Protein AF-A0A5N6KAI3-F1 (afdb_monomer_lite)

Sequence (599 aa):
MRDTSTINLNLIFINQVLKSSHHHHHHHHHQHTHHPFVQQQQQDNTVQIAIAIMGANDKSASTFKYNEAPVYTTSNGCPVRHPEEFQRVGTNGPLLLQDFHLIDLLAHFDRERIPERVVHAKGAGAYGEFEVTHDISDITTIDMLSQVGKKTPLVTRFSTVGGEKGSPDSARDPRGFSIKFYTEEGNWDWVYNNTPVFFLRDPTKFPLFIHTQKRNPQTNLKDATMFWDYLSTHQEAVHQVMHLFSDRGTPYSYRHMNGYSGHTHKWFKPDGTFNYVQVHLKTDQGSKTFNNEEAGKMASENPDWHTQDLFDAIDKGDYPSWSVFVQVLSPEQAEKFRWNIFDLTKVWPQGEVPLRPFGKLTLNKNVENYFAEIEQVAFSPSHLVPGVEPSADPVLQSRLFSYPDTHRHRLGVNYQQIPVNAPLRAFNPYHRDGAMAVNGNYGANPNYPSSYRKLTHKPVKATNDHEQWSGAALSFLSEVGPEDYVQAKGLWDVLGKQDGQQANFIGNVSGHLSAAKEDTRKRTYEMFSRVDKDLGAKIAEATEKLAPAPNSKAAGKAEEVLNLRLAMISMIFLMRDEGIGNGHRMGFFGFTKLGFTLQ

Structure (mmCIF, N/CA/C/O backbone):
data_AF-A0A5N6KAI3-F1
#
_entry.id   AF-A0A5N6KAI3-F1
#
loop_
_atom_site.group_PDB
_atom_site.id
_atom_site.type_symbol
_atom_site.label_atom_id
_atom_site.label_alt_id
_atom_site.label_comp_id
_atom_site.label_asym_id
_atom_site.label_entity_id
_atom_site.label_seq_id
_atom_site.pdbx_PDB_ins_code
_atom_site.Cartn_x
_atom_site.Cartn_y
_atom_site.Cartn_z
_atom_site.occupancy
_atom_site.B_iso_or_equiv
_atom_site.auth_seq_id
_atom_site.auth_comp_id
_atom_site.auth_asym_id
_atom_site.auth_atom_id
_atom_site.pdbx_PDB_model_num
ATOM 1 N N . MET A 1 1 ? -14.892 -1.659 -83.067 1.00 32.97 1 MET A N 1
ATOM 2 C CA . MET A 1 1 ? -16.079 -2.508 -83.305 1.00 32.97 1 MET A CA 1
ATOM 3 C C . MET A 1 1 ? -16.886 -2.466 -82.012 1.00 32.97 1 MET A C 1
ATOM 5 O O . MET A 1 1 ? -16.456 -3.072 -81.049 1.00 32.97 1 MET A O 1
ATOM 9 N N . ARG A 1 2 ? -17.700 -1.424 -81.782 1.00 28.42 2 ARG A N 1
ATOM 10 C CA . ARG A 1 2 ? -19.159 -1.388 -82.026 1.00 28.42 2 ARG A CA 1
ATOM 11 C C . ARG A 1 2 ? -19.829 -2.726 -81.688 1.00 28.42 2 ARG A C 1
ATOM 13 O O . ARG A 1 2 ? -19.722 -3.636 -82.494 1.00 28.42 2 ARG A O 1
ATOM 20 N N . ASP A 1 3 ? -20.515 -2.807 -80.550 1.00 31.11 3 ASP A N 1
ATOM 21 C CA . ASP A 1 3 ? -21.963 -2.615 -80.605 1.00 31.11 3 ASP A CA 1
ATOM 22 C C . ASP A 1 3 ? -22.555 -2.111 -79.281 1.00 31.11 3 ASP A C 1
ATOM 24 O O . ASP A 1 3 ? -22.038 -2.358 -78.195 1.00 31.11 3 ASP A O 1
ATOM 28 N N . THR A 1 4 ? -23.618 -1.335 -79.431 1.00 29.98 4 THR A N 1
ATOM 29 C CA . THR A 1 4 ? -24.357 -0.572 -78.422 1.00 29.98 4 THR A CA 1
ATOM 30 C C . THR A 1 4 ? -25.806 -1.033 -78.453 1.00 29.98 4 THR A C 1
ATOM 32 O O . THR A 1 4 ? -26.385 -1.093 -79.532 1.00 29.98 4 THR A O 1
ATOM 35 N N . SER A 1 5 ? -26.436 -1.231 -77.296 1.00 30.03 5 SER A N 1
ATOM 36 C CA . SER A 1 5 ? -27.898 -1.203 -77.187 1.00 30.03 5 SER A CA 1
ATOM 37 C C . SER A 1 5 ? -28.317 -0.373 -75.978 1.00 30.03 5 SER A C 1
ATOM 39 O O . SER A 1 5 ? -28.176 -0.774 -74.825 1.00 30.03 5 SER A O 1
ATOM 41 N N . THR A 1 6 ? -28.790 0.821 -76.300 1.00 32.81 6 THR A N 1
ATOM 42 C CA . THR A 1 6 ? -29.425 1.840 -75.465 1.00 32.81 6 THR A CA 1
ATOM 43 C C . THR A 1 6 ? -30.829 1.394 -75.036 1.00 32.81 6 THR A C 1
ATOM 45 O O . THR A 1 6 ? -31.485 0.702 -75.804 1.00 32.81 6 THR A O 1
ATOM 48 N N . ILE A 1 7 ? -31.328 1.865 -73.886 1.00 27.69 7 ILE A N 1
ATOM 49 C CA . ILE A 1 7 ? -32.624 2.567 -73.749 1.00 27.69 7 ILE A CA 1
ATOM 50 C C . ILE A 1 7 ? -32.636 3.324 -72.410 1.00 27.69 7 ILE A C 1
ATOM 52 O O . ILE A 1 7 ? -32.020 2.928 -71.426 1.00 27.69 7 ILE A O 1
ATOM 56 N N . ASN A 1 8 ? -33.286 4.479 -72.456 1.00 29.64 8 ASN A N 1
ATOM 57 C CA . ASN A 1 8 ? -33.189 5.640 -71.586 1.00 29.64 8 ASN A CA 1
ATOM 58 C C . ASN A 1 8 ? -34.472 5.800 -70.737 1.00 29.64 8 ASN A C 1
ATOM 60 O O . ASN A 1 8 ? -35.540 5.408 -71.194 1.00 29.64 8 ASN A O 1
ATOM 64 N N . LEU A 1 9 ? -34.342 6.514 -69.607 1.00 28.78 9 LEU A N 1
ATOM 65 C CA . LEU A 1 9 ? -35.333 7.412 -68.969 1.00 28.78 9 LEU A CA 1
ATOM 66 C C . LEU A 1 9 ? -36.657 6.843 -68.397 1.00 28.78 9 LEU A C 1
ATOM 68 O O . LEU A 1 9 ? -37.565 6.492 -69.138 1.00 28.78 9 LEU A O 1
ATOM 72 N N . ASN A 1 10 ? -36.870 6.973 -67.076 1.00 26.75 10 ASN A N 1
ATOM 73 C CA . ASN A 1 10 ? -37.619 8.113 -66.510 1.00 26.75 10 ASN A CA 1
ATOM 74 C C . ASN A 1 10 ? -37.748 8.081 -64.974 1.00 26.75 10 ASN A C 1
ATOM 76 O O . ASN A 1 10 ? -37.848 7.038 -64.336 1.00 26.75 10 ASN A O 1
ATOM 80 N N . LEU A 1 11 ? -37.747 9.291 -64.418 1.00 27.92 11 LEU A N 1
ATOM 81 C CA . LEU A 1 11 ? -37.952 9.675 -63.025 1.00 27.92 11 LEU A CA 1
ATOM 82 C C . LEU A 1 11 ? -39.467 9.735 -62.685 1.00 27.92 11 LEU A C 1
ATOM 84 O O . LEU A 1 11 ? -40.258 10.092 -63.554 1.00 27.92 11 LEU A O 1
ATOM 88 N N . ILE A 1 12 ? -39.793 9.567 -61.389 1.00 28.94 12 ILE A N 1
ATOM 89 C CA . ILE A 1 12 ? -40.823 10.304 -60.607 1.00 28.94 12 ILE A CA 1
ATOM 90 C C . ILE A 1 12 ? -42.247 9.695 -60.342 1.00 28.94 12 ILE A C 1
ATOM 92 O O . ILE A 1 12 ? -42.999 9.378 -61.254 1.00 28.94 12 ILE A O 1
ATOM 96 N N . PHE A 1 13 ? -42.613 9.748 -59.036 1.00 26.83 13 PHE A N 1
ATOM 97 C CA . PHE A 1 13 ? -43.933 9.894 -58.352 1.00 26.83 13 PHE A CA 1
ATOM 98 C C . PHE A 1 13 ? -44.881 8.685 -58.116 1.00 26.83 13 PHE A C 1
ATOM 100 O O . PHE A 1 13 ? -45.436 8.141 -59.058 1.00 26.83 13 PHE A O 1
ATOM 107 N N . ILE A 1 14 ? -45.205 8.359 -56.840 1.00 26.73 14 ILE A N 1
ATOM 108 C CA . ILE A 1 14 ? -46.428 8.802 -56.102 1.00 26.73 14 ILE A CA 1
ATOM 109 C C . ILE A 1 14 ? -46.633 8.088 -54.740 1.00 26.73 14 ILE A C 1
ATOM 111 O O . ILE A 1 14 ? -46.301 6.924 -54.542 1.00 26.73 14 ILE A O 1
ATOM 115 N N . ASN A 1 15 ? -47.202 8.869 -53.815 1.00 29.02 15 ASN A N 1
ATOM 116 C CA . ASN A 1 15 ? -47.662 8.605 -52.448 1.00 29.02 15 ASN A CA 1
ATOM 117 C C . ASN A 1 15 ? -49.079 7.975 -52.409 1.00 29.02 15 ASN A C 1
ATOM 119 O O . ASN A 1 15 ? -49.877 8.245 -53.293 1.00 29.02 15 ASN A O 1
ATOM 123 N N . GLN A 1 16 ? -49.421 7.305 -51.297 1.00 29.31 16 GLN A N 1
ATOM 124 C CA . GLN A 1 16 ? -50.783 7.055 -50.762 1.00 29.31 16 GLN A CA 1
ATOM 125 C C . GLN A 1 16 ? -51.838 6.303 -51.603 1.00 29.31 16 GLN A C 1
ATOM 127 O O . GLN A 1 16 ? -52.351 6.840 -52.573 1.00 29.31 16 GLN A O 1
ATOM 132 N N . VAL A 1 17 ? -52.378 5.206 -51.041 1.00 26.27 17 VAL A N 1
ATOM 133 C CA . VAL A 1 17 ? -53.838 4.954 -51.015 1.00 26.27 17 VAL A CA 1
ATOM 134 C C . VAL A 1 17 ? -54.238 4.257 -49.704 1.00 26.27 17 VAL A C 1
ATOM 136 O O . VAL A 1 17 ? -53.838 3.130 -49.427 1.00 26.27 17 VAL A O 1
ATOM 139 N N . LEU A 1 18 ? -55.090 4.930 -48.926 1.00 29.08 18 LEU A N 1
ATOM 140 C CA . LEU A 1 18 ? -56.007 4.357 -47.939 1.00 29.08 18 LEU A CA 1
ATOM 141 C C . LEU A 1 18 ? -57.433 4.773 -48.345 1.00 29.08 18 LEU A C 1
ATOM 143 O O . LEU A 1 18 ? -57.641 5.925 -48.712 1.00 29.08 18 LEU A O 1
ATOM 147 N N . LYS A 1 19 ? -58.389 3.855 -48.131 1.00 29.48 19 LYS A N 1
ATOM 148 C CA . LYS A 1 19 ? -59.865 3.995 -48.127 1.00 29.48 19 LYS A CA 1
ATOM 149 C C . LYS A 1 19 ? -60.593 4.059 -49.481 1.00 29.48 19 LYS A C 1
ATOM 151 O O . LYS A 1 19 ? -60.539 5.050 -50.192 1.00 29.48 19 LYS A O 1
ATOM 156 N N . SER A 1 20 ? -61.498 3.104 -49.705 1.00 26.88 20 SER A N 1
ATOM 157 C CA . SER A 1 20 ? -62.936 3.293 -49.423 1.00 26.88 20 SER A CA 1
ATOM 158 C C . SER A 1 20 ? -63.760 2.079 -49.870 1.00 26.88 20 SER A C 1
ATOM 160 O O . SER A 1 20 ? -63.533 1.565 -50.954 1.00 26.88 20 SER A O 1
ATOM 162 N N . SER A 1 21 ? -64.715 1.650 -49.033 1.00 25.55 21 SER A N 1
ATOM 163 C CA . SER A 1 21 ? -66.115 1.401 -49.430 1.00 25.55 21 SER A CA 1
ATOM 164 C C . SER A 1 21 ? -66.907 0.770 -48.273 1.00 25.55 21 SER A C 1
ATOM 166 O O . SER A 1 21 ? -66.722 -0.393 -47.920 1.00 25.55 21 SER A O 1
ATOM 168 N N . HIS A 1 22 ? -67.800 1.566 -47.683 1.00 30.28 22 HIS A N 1
ATOM 169 C CA . HIS A 1 22 ? -68.942 1.135 -46.875 1.00 30.28 22 HIS A CA 1
ATOM 170 C C . HIS A 1 22 ? -70.169 0.994 -47.786 1.00 30.28 22 HIS A C 1
ATOM 172 O O . HIS A 1 22 ? -70.389 1.916 -48.563 1.00 30.28 22 HIS A O 1
ATOM 178 N N . HIS A 1 23 ? -70.985 -0.058 -47.605 1.00 29.39 23 HIS A N 1
ATOM 179 C CA . HIS A 1 23 ? -72.466 -0.040 -47.494 1.00 29.39 23 HIS A CA 1
ATOM 180 C C . HIS A 1 23 ? -73.098 -1.418 -47.796 1.00 29.39 23 HIS A C 1
ATOM 182 O O . HIS A 1 23 ? -72.987 -1.883 -48.921 1.00 29.39 23 HIS A O 1
ATOM 188 N N . HIS A 1 24 ? -73.813 -2.022 -46.830 1.00 27.33 24 HIS A N 1
ATOM 189 C CA . HIS A 1 24 ? -75.264 -2.333 -46.881 1.00 27.33 24 HIS A CA 1
ATOM 190 C C . HIS A 1 24 ? -75.723 -3.224 -45.704 1.00 27.33 24 HIS A C 1
ATOM 192 O O . HIS A 1 24 ? -75.043 -4.162 -45.299 1.00 27.33 24 HIS A O 1
ATOM 198 N N . HIS A 1 25 ? -76.902 -2.896 -45.165 1.00 31.02 25 HIS A N 1
ATOM 199 C CA . HIS A 1 25 ? -77.695 -3.669 -44.201 1.00 31.02 25 HIS A CA 1
ATOM 200 C C . HIS A 1 25 ? -78.498 -4.784 -44.899 1.00 31.02 25 HIS A C 1
ATOM 202 O O . HIS A 1 25 ? -79.080 -4.512 -45.944 1.00 31.02 25 HIS A O 1
ATOM 208 N N . HIS A 1 26 ? -78.638 -5.964 -44.271 1.00 28.05 26 HIS A N 1
ATOM 209 C CA . HIS A 1 26 ? -79.943 -6.599 -43.981 1.00 28.05 26 HIS A CA 1
ATOM 210 C C . HIS A 1 26 ? -79.834 -7.877 -43.112 1.00 28.05 26 HIS A C 1
ATOM 212 O O . HIS A 1 26 ? -78.814 -8.555 -43.081 1.00 28.05 26 HIS A O 1
ATOM 218 N N . HIS A 1 27 ? -80.930 -8.135 -42.388 1.00 30.36 27 HIS A N 1
ATOM 219 C CA . HIS A 1 27 ? -81.268 -9.189 -41.416 1.00 30.36 27 HIS A CA 1
ATOM 220 C C . HIS A 1 27 ? -80.948 -10.658 -41.772 1.00 30.36 27 HIS A C 1
ATOM 222 O O . HIS A 1 27 ? -81.183 -11.064 -42.902 1.00 30.36 27 HIS A O 1
ATOM 228 N N . HIS A 1 28 ? -80.632 -11.487 -40.756 1.00 27.80 28 HIS A N 1
ATOM 229 C CA . HIS A 1 28 ? -81.488 -12.612 -40.307 1.00 27.80 28 HIS A CA 1
ATOM 230 C C . HIS A 1 28 ? -80.972 -13.325 -39.031 1.00 27.80 28 HIS A C 1
ATOM 232 O O . HIS A 1 28 ? -79.775 -13.485 -38.819 1.00 27.80 28 HIS A O 1
ATOM 238 N N . HIS A 1 29 ? -81.921 -13.750 -38.189 1.00 31.86 29 HIS A N 1
ATOM 239 C CA . HIS A 1 29 ? -81.786 -14.660 -37.041 1.00 31.86 29 HIS A CA 1
ATOM 240 C C . HIS A 1 29 ? -81.227 -16.047 -37.421 1.00 31.86 29 HIS A C 1
ATOM 242 O O . HIS A 1 29 ? -81.716 -16.622 -38.387 1.00 31.86 29 HIS A O 1
ATOM 248 N N . HIS A 1 30 ? -80.352 -16.645 -36.596 1.00 29.09 30 HIS A N 1
ATOM 249 C CA . HIS A 1 30 ? -80.654 -17.859 -35.803 1.00 29.09 30 HIS A CA 1
ATOM 250 C C . HIS A 1 30 ? -79.459 -18.356 -34.963 1.00 29.09 30 HIS A C 1
ATOM 252 O O . HIS A 1 30 ? -78.295 -18.198 -35.315 1.00 29.09 30 HIS A O 1
ATOM 258 N N . GLN A 1 31 ? -79.808 -18.956 -33.824 1.00 30.73 31 GLN A N 1
ATOM 259 C CA . GLN A 1 31 ? -78.978 -19.688 -32.863 1.00 30.73 31 GLN A CA 1
ATOM 260 C C . GLN A 1 31 ? -78.273 -20.909 -33.487 1.00 30.73 31 GLN A C 1
ATOM 262 O O . GLN A 1 31 ? -78.897 -21.600 -34.284 1.00 30.73 31 GLN A O 1
ATOM 267 N N . HIS A 1 32 ? -77.049 -21.237 -33.045 1.00 29.42 32 HIS A N 1
ATOM 268 C CA . HIS A 1 32 ? -76.726 -22.488 -32.324 1.00 29.42 32 HIS A CA 1
ATOM 269 C C . HIS A 1 32 ? -75.209 -22.684 -32.086 1.00 29.42 32 HIS A C 1
ATOM 271 O O . HIS A 1 32 ? -74.399 -22.667 -33.003 1.00 29.42 32 HIS A O 1
ATOM 277 N N . THR A 1 33 ? -74.876 -22.869 -30.804 1.00 32.94 33 THR A N 1
ATOM 278 C CA . THR A 1 33 ? -73.863 -23.757 -30.185 1.00 32.94 33 THR A CA 1
ATOM 279 C C . THR A 1 33 ? -72.828 -24.489 -31.065 1.00 32.94 33 THR A C 1
ATOM 281 O O . THR A 1 33 ? -73.214 -25.360 -31.835 1.00 32.94 33 THR A O 1
ATOM 284 N N . HIS A 1 34 ? -71.522 -24.287 -30.806 1.00 29.77 34 HIS A N 1
ATOM 285 C CA . HIS A 1 34 ? -70.578 -25.309 -30.284 1.00 29.77 34 HIS A CA 1
ATOM 286 C C . HIS A 1 34 ? -69.122 -24.791 -30.156 1.00 29.77 34 HIS A C 1
ATOM 288 O O . HIS A 1 34 ? -68.678 -23.922 -30.898 1.00 29.77 34 HIS A O 1
ATOM 294 N N . HIS A 1 35 ? -68.409 -25.346 -29.168 1.00 33.75 35 HIS A N 1
ATOM 295 C CA . HIS A 1 35 ? -66.998 -25.150 -28.795 1.00 33.75 35 HIS A CA 1
ATOM 296 C C . HIS A 1 35 ? -65.976 -25.294 -29.940 1.00 33.75 35 HIS A C 1
ATOM 298 O O . HIS A 1 35 ? -66.177 -26.097 -30.848 1.00 33.75 35 HIS A O 1
ATOM 304 N N . PRO A 1 36 ? -64.784 -24.689 -29.759 1.00 33.28 36 PRO A N 1
ATOM 305 C CA . PRO A 1 36 ? -63.585 -25.525 -29.671 1.00 33.28 36 PRO A CA 1
ATOM 306 C C . PRO A 1 36 ? -62.665 -25.124 -28.500 1.00 33.28 36 PRO A C 1
ATOM 308 O O . PRO A 1 36 ? -61.909 -24.159 -28.566 1.00 33.28 36 PRO A O 1
ATOM 311 N N . PHE A 1 37 ? -62.692 -25.932 -27.434 1.00 36.09 37 PHE A N 1
ATOM 312 C CA . PHE A 1 37 ? -61.482 -26.272 -26.675 1.00 36.09 37 PHE A CA 1
ATOM 313 C C . PHE A 1 37 ? -60.604 -27.084 -27.635 1.00 36.09 37 PHE A C 1
ATOM 315 O O . PHE A 1 37 ? -61.103 -28.085 -28.132 1.00 36.09 37 PHE A O 1
ATOM 322 N N . VAL A 1 38 ? -59.380 -26.628 -27.940 1.00 36.22 38 VAL A N 1
ATOM 323 C CA . VAL A 1 38 ? -58.196 -27.410 -28.405 1.00 36.22 38 VAL A CA 1
ATOM 324 C C . VAL A 1 38 ? -57.112 -26.491 -29.009 1.00 36.22 38 VAL A C 1
ATOM 326 O O . VAL A 1 38 ? -55.952 -26.880 -29.035 1.00 36.22 38 VAL A O 1
ATOM 329 N N . GLN A 1 39 ? -57.400 -25.235 -29.382 1.00 32.94 39 GLN A N 1
ATOM 330 C CA . GLN A 1 39 ? -56.354 -24.312 -29.881 1.00 32.94 39 GLN A CA 1
ATOM 331 C C . GLN A 1 39 ? -55.680 -23.422 -28.819 1.00 32.94 39 GLN A C 1
ATOM 333 O O . GLN A 1 39 ? -54.626 -22.858 -29.094 1.00 32.94 39 GLN A O 1
ATOM 338 N N . GLN A 1 40 ? -56.209 -23.335 -27.593 1.00 33.91 40 GLN A N 1
ATOM 339 C CA . GLN A 1 40 ? -55.610 -22.508 -26.528 1.00 33.91 40 GLN A CA 1
ATOM 340 C C . GLN A 1 40 ? -54.498 -23.211 -25.727 1.00 33.91 40 GLN A C 1
ATOM 342 O O . GLN A 1 40 ? -53.614 -22.548 -25.198 1.00 33.91 40 GLN A O 1
ATOM 347 N N . GLN A 1 41 ? -54.460 -24.548 -25.694 1.00 33.75 41 GLN A N 1
ATOM 348 C CA . GLN A 1 41 ? -53.497 -25.283 -24.856 1.00 33.75 41 GLN A CA 1
ATOM 349 C C . GLN A 1 41 ? -52.079 -25.395 -25.442 1.00 33.75 41 GLN A C 1
ATOM 351 O O . GLN A 1 41 ? -51.142 -25.698 -24.707 1.00 33.75 41 GLN A O 1
ATOM 356 N N . GLN A 1 42 ? -51.886 -25.134 -26.740 1.00 33.34 42 GLN A N 1
ATOM 357 C CA . GLN A 1 42 ? -50.551 -25.157 -27.357 1.00 33.34 42 GLN A CA 1
ATOM 358 C C . GLN A 1 42 ? -49.840 -23.797 -27.333 1.00 33.34 42 GLN A C 1
ATOM 360 O O . GLN A 1 42 ? -48.613 -23.775 -27.343 1.00 33.34 42 GLN A O 1
ATOM 365 N N . GLN A 1 43 ? -50.571 -22.681 -27.227 1.00 34.03 43 GLN A N 1
ATOM 366 C CA . GLN A 1 43 ? -49.977 -21.346 -27.067 1.00 34.03 43 GLN A CA 1
ATOM 367 C C . GLN A 1 43 ? -49.580 -21.046 -25.613 1.00 34.03 43 GLN A C 1
ATOM 369 O O . GLN A 1 43 ? -48.535 -20.433 -25.392 1.00 34.03 43 GLN A O 1
ATOM 374 N N . ASP A 1 44 ? -50.322 -21.559 -24.625 1.00 35.22 44 ASP A N 1
ATOM 375 C CA . ASP A 1 44 ? -49.996 -21.349 -23.206 1.00 35.22 44 ASP A CA 1
ATOM 376 C C . ASP A 1 44 ? -48.703 -22.060 -22.766 1.00 35.22 44 ASP A C 1
ATOM 378 O O . ASP A 1 44 ? -47.949 -21.522 -21.953 1.00 35.22 44 ASP A O 1
ATOM 382 N N . ASN A 1 45 ? -48.355 -23.204 -23.368 1.00 34.19 45 ASN A N 1
ATOM 383 C CA . ASN A 1 45 ? -47.095 -23.889 -23.051 1.00 34.19 45 ASN A CA 1
ATOM 384 C C . ASN A 1 45 ? -45.863 -23.218 -23.682 1.00 34.19 45 ASN A C 1
ATOM 386 O O . ASN A 1 45 ? -44.774 -23.312 -23.125 1.00 34.19 45 ASN A O 1
ATOM 390 N N . THR A 1 46 ? -45.990 -22.507 -24.808 1.00 33.91 46 THR A N 1
ATOM 391 C CA . THR A 1 46 ? -44.845 -21.784 -25.401 1.00 33.91 46 THR A CA 1
ATOM 392 C C . THR A 1 46 ? -44.573 -20.466 -24.674 1.00 33.91 46 THR A C 1
ATOM 394 O O . THR A 1 46 ? -43.418 -20.076 -24.515 1.00 33.91 46 THR A O 1
ATOM 397 N N . VAL A 1 47 ? -45.620 -19.811 -24.161 1.00 33.84 47 VAL A N 1
ATOM 398 C CA . VAL A 1 47 ? -45.488 -18.577 -23.372 1.00 33.84 47 VAL A CA 1
ATOM 399 C C . VAL A 1 47 ? -44.982 -18.875 -21.955 1.00 33.84 47 VAL A C 1
ATOM 401 O O . VAL A 1 47 ? -44.138 -18.134 -21.456 1.00 33.84 47 VAL A O 1
ATOM 404 N N . GLN A 1 48 ? -45.369 -19.998 -21.336 1.00 30.91 48 GLN A N 1
ATOM 405 C CA . GLN A 1 48 ? -44.778 -20.405 -20.054 1.00 30.91 48 GLN A CA 1
ATOM 406 C C . GLN A 1 48 ? -43.320 -20.877 -20.169 1.00 30.91 48 GLN A C 1
ATOM 408 O O . GLN A 1 48 ? -42.537 -20.601 -19.263 1.00 30.91 48 GLN A O 1
ATOM 413 N N . ILE A 1 49 ? -42.906 -21.493 -21.285 1.00 32.12 49 ILE A N 1
ATOM 414 C CA . ILE A 1 49 ? -41.490 -21.845 -21.510 1.00 32.12 49 ILE A CA 1
ATOM 415 C C . ILE A 1 49 ? -40.645 -20.594 -21.815 1.00 32.12 49 ILE A C 1
ATOM 417 O O . ILE A 1 49 ? -39.513 -20.498 -21.349 1.00 32.12 49 ILE A O 1
ATOM 421 N N . ALA A 1 50 ? -41.189 -19.591 -22.512 1.00 30.42 50 ALA A N 1
ATOM 422 C CA . ALA A 1 50 ? -40.481 -18.331 -22.763 1.00 30.42 50 ALA A CA 1
ATOM 423 C C . ALA A 1 50 ? -40.349 -17.451 -21.502 1.00 30.42 50 ALA A C 1
ATOM 425 O O . ALA A 1 50 ? -39.335 -16.777 -21.325 1.00 30.42 50 ALA A O 1
ATOM 426 N N . ILE A 1 51 ? -41.331 -17.494 -20.595 1.00 29.67 51 ILE A N 1
ATOM 427 C CA . ILE A 1 51 ? -41.292 -16.755 -19.322 1.00 29.67 51 ILE A CA 1
ATOM 428 C C . ILE A 1 51 ? -40.440 -17.490 -18.269 1.00 29.67 51 ILE A C 1
ATOM 430 O O . ILE A 1 51 ? -39.787 -16.839 -17.457 1.00 29.67 51 ILE A O 1
ATOM 434 N N . ALA A 1 52 ? -40.329 -18.821 -18.338 1.00 28.19 52 ALA A N 1
ATOM 435 C CA . ALA A 1 52 ? -39.429 -19.599 -17.480 1.00 28.19 52 ALA A CA 1
ATOM 436 C C . ALA A 1 52 ? -37.930 -19.438 -17.824 1.00 28.19 52 ALA A C 1
ATOM 438 O O . ALA A 1 52 ? -37.084 -19.734 -16.984 1.00 28.19 52 ALA A O 1
ATOM 439 N N . ILE A 1 53 ? -37.578 -18.933 -19.015 1.00 36.62 53 ILE A N 1
ATOM 440 C CA . ILE A 1 53 ? -36.178 -18.641 -19.395 1.00 36.62 53 ILE A CA 1
ATOM 441 C C . ILE A 1 53 ? -35.728 -17.246 -18.911 1.00 36.62 53 ILE A C 1
ATOM 443 O O . ILE A 1 53 ? -34.532 -16.979 -18.826 1.00 36.62 53 ILE A O 1
ATOM 447 N N . MET A 1 54 ? -36.656 -16.363 -18.528 1.00 37.78 54 MET A N 1
ATOM 448 C CA . MET A 1 54 ? -36.353 -14.970 -18.153 1.00 37.78 54 MET A CA 1
ATOM 449 C C . MET A 1 54 ? -36.509 -14.656 -16.659 1.00 37.78 54 MET A C 1
ATOM 451 O O . MET A 1 54 ? -36.504 -13.491 -16.272 1.00 37.78 54 MET A O 1
ATOM 455 N N . GLY A 1 55 ? -36.602 -15.666 -15.795 1.00 40.47 55 GLY A N 1
ATOM 456 C CA . GLY A 1 55 ? -36.709 -15.422 -14.360 1.00 40.47 55 GLY A CA 1
ATOM 457 C C . GLY A 1 55 ? -36.465 -16.659 -13.515 1.00 40.47 55 GLY A C 1
ATOM 458 O O . GLY A 1 55 ? -37.423 -17.291 -13.094 1.00 40.47 55 GLY A O 1
ATOM 459 N N . ALA A 1 56 ? -35.192 -16.979 -13.263 1.00 37.25 56 ALA A N 1
ATOM 460 C CA . ALA A 1 56 ? -34.718 -17.709 -12.077 1.00 37.25 56 ALA A CA 1
ATOM 461 C C . ALA A 1 56 ? -33.182 -17.857 -12.105 1.00 37.25 56 ALA A C 1
ATOM 463 O O . ALA A 1 56 ? -32.654 -18.960 -12.204 1.00 37.25 56 ALA A O 1
ATOM 464 N N . ASN A 1 57 ? -32.471 -16.727 -12.083 1.00 39.94 57 ASN A N 1
ATOM 465 C CA . ASN A 1 57 ? -31.156 -16.532 -11.456 1.00 39.94 57 ASN A CA 1
ATOM 466 C C . ASN A 1 57 ? -30.683 -15.123 -11.834 1.00 39.94 57 ASN A C 1
ATOM 468 O O . ASN A 1 57 ? -30.061 -14.931 -12.870 1.00 39.94 57 ASN A O 1
ATOM 472 N N . ASP A 1 58 ? -30.955 -14.135 -10.979 1.00 48.59 58 ASP A N 1
ATOM 473 C CA . ASP A 1 58 ? -30.520 -12.728 -11.124 1.00 48.59 58 ASP A CA 1
ATOM 474 C C . ASP A 1 58 ? -28.986 -12.532 -11.044 1.00 48.59 58 ASP A C 1
ATOM 476 O O . ASP A 1 58 ? -28.484 -11.428 -10.834 1.00 48.59 58 ASP A O 1
ATOM 480 N N . LYS A 1 59 ? -28.204 -13.603 -11.207 1.00 53.88 59 LYS A N 1
ATOM 481 C CA . LYS A 1 59 ? -26.754 -13.537 -11.364 1.00 53.88 59 LYS A CA 1
ATOM 482 C C . LYS A 1 59 ? -26.426 -13.789 -12.826 1.00 53.88 59 LYS A C 1
ATOM 484 O O . LYS A 1 59 ? -26.851 -14.797 -13.387 1.00 53.88 59 LYS A O 1
ATOM 489 N N . SER A 1 60 ? -25.630 -12.899 -13.422 1.00 58.88 60 SER A N 1
ATOM 490 C CA . SER A 1 60 ? -24.984 -13.170 -14.708 1.00 58.88 60 SER A CA 1
ATOM 491 C C . SER A 1 60 ? -24.364 -14.564 -14.667 1.00 58.88 60 SER A C 1
ATOM 493 O O . SER A 1 60 ? -23.687 -14.899 -13.689 1.00 58.88 60 SER A O 1
ATOM 495 N N . ALA A 1 61 ? -24.604 -15.373 -15.700 1.00 66.25 61 ALA A N 1
ATOM 496 C CA . ALA A 1 61 ? -24.016 -16.702 -15.782 1.00 66.25 61 ALA A CA 1
ATOM 497 C C . ALA A 1 61 ? -22.494 -16.603 -15.593 1.00 66.25 61 ALA A C 1
ATOM 499 O O . ALA A 1 61 ? -21.845 -15.764 -16.219 1.00 66.25 61 ALA A O 1
ATOM 500 N N . SER A 1 62 ? -21.939 -17.440 -14.712 1.00 76.00 62 SER A N 1
ATOM 501 C CA . SER A 1 62 ? -20.490 -17.507 -14.527 1.00 76.00 62 SER A CA 1
ATOM 502 C C . SER A 1 62 ? -19.824 -17.855 -15.856 1.00 76.00 62 SER A C 1
ATOM 504 O O . SER A 1 62 ? -20.237 -18.795 -16.542 1.00 76.00 62 SER A O 1
ATOM 506 N N . THR A 1 63 ? -18.783 -17.106 -16.213 1.00 82.25 63 THR A N 1
ATOM 507 C CA . THR A 1 63 ? -17.906 -17.442 -17.340 1.00 82.25 63 THR A CA 1
ATOM 508 C C . THR A 1 63 ? -16.851 -18.476 -16.950 1.00 82.25 63 THR A C 1
ATOM 510 O O . THR A 1 63 ? -16.263 -19.105 -17.826 1.00 82.25 63 THR A O 1
ATOM 513 N N . PHE A 1 64 ? -16.618 -18.692 -15.651 1.00 85.69 64 PHE A N 1
ATOM 514 C CA . PHE A 1 64 ? -15.730 -19.738 -15.160 1.00 85.69 64 PHE A CA 1
ATOM 515 C C . PHE A 1 64 ? -16.441 -21.095 -15.196 1.00 85.69 64 PHE A C 1
ATOM 517 O O . PHE A 1 64 ? -17.409 -21.313 -14.465 1.00 85.69 64 PHE A O 1
ATOM 524 N N . LYS A 1 65 ? -15.958 -21.989 -16.067 1.00 85.44 65 LYS A N 1
ATOM 525 C CA . LYS A 1 65 ? -16.576 -23.282 -16.402 1.00 85.44 65 LYS A CA 1
ATOM 526 C C . LYS A 1 65 ? -15.530 -24.386 -16.601 1.00 85.44 65 LYS A C 1
ATOM 528 O O . LYS A 1 65 ? -15.452 -24.994 -17.663 1.00 85.44 65 LYS A O 1
ATOM 533 N N . TYR A 1 66 ? -14.680 -24.615 -15.598 1.00 87.06 66 TYR A N 1
ATOM 534 C CA . TYR A 1 66 ? -13.490 -25.473 -15.739 1.00 87.06 66 TYR A CA 1
ATOM 535 C C . TYR A 1 66 ? -13.800 -26.937 -16.112 1.00 87.06 66 TYR A C 1
ATOM 537 O O . TYR A 1 66 ? -13.073 -27.536 -16.895 1.00 87.06 66 TYR A O 1
ATOM 545 N N . ASN A 1 67 ? -14.893 -27.503 -15.587 1.00 89.38 67 ASN A N 1
ATOM 546 C CA . ASN A 1 67 ? -15.282 -28.906 -15.803 1.00 89.38 67 ASN A CA 1
ATOM 547 C C . ASN A 1 67 ? -16.409 -29.079 -16.841 1.00 89.38 67 ASN A C 1
ATOM 549 O O . ASN A 1 67 ? -17.057 -30.124 -16.883 1.00 89.38 67 ASN A O 1
ATOM 553 N N . GLU A 1 68 ? -16.683 -28.055 -17.649 1.00 91.06 68 GLU A N 1
ATOM 554 C CA . GLU A 1 68 ? -17.682 -28.108 -18.721 1.00 91.06 68 GLU A CA 1
ATOM 555 C C . GLU A 1 68 ? -16.993 -28.128 -20.093 1.00 91.06 68 GLU A C 1
ATOM 557 O O . GLU A 1 68 ? -15.833 -27.745 -20.229 1.00 91.06 68 GLU A O 1
ATOM 562 N N . ALA A 1 69 ? -17.732 -28.519 -21.134 1.00 91.81 69 ALA A N 1
ATOM 563 C CA . ALA A 1 69 ? -17.308 -28.392 -22.530 1.00 91.81 69 ALA A CA 1
ATOM 564 C C . ALA A 1 69 ? -18.147 -27.310 -23.239 1.00 91.81 69 ALA A C 1
ATOM 566 O O . ALA A 1 69 ? -19.067 -27.640 -23.995 1.00 91.81 69 ALA A O 1
ATOM 567 N N . PRO A 1 70 ? -17.916 -26.013 -22.952 1.00 92.69 70 PRO A N 1
ATOM 568 C CA . PRO A 1 70 ? -18.673 -24.938 -23.577 1.00 92.69 70 PRO A CA 1
ATOM 569 C C . PRO A 1 70 ? -18.326 -24.803 -25.066 1.00 92.69 70 PRO A C 1
ATOM 571 O O . PRO A 1 70 ? -17.220 -25.117 -25.503 1.00 92.69 70 PRO A O 1
ATOM 574 N N . VAL A 1 71 ? -19.270 -24.280 -25.849 1.00 94.38 71 VAL A N 1
ATOM 575 C CA . VAL A 1 71 ? -19.028 -23.916 -27.252 1.00 94.38 71 VAL A CA 1
ATOM 576 C C . VAL A 1 71 ? -18.124 -22.682 -27.297 1.00 94.38 71 VAL A C 1
ATOM 578 O O . VAL A 1 71 ? -18.438 -21.665 -26.678 1.00 94.38 71 VAL A O 1
ATOM 581 N N . TYR A 1 72 ? -17.016 -22.762 -28.036 1.00 95.50 72 TYR A N 1
ATOM 582 C CA . TYR A 1 72 ? -16.133 -21.620 -28.275 1.00 95.50 72 TYR A CA 1
ATOM 583 C C . TYR A 1 72 ? -16.804 -20.606 -29.213 1.00 95.50 72 TYR A C 1
ATOM 585 O O . TYR A 1 72 ? -17.403 -20.971 -30.228 1.00 95.50 72 TYR A O 1
ATOM 593 N N . THR A 1 73 ? -16.719 -19.326 -28.858 1.00 96.69 73 THR A N 1
ATOM 594 C CA . THR A 1 73 ? -17.398 -18.233 -29.562 1.00 96.69 73 THR A CA 1
ATOM 595 C C . THR A 1 73 ? -16.492 -17.008 -29.671 1.00 96.69 73 THR A C 1
ATOM 597 O O . THR A 1 73 ? -15.541 -16.866 -28.903 1.00 96.69 73 THR A O 1
ATOM 600 N N . THR A 1 74 ? -16.789 -16.117 -30.616 1.00 97.06 74 THR A N 1
ATOM 601 C CA . THR A 1 74 ? -16.280 -14.735 -30.626 1.00 97.06 74 THR A CA 1
ATOM 602 C C . THR A 1 74 ? -16.894 -13.909 -29.490 1.00 97.06 74 THR A C 1
ATOM 604 O O . THR A 1 74 ? -17.873 -14.324 -28.867 1.00 97.06 74 THR A O 1
ATOM 607 N N . SER A 1 75 ? -16.385 -12.697 -29.243 1.00 96.00 75 SER A N 1
ATOM 608 C CA . SER A 1 75 ? -16.848 -11.825 -28.148 1.00 96.00 75 SER A CA 1
ATOM 609 C C . SER A 1 75 ? -18.337 -11.450 -28.207 1.00 96.00 75 SER A C 1
ATOM 611 O O . SER A 1 75 ? -18.950 -11.170 -27.178 1.00 96.00 75 SER A O 1
ATOM 613 N N . ASN A 1 76 ? -18.950 -11.489 -29.394 1.00 96.12 76 ASN A N 1
ATOM 614 C CA . ASN A 1 76 ? -20.387 -11.275 -29.599 1.00 96.12 76 ASN A CA 1
ATOM 615 C C . ASN A 1 76 ? -21.234 -12.567 -29.537 1.00 96.12 76 ASN A C 1
ATOM 617 O O . ASN A 1 76 ? -22.420 -12.529 -29.862 1.00 96.12 76 ASN A O 1
ATOM 621 N N . GLY A 1 77 ? -20.646 -13.702 -29.146 1.00 95.31 77 GLY A N 1
ATOM 622 C CA . GLY A 1 77 ? -21.340 -14.976 -28.943 1.00 95.31 77 GLY A CA 1
ATOM 623 C C . GLY A 1 77 ? -21.548 -15.827 -30.201 1.00 95.31 77 GLY A C 1
ATOM 624 O O . GLY A 1 77 ? -22.281 -16.814 -30.141 1.00 95.31 77 GLY A O 1
ATOM 625 N N . CYS A 1 78 ? -20.927 -15.489 -31.340 1.00 97.00 78 CYS A N 1
ATOM 626 C CA . CYS A 1 78 ? -21.011 -16.308 -32.552 1.00 97.00 78 CYS A CA 1
ATOM 627 C C . CYS A 1 78 ? -20.104 -17.547 -32.432 1.00 97.00 78 CYS A C 1
ATOM 629 O O . CYS A 1 78 ? -18.912 -17.382 -32.168 1.00 97.00 78 CYS A O 1
ATOM 631 N N . PRO A 1 79 ? -20.608 -18.777 -32.651 1.00 97.62 79 PRO A N 1
ATOM 632 C CA . PRO A 1 79 ? -19.769 -19.973 -32.673 1.00 97.62 79 PRO A CA 1
ATOM 633 C C . PRO A 1 79 ? -18.653 -19.880 -33.716 1.00 97.62 79 PRO A C 1
ATOM 635 O O . PRO A 1 79 ? -18.888 -19.443 -34.844 1.00 97.62 79 PRO A O 1
ATOM 638 N N . VAL A 1 80 ? -17.456 -20.333 -33.344 1.00 97.38 80 VAL A N 1
ATOM 639 C CA . VAL A 1 80 ? -16.289 -20.416 -34.235 1.00 97.38 80 VAL A CA 1
ATOM 640 C C . VAL A 1 80 ? -15.957 -21.883 -34.468 1.00 97.38 80 VAL A C 1
ATOM 642 O O . VAL A 1 80 ? -15.965 -22.686 -33.536 1.00 97.38 80 VAL A O 1
ATOM 645 N N . ARG A 1 81 ? -15.682 -22.248 -35.723 1.00 95.44 81 ARG A N 1
ATOM 646 C CA . ARG A 1 81 ? -15.432 -23.641 -36.108 1.00 95.44 81 ARG A CA 1
ATOM 647 C C . ARG A 1 81 ? -14.109 -24.159 -35.538 1.00 95.44 81 ARG A C 1
ATOM 649 O O . ARG A 1 81 ? -14.077 -25.302 -35.085 1.00 95.44 81 ARG A O 1
ATOM 656 N N . HIS A 1 82 ? -13.043 -23.359 -35.565 1.00 96.50 82 HIS A N 1
ATOM 657 C CA . HIS A 1 82 ? -11.756 -23.715 -34.969 1.00 96.50 82 HIS A CA 1
ATOM 658 C C . HIS A 1 82 ? -11.045 -22.477 -34.384 1.00 96.50 82 HIS A C 1
ATOM 660 O O . HIS A 1 82 ? -10.938 -21.472 -35.076 1.00 96.50 82 HIS A O 1
ATOM 666 N N . PRO A 1 83 ? -10.518 -22.511 -33.146 1.00 95.62 83 PRO A N 1
ATOM 667 C CA . PRO A 1 83 ? -9.934 -21.325 -32.499 1.00 95.62 83 PRO A CA 1
ATOM 668 C C . PRO A 1 83 ? -8.605 -20.854 -33.110 1.00 95.62 83 PRO A C 1
ATOM 670 O O . PRO A 1 83 ? -8.184 -19.730 -32.864 1.00 95.62 83 PRO A O 1
ATOM 673 N N . GLU A 1 84 ? -7.939 -21.710 -33.883 1.00 96.62 84 GLU A N 1
ATOM 674 C CA . GLU A 1 84 ? -6.630 -21.427 -34.495 1.00 96.62 84 GLU A CA 1
ATOM 675 C C . GLU A 1 84 ? -6.713 -21.133 -36.003 1.00 96.62 84 GLU A C 1
ATOM 677 O O . GLU A 1 84 ? -5.687 -20.916 -36.647 1.00 96.62 84 GLU A O 1
ATOM 682 N N . GLU A 1 85 ? -7.911 -21.182 -36.599 1.00 94.62 85 GLU A N 1
ATOM 683 C CA . GLU A 1 85 ? -8.063 -20.897 -38.028 1.00 94.62 85 GLU A CA 1
ATOM 684 C C . GLU A 1 85 ? -8.163 -19.393 -38.296 1.00 94.62 85 GLU A C 1
ATOM 686 O O . GLU A 1 85 ? -8.555 -18.611 -37.437 1.00 94.62 85 GLU A O 1
ATOM 691 N N . PHE A 1 86 ? -7.803 -18.995 -39.514 1.00 96.75 86 PHE A N 1
ATOM 692 C CA . PHE A 1 86 ? -7.927 -17.623 -39.992 1.00 96.75 86 PHE A CA 1
ATOM 693 C C . PHE A 1 86 ? -8.233 -17.614 -41.494 1.00 96.75 86 PHE A C 1
ATOM 695 O O . PHE A 1 86 ? -7.839 -18.520 -42.239 1.00 96.75 86 PHE A O 1
ATOM 702 N N . GLN A 1 87 ? -8.925 -16.582 -41.970 1.00 97.62 87 GLN A N 1
ATOM 703 C CA . GLN A 1 87 ? -9.296 -16.443 -43.371 1.00 97.62 87 GLN A CA 1
ATOM 704 C C . GLN A 1 87 ? -8.143 -15.899 -44.207 1.00 97.62 87 GLN A C 1
ATOM 706 O O . GLN A 1 87 ? -7.513 -14.883 -43.903 1.00 97.62 87 GLN A O 1
ATOM 711 N N . ARG A 1 88 ? -7.923 -16.559 -45.340 1.00 97.69 88 ARG A N 1
ATOM 712 C CA . ARG A 1 88 ? -6.915 -16.202 -46.336 1.00 97.69 88 ARG A CA 1
ATOM 713 C C . ARG A 1 88 ? -7.347 -16.652 -47.733 1.00 97.69 88 ARG A C 1
ATOM 715 O O . ARG A 1 88 ? -8.247 -17.479 -47.873 1.00 97.69 88 ARG A O 1
ATOM 722 N N . VAL A 1 89 ? -6.688 -16.147 -48.777 1.00 98.00 89 VAL A N 1
ATOM 723 C CA . VAL A 1 89 ? -6.922 -16.601 -50.164 1.00 98.00 89 VAL A CA 1
ATOM 724 C C . VAL A 1 89 ? -6.210 -17.936 -50.422 1.00 98.00 89 VAL A C 1
ATOM 726 O O . VAL A 1 89 ? -4.989 -17.980 -50.562 1.00 98.00 89 VAL A O 1
ATOM 729 N N . GLY A 1 90 ? -6.954 -19.039 -50.523 1.00 95.75 90 GLY A N 1
ATOM 730 C CA . GLY A 1 90 ? -6.374 -20.377 -50.724 1.00 95.75 90 GLY A CA 1
ATOM 731 C C . GLY A 1 90 ? -5.457 -20.811 -49.570 1.00 95.75 90 GLY A C 1
ATOM 732 O O . GLY A 1 90 ? -5.478 -20.229 -48.494 1.00 95.75 90 GLY A O 1
ATOM 733 N N . THR A 1 91 ? -4.618 -21.830 -49.766 1.00 95.69 91 THR A N 1
ATOM 734 C CA . THR A 1 91 ? -3.733 -22.330 -48.692 1.00 95.69 91 THR A CA 1
ATOM 735 C C . THR A 1 91 ? -2.455 -21.515 -48.503 1.00 95.69 91 THR A C 1
ATOM 737 O O . THR A 1 91 ? -1.781 -21.721 -47.503 1.00 95.69 91 THR A O 1
ATOM 740 N N . ASN A 1 92 ? -2.121 -20.602 -49.428 1.00 95.81 92 ASN A N 1
ATOM 741 C CA . ASN A 1 92 ? -0.861 -19.839 -49.431 1.00 95.81 92 ASN A CA 1
ATOM 742 C C . ASN A 1 92 ? -0.999 -18.332 -49.747 1.00 95.81 92 ASN A C 1
ATOM 744 O O . ASN A 1 92 ? 0.006 -17.628 -49.789 1.00 95.81 92 ASN A O 1
ATOM 748 N N . GLY A 1 93 ? -2.210 -17.799 -49.928 1.00 96.62 93 GLY A N 1
ATOM 749 C CA . GLY A 1 93 ? -2.425 -16.370 -50.189 1.00 96.62 93 GLY A CA 1
ATOM 750 C C . GLY A 1 93 ? -2.517 -15.500 -48.927 1.00 96.62 93 GLY A C 1
ATOM 751 O O . GLY A 1 93 ? -2.353 -16.011 -47.812 1.00 96.62 93 GLY A O 1
ATOM 752 N N . PRO A 1 94 ? -2.760 -14.185 -49.088 1.00 97.94 94 PRO A N 1
ATOM 753 C CA . PRO A 1 94 ? -2.800 -13.221 -47.987 1.00 97.94 94 PRO A CA 1
ATOM 754 C C . PRO A 1 94 ? -4.021 -13.406 -47.077 1.00 97.94 94 PRO A C 1
ATOM 756 O O . PRO A 1 94 ? -5.025 -13.990 -47.494 1.00 97.94 94 PRO A O 1
ATOM 759 N N . LEU A 1 95 ? -3.923 -12.865 -45.858 1.00 98.00 95 LEU A N 1
ATOM 760 C CA . LEU A 1 95 ? -5.037 -12.727 -44.914 1.00 98.00 95 LEU A CA 1
ATOM 761 C C . LEU A 1 95 ? -6.122 -11.791 -45.452 1.00 98.00 95 LEU A C 1
ATOM 763 O O . LEU A 1 95 ? -5.841 -10.892 -46.248 1.00 98.00 95 LEU A O 1
ATOM 767 N N . LEU A 1 96 ? -7.353 -11.977 -44.976 1.00 97.69 96 LEU A N 1
ATOM 768 C CA . LEU A 1 96 ? -8.489 -11.129 -45.327 1.00 97.69 96 LEU A CA 1
ATOM 769 C C . LEU A 1 96 ? -8.926 -10.270 -44.135 1.00 97.69 96 LEU A C 1
ATOM 771 O O . LEU A 1 96 ? -9.196 -10.790 -43.060 1.00 97.69 96 LEU A O 1
ATOM 775 N N . LEU A 1 97 ? -9.092 -8.961 -44.352 1.00 98.31 97 LEU A N 1
ATOM 776 C CA . LEU A 1 97 ? -9.571 -8.020 -43.324 1.00 98.31 97 LEU A CA 1
ATOM 777 C C . LEU A 1 97 ? -10.996 -8.335 -42.824 1.00 98.31 97 LEU A C 1
ATOM 779 O O . LEU A 1 97 ? -11.408 -7.860 -41.777 1.00 98.31 97 LEU A O 1
ATOM 783 N N . GLN A 1 98 ? -11.768 -9.123 -43.569 1.00 97.75 98 GLN A N 1
ATOM 784 C CA . GLN A 1 98 ? -13.121 -9.525 -43.174 1.00 97.75 98 GLN A CA 1
ATOM 785 C C . GLN A 1 98 ? -13.144 -10.627 -42.097 1.00 97.75 98 GLN A C 1
ATOM 787 O O . GLN A 1 98 ? -14.225 -11.011 -41.649 1.00 97.75 98 GLN A O 1
ATOM 792 N N . ASP A 1 99 ? -11.985 -11.172 -41.715 1.00 97.88 99 ASP A N 1
ATOM 793 C CA . ASP A 1 99 ? -11.885 -12.165 -40.651 1.00 97.88 99 ASP A CA 1
ATOM 794 C C . ASP A 1 99 ? -12.126 -11.530 -39.277 1.00 97.88 99 ASP A C 1
ATOM 796 O O . ASP A 1 99 ? -11.210 -11.054 -38.604 1.00 97.88 99 ASP A O 1
ATOM 800 N N . PHE A 1 100 ? -13.393 -11.511 -38.869 1.00 97.50 100 PHE A N 1
ATOM 801 C CA . PHE A 1 100 ? -13.790 -10.947 -37.588 1.00 97.50 100 PHE A CA 1
ATOM 802 C C . PHE A 1 100 ? -13.192 -11.705 -36.398 1.00 97.50 100 PHE A C 1
ATOM 804 O O . PHE A 1 100 ? -12.790 -11.053 -35.442 1.00 97.50 100 PHE A O 1
ATOM 811 N N . HIS A 1 101 ? -13.102 -13.040 -36.445 1.00 98.00 101 HIS A N 1
ATOM 812 C CA . HIS A 1 101 ? -12.579 -13.827 -35.320 1.00 98.00 101 HIS A CA 1
ATOM 813 C C . HIS A 1 101 ? -11.111 -13.491 -35.050 1.00 98.00 101 HIS A C 1
ATOM 815 O O . HIS A 1 101 ? -10.763 -13.184 -33.909 1.00 98.00 101 HIS A O 1
ATOM 821 N N . LEU A 1 102 ? -10.285 -13.438 -36.100 1.00 98.06 102 LEU A N 1
ATOM 822 C CA . LEU A 1 102 ? -8.884 -13.033 -35.982 1.00 98.06 102 LEU A CA 1
ATOM 823 C C . LEU A 1 102 ? -8.744 -11.613 -35.410 1.00 98.06 102 LEU A C 1
ATOM 825 O O . LEU A 1 102 ? -7.941 -11.382 -34.506 1.00 98.06 102 LEU A O 1
ATOM 829 N N . ILE A 1 103 ? -9.517 -10.656 -35.933 1.00 98.00 103 ILE A N 1
ATOM 830 C CA . ILE A 1 103 ? -9.433 -9.248 -35.516 1.00 98.00 103 ILE A CA 1
ATOM 831 C C . ILE A 1 103 ? -9.910 -9.061 -34.073 1.00 98.00 103 ILE A C 1
ATOM 833 O O . ILE A 1 103 ? -9.259 -8.346 -33.316 1.00 98.00 103 ILE A O 1
ATOM 837 N N . ASP A 1 104 ? -11.017 -9.696 -33.689 1.00 98.19 104 ASP A N 1
ATOM 838 C CA . ASP A 1 104 ? -11.591 -9.644 -32.340 1.00 98.19 104 ASP A CA 1
ATOM 839 C C . ASP A 1 104 ? -10.608 -10.194 -31.295 1.00 98.19 104 ASP A C 1
ATOM 841 O O . ASP A 1 104 ? -10.313 -9.527 -30.299 1.00 98.1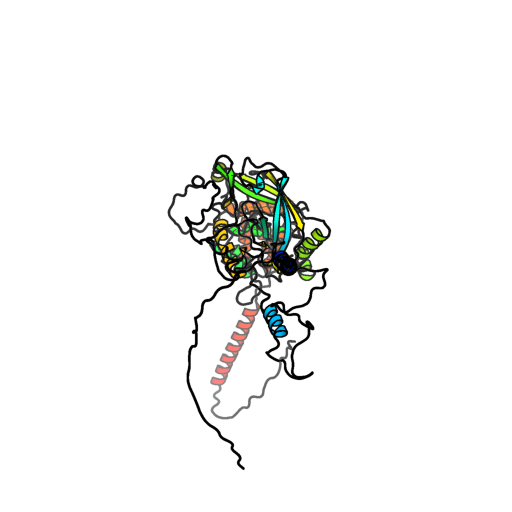9 104 ASP A O 1
ATOM 845 N N . LEU A 1 105 ? -10.014 -11.362 -31.571 1.00 97.75 105 LEU A N 1
ATOM 846 C CA . LEU A 1 105 ? -9.026 -12.003 -30.702 1.00 97.75 105 LEU A CA 1
ATOM 847 C C . LEU A 1 105 ? -7.780 -11.125 -30.497 1.00 97.75 105 LEU A C 1
ATOM 849 O O . LEU A 1 105 ? -7.388 -10.864 -29.357 1.00 97.75 105 LEU A O 1
ATOM 853 N N . LEU A 1 106 ? -7.171 -10.644 -31.588 1.00 98.38 106 LEU A N 1
ATOM 854 C CA . LEU A 1 106 ? -5.962 -9.814 -31.517 1.00 98.38 106 LEU A CA 1
ATOM 855 C C . LEU A 1 106 ? -6.242 -8.459 -30.857 1.00 98.38 106 LEU A C 1
ATOM 857 O O . LEU A 1 106 ? -5.469 -8.006 -30.014 1.00 98.38 106 LEU A O 1
ATOM 861 N N . ALA A 1 107 ? -7.377 -7.831 -31.173 1.00 98.50 107 ALA A N 1
ATOM 862 C CA . ALA A 1 107 ? -7.738 -6.552 -30.579 1.00 98.50 107 ALA A CA 1
ATOM 863 C C . ALA A 1 107 ? -7.969 -6.658 -29.063 1.00 98.50 107 ALA A C 1
ATOM 865 O O . ALA A 1 107 ? -7.632 -5.720 -28.333 1.00 98.50 107 ALA A O 1
ATOM 866 N N . HIS A 1 108 ? -8.528 -7.768 -28.574 1.00 98.31 108 HIS A N 1
ATOM 867 C CA . HIS A 1 108 ? -8.644 -7.999 -27.137 1.00 98.31 108 HIS A CA 1
ATOM 868 C C . HIS A 1 108 ? -7.271 -8.203 -26.485 1.00 98.31 108 HIS A C 1
ATOM 870 O O . HIS A 1 108 ? -6.972 -7.536 -25.494 1.00 98.31 108 HIS A O 1
ATOM 876 N N . PHE A 1 109 ? -6.424 -9.055 -27.075 1.00 98.50 109 PHE A N 1
ATOM 877 C CA . PHE A 1 109 ? -5.066 -9.322 -26.589 1.00 98.50 109 PHE A CA 1
ATOM 878 C C . PHE A 1 109 ? -4.247 -8.032 -26.412 1.00 98.50 109 PHE A C 1
ATOM 880 O O . PHE A 1 109 ? -3.667 -7.792 -25.350 1.00 98.50 109 PHE A O 1
ATOM 887 N N . ASP A 1 110 ? -4.293 -7.133 -27.400 1.00 98.62 110 ASP A N 1
ATOM 888 C CA . ASP A 1 110 ? -3.603 -5.836 -27.369 1.00 98.62 110 ASP A CA 1
ATOM 889 C C . ASP A 1 110 ? -4.044 -4.920 -26.205 1.00 98.62 110 ASP A C 1
ATOM 891 O O . ASP A 1 110 ? -3.383 -3.924 -25.903 1.00 98.62 110 ASP A O 1
ATOM 895 N N . ARG A 1 111 ? -5.177 -5.221 -25.555 1.00 98.06 111 ARG A N 1
ATOM 896 C CA . ARG A 1 111 ? -5.826 -4.397 -24.519 1.00 98.06 111 ARG A CA 1
ATOM 897 C C . ARG A 1 111 ? -5.940 -5.098 -23.164 1.00 98.06 111 ARG A C 1
ATOM 899 O O . ARG A 1 111 ? -6.617 -4.591 -22.274 1.00 98.06 111 ARG A O 1
ATOM 906 N N . GLU A 1 112 ? -5.249 -6.220 -22.960 1.00 98.44 112 GLU A N 1
ATOM 907 C CA . GLU A 1 112 ? -5.270 -6.936 -21.676 1.00 98.44 112 GLU A CA 1
ATOM 908 C C . GLU A 1 112 ? -4.609 -6.165 -20.521 1.00 98.44 112 GLU A C 1
ATOM 910 O O . GLU A 1 112 ? -4.858 -6.447 -19.346 1.00 98.44 112 GLU A O 1
ATOM 915 N N . ARG A 1 113 ? -3.681 -5.246 -20.816 1.00 98.31 113 ARG A N 1
ATOM 916 C CA . ARG A 1 113 ? -2.908 -4.532 -19.791 1.00 98.31 113 ARG A CA 1
ATOM 917 C C . ARG A 1 113 ? -3.578 -3.210 -19.429 1.00 98.31 113 ARG A C 1
ATOM 919 O O . ARG A 1 113 ? -3.807 -2.359 -20.280 1.00 98.31 113 ARG A O 1
ATOM 926 N N . ILE A 1 114 ? -3.807 -3.025 -18.133 1.00 98.50 114 ILE A N 1
ATOM 927 C CA . ILE A 1 114 ? -4.153 -1.739 -17.517 1.00 98.50 114 ILE A CA 1
ATOM 928 C C . ILE A 1 114 ? -2.912 -1.146 -16.836 1.00 98.50 114 ILE A C 1
ATOM 930 O O . ILE A 1 114 ? -1.963 -1.897 -16.576 1.00 98.50 114 ILE A O 1
ATOM 934 N N . PRO A 1 115 ? -2.893 0.159 -16.501 1.00 98.56 115 PRO A N 1
ATOM 935 C CA . PRO A 1 115 ? -1.805 0.708 -15.705 1.00 98.56 115 PRO A CA 1
ATOM 936 C C . PRO A 1 115 ? -1.647 -0.081 -14.397 1.00 98.56 115 PRO A C 1
ATOM 938 O O . PRO A 1 115 ? -2.628 -0.447 -13.743 1.00 98.56 115 PRO A O 1
ATOM 941 N N . GLU A 1 116 ? -0.409 -0.369 -14.007 1.00 98.38 116 GLU A N 1
ATOM 942 C CA . GLU A 1 116 ? -0.148 -0.917 -12.678 1.00 98.38 116 GLU A CA 1
ATOM 943 C C . GLU A 1 116 ? -0.402 0.147 -11.600 1.00 98.38 116 GLU A C 1
ATOM 945 O O . GLU A 1 116 ? -0.596 1.334 -11.879 1.00 98.38 116 GLU A O 1
ATOM 950 N N . ARG A 1 117 ? -0.423 -0.263 -10.331 1.00 98.75 117 ARG A N 1
ATOM 951 C CA . ARG A 1 117 ? -0.476 0.706 -9.230 1.00 98.75 117 ARG A CA 1
ATOM 952 C C . ARG A 1 117 ? 0.829 1.507 -9.206 1.00 98.75 117 ARG A C 1
ATOM 954 O O . ARG A 1 117 ? 1.903 0.927 -9.323 1.00 98.75 117 ARG A O 1
ATOM 961 N N . VAL A 1 118 ? 0.743 2.825 -8.997 1.00 98.00 118 VAL A N 1
ATOM 962 C CA . VAL A 1 118 ? 1.926 3.713 -8.946 1.00 98.00 118 VAL A CA 1
ATOM 963 C C . VAL A 1 118 ? 2.937 3.237 -7.902 1.00 98.00 118 VAL A C 1
ATOM 965 O O . VAL A 1 118 ? 4.137 3.291 -8.133 1.00 98.00 118 VAL A O 1
ATOM 968 N N . VAL A 1 119 ? 2.458 2.735 -6.772 1.00 98.31 119 VAL A N 1
ATOM 969 C CA . VAL A 1 119 ? 3.231 2.030 -5.746 1.00 98.31 119 VAL A CA 1
ATOM 970 C C . VAL A 1 119 ? 2.506 0.735 -5.424 1.00 98.31 119 VAL A C 1
ATOM 972 O O . VAL A 1 119 ? 1.311 0.617 -5.692 1.00 98.31 119 VAL A O 1
ATOM 975 N N . HIS A 1 120 ? 3.195 -0.229 -4.826 1.00 98.62 120 HIS A N 1
ATOM 976 C CA . HIS A 1 120 ? 2.605 -1.518 -4.476 1.00 98.62 120 HIS A CA 1
ATOM 977 C C . HIS A 1 120 ? 2.101 -2.323 -5.687 1.00 98.62 120 HIS A C 1
ATOM 979 O O . HIS A 1 120 ? 1.076 -3.013 -5.603 1.00 98.62 120 HIS A O 1
ATOM 985 N N . ALA A 1 121 ? 2.798 -2.229 -6.825 1.00 98.56 121 ALA A N 1
ATOM 986 C CA . ALA A 1 121 ? 2.423 -2.903 -8.069 1.00 98.56 121 ALA A CA 1
ATOM 987 C C . ALA A 1 121 ? 2.520 -4.432 -7.951 1.00 98.56 121 ALA A C 1
ATOM 989 O O . ALA A 1 121 ? 1.547 -5.129 -8.243 1.00 98.56 121 ALA A O 1
ATOM 990 N N . LYS A 1 122 ? 3.645 -4.947 -7.444 1.00 98.56 122 LYS A N 1
ATOM 991 C CA . LYS A 1 122 ? 3.836 -6.372 -7.145 1.00 98.56 122 LYS A CA 1
ATOM 992 C C . LYS A 1 122 ? 3.093 -6.763 -5.869 1.00 98.56 122 LYS A C 1
ATOM 994 O O . LYS A 1 122 ? 3.264 -6.121 -4.831 1.00 98.56 122 LYS A O 1
ATOM 999 N N . GLY A 1 123 ? 2.268 -7.804 -5.933 1.00 98.38 123 GLY A N 1
ATOM 1000 C CA . GLY A 1 123 ? 1.537 -8.292 -4.771 1.00 98.38 123 GLY A CA 1
ATOM 1001 C C . GLY A 1 123 ? 0.696 -9.530 -5.044 1.00 98.38 123 GLY A C 1
ATOM 1002 O O . GLY A 1 123 ? 0.458 -9.878 -6.193 1.00 98.38 123 GLY A O 1
ATOM 1003 N N . ALA A 1 124 ? 0.203 -10.146 -3.976 1.00 98.69 124 ALA A N 1
ATOM 1004 C CA . ALA A 1 124 ? -0.678 -11.308 -4.006 1.00 98.69 124 ALA A CA 1
ATOM 1005 C C . ALA A 1 124 ? -1.814 -11.123 -3.003 1.00 98.69 124 ALA A C 1
ATOM 1007 O O . ALA A 1 124 ? -1.734 -10.272 -2.116 1.00 98.69 124 ALA A O 1
ATOM 1008 N N . GLY A 1 125 ? -2.875 -11.910 -3.116 1.00 98.50 125 GLY A N 1
ATOM 1009 C CA . GLY A 1 125 ? -3.989 -11.799 -2.192 1.00 98.50 125 GLY A CA 1
ATOM 1010 C C . GLY A 1 125 ? -4.871 -13.028 -2.164 1.00 98.50 125 GLY A C 1
ATOM 1011 O O . GLY A 1 125 ? -4.751 -13.915 -3.005 1.00 98.50 125 GLY A O 1
ATOM 1012 N N . ALA A 1 126 ? -5.745 -13.052 -1.171 1.00 98.81 126 ALA A N 1
ATOM 1013 C CA . ALA A 1 126 ? -6.673 -14.136 -0.913 1.00 98.81 126 ALA A CA 1
ATOM 1014 C C . ALA A 1 126 ? -7.909 -13.605 -0.180 1.00 98.81 126 ALA A C 1
ATOM 1016 O O . ALA A 1 126 ? -7.884 -12.525 0.422 1.00 98.81 126 ALA A O 1
ATOM 1017 N N . TYR A 1 127 ? -8.980 -14.386 -0.223 1.00 98.94 127 TYR A N 1
ATOM 1018 C CA . TYR A 1 127 ? -10.183 -14.154 0.560 1.00 98.94 127 TYR A CA 1
ATOM 1019 C C . TYR A 1 127 ? -10.088 -14.823 1.926 1.00 98.94 127 TYR A C 1
ATOM 1021 O O . TYR A 1 127 ? -9.310 -15.755 2.155 1.00 98.94 127 TYR A O 1
ATOM 1029 N N . GLY A 1 128 ? -10.917 -14.337 2.838 1.00 98.69 128 GLY A N 1
ATOM 1030 C CA . GLY A 1 128 ? -10.977 -14.846 4.191 1.00 98.69 128 GLY A CA 1
ATOM 1031 C C . GLY A 1 128 ? -12.138 -14.281 4.982 1.00 98.69 128 GLY A C 1
ATOM 1032 O O . GLY A 1 128 ? -13.104 -13.743 4.435 1.00 98.69 128 GLY A O 1
ATOM 1033 N N . GLU A 1 129 ? -11.993 -14.364 6.296 1.00 98.75 129 GLU A N 1
ATOM 1034 C CA . GLU A 1 129 ? -12.940 -13.828 7.259 1.00 98.75 129 GLU A CA 1
ATOM 1035 C C . GLU A 1 129 ? -12.222 -13.186 8.446 1.00 98.75 129 GLU A C 1
ATOM 1037 O O . GLU A 1 129 ? -11.131 -13.597 8.852 1.00 98.75 129 GLU A O 1
ATOM 1042 N N . PHE A 1 130 ? -12.853 -12.157 9.000 1.00 98.88 130 PHE A N 1
ATOM 1043 C CA . PHE A 1 130 ? -12.501 -11.588 10.292 1.00 98.88 130 PHE A CA 1
ATOM 1044 C C . PHE A 1 130 ? -13.559 -11.974 11.313 1.00 98.88 130 PHE A C 1
ATOM 1046 O O . PHE A 1 130 ? -14.745 -11.760 11.072 1.00 98.88 130 PHE A O 1
ATOM 1053 N N . GLU A 1 131 ? -13.125 -12.502 12.450 1.00 98.88 131 GLU A N 1
ATOM 1054 C CA . GLU A 1 131 ? -13.968 -12.891 13.573 1.00 98.88 131 GLU A CA 1
ATOM 1055 C C . GLU A 1 131 ? -13.666 -12.012 14.789 1.00 98.88 131 GLU A C 1
ATOM 1057 O O . GLU A 1 131 ? -12.507 -11.862 15.181 1.00 98.88 131 GLU A O 1
ATOM 1062 N N . VAL A 1 132 ? -14.702 -11.446 15.407 1.00 98.81 132 VAL A N 1
ATOM 1063 C CA . VAL A 1 132 ? -14.577 -10.737 16.690 1.00 98.81 132 VAL A CA 1
ATOM 1064 C C . VAL A 1 132 ? -14.348 -11.761 17.800 1.00 98.81 132 VAL A C 1
ATOM 1066 O O . VAL A 1 132 ? -15.176 -12.642 18.007 1.00 98.81 132 VAL A O 1
ATOM 1069 N N . THR A 1 133 ? -13.253 -11.645 18.546 1.00 98.75 133 THR A N 1
ATOM 1070 C CA . THR A 1 133 ? -12.881 -12.622 19.587 1.00 98.75 133 THR A CA 1
ATOM 1071 C C . THR A 1 133 ? -13.066 -12.096 21.004 1.00 98.75 133 THR A C 1
ATOM 1073 O O . THR A 1 133 ? -13.195 -12.890 21.931 1.00 98.75 133 THR A O 1
ATOM 1076 N N . HIS A 1 134 ? -13.089 -10.774 21.183 1.00 98.62 134 HIS A N 1
ATOM 1077 C CA . HIS A 1 134 ? -13.286 -10.134 22.482 1.00 98.62 134 HIS A CA 1
ATOM 1078 C C . HIS A 1 134 ? -14.279 -8.986 22.347 1.00 98.62 134 HIS A C 1
ATOM 1080 O O . HIS A 1 134 ? -14.349 -8.336 21.304 1.00 98.62 134 HIS A O 1
ATOM 1086 N N . ASP A 1 135 ? -15.035 -8.741 23.413 1.00 98.06 135 ASP A N 1
ATOM 1087 C CA . ASP A 1 135 ? -15.931 -7.595 23.480 1.00 98.06 135 ASP A CA 1
ATOM 1088 C C . ASP A 1 135 ? -15.114 -6.300 23.603 1.00 98.06 135 ASP A C 1
ATOM 1090 O O . ASP A 1 135 ? -14.261 -6.161 24.483 1.00 98.06 135 ASP A O 1
ATOM 1094 N N . ILE A 1 136 ? -15.371 -5.373 22.682 1.00 97.38 136 ILE A N 1
ATOM 1095 C CA . ILE A 1 136 ? -14.787 -4.026 22.633 1.00 97.38 136 ILE A CA 1
ATOM 1096 C C . ILE A 1 136 ? -15.865 -2.948 22.463 1.00 97.38 136 ILE A C 1
ATOM 1098 O O . ILE A 1 136 ? -15.581 -1.831 22.025 1.00 97.38 136 ILE A O 1
ATOM 1102 N N . SER A 1 137 ? -17.115 -3.270 22.805 1.00 96.00 137 SER A N 1
ATOM 1103 C CA . SER A 1 137 ? -18.238 -2.329 22.759 1.00 96.00 137 SER A CA 1
ATOM 1104 C C . SER A 1 137 ? -18.054 -1.121 23.690 1.00 96.00 137 SER A C 1
ATOM 1106 O O . SER A 1 137 ? -18.700 -0.093 23.499 1.00 96.00 137 SER A O 1
ATOM 1108 N N . ASP A 1 138 ? -17.121 -1.186 24.650 1.00 96.12 138 ASP A N 1
ATOM 1109 C CA . ASP A 1 138 ? -16.732 -0.061 25.507 1.00 96.12 138 ASP A CA 1
ATOM 1110 C C . ASP A 1 138 ? -16.028 1.074 24.743 1.00 96.12 138 ASP A C 1
ATOM 1112 O O . ASP A 1 138 ? -16.112 2.237 25.146 1.00 96.12 138 ASP A O 1
ATOM 1116 N N . ILE A 1 139 ? -15.343 0.758 23.638 1.00 95.69 139 ILE A N 1
ATOM 1117 C CA . ILE A 1 139 ? -14.547 1.729 22.870 1.00 95.69 139 ILE A CA 1
ATOM 1118 C C . ILE A 1 139 ? -15.104 2.042 21.484 1.00 95.69 139 ILE A C 1
ATOM 1120 O O . ILE A 1 139 ? -14.586 2.954 20.838 1.00 95.69 139 ILE A O 1
ATOM 1124 N N . THR A 1 140 ? -16.104 1.299 20.999 1.00 95.25 140 THR A N 1
ATOM 1125 C CA . THR A 1 140 ? -16.599 1.467 19.631 1.00 95.25 140 THR A CA 1
ATOM 1126 C C . THR A 1 140 ? -18.076 1.107 19.434 1.00 95.25 140 THR A C 1
ATOM 1128 O O . THR A 1 140 ? -18.646 0.311 20.171 1.00 95.25 140 THR A O 1
ATOM 1131 N N . THR A 1 141 ? -18.682 1.675 18.391 1.00 94.38 141 THR A N 1
ATOM 1132 C CA . THR A 1 141 ? -20.060 1.427 17.920 1.00 94.38 141 THR A CA 1
ATOM 1133 C C . THR A 1 141 ? -20.104 0.796 16.523 1.00 94.38 141 THR A C 1
ATOM 1135 O O . THR A 1 141 ? -21.172 0.668 15.930 1.00 94.38 141 THR A O 1
ATOM 1138 N N . ILE A 1 142 ? -18.945 0.399 15.989 1.00 95.81 142 ILE A N 1
ATOM 1139 C CA . ILE A 1 142 ? -18.802 -0.174 14.646 1.00 95.81 142 ILE A CA 1
ATOM 1140 C C . ILE A 1 142 ? -19.553 -1.505 14.559 1.00 95.81 142 ILE A C 1
ATOM 1142 O O . ILE A 1 142 ? -19.224 -2.450 15.277 1.00 95.81 142 ILE A O 1
ATOM 1146 N N . ASP A 1 143 ? -20.503 -1.618 13.624 1.00 95.25 143 ASP A N 1
ATOM 1147 C CA . ASP A 1 143 ? -21.335 -2.821 13.479 1.00 95.25 143 ASP A CA 1
ATOM 1148 C C . ASP A 1 143 ? -20.504 -4.094 13.252 1.00 95.25 143 ASP A C 1
ATOM 1150 O O . ASP A 1 143 ? -20.789 -5.136 13.837 1.00 95.25 143 ASP A O 1
ATOM 1154 N N . MET A 1 144 ? -19.432 -4.025 12.459 1.00 97.00 144 MET A N 1
ATOM 1155 C CA . MET A 1 144 ? -18.524 -5.158 12.228 1.00 97.00 144 MET A CA 1
ATOM 1156 C C . MET A 1 144 ? -17.926 -5.733 13.529 1.00 97.00 144 MET A C 1
ATOM 1158 O O . MET A 1 144 ? -17.587 -6.914 13.570 1.00 97.00 144 MET A O 1
ATOM 1162 N N . LEU A 1 145 ? -17.813 -4.920 14.584 1.00 98.12 145 LEU A N 1
ATOM 1163 C CA . LEU A 1 145 ? -17.164 -5.257 15.855 1.00 98.12 145 LEU A CA 1
ATOM 1164 C C . LEU A 1 145 ? -18.164 -5.434 17.014 1.00 98.12 145 LEU A C 1
ATOM 1166 O O . LEU A 1 145 ? -17.750 -5.586 18.159 1.00 98.12 145 LEU A O 1
ATOM 1170 N N . SER A 1 146 ? -19.471 -5.404 16.734 1.00 96.00 146 SER A N 1
ATOM 1171 C CA . SER A 1 146 ? -20.522 -5.269 17.754 1.00 96.00 146 SER A CA 1
ATOM 1172 C C . SER A 1 146 ? -20.795 -6.521 18.590 1.00 96.00 146 SER A C 1
ATOM 1174 O O . SER A 1 146 ? -21.432 -6.421 19.637 1.00 96.00 146 SER A O 1
ATOM 1176 N N . GLN A 1 147 ? -20.350 -7.700 18.146 1.00 97.06 147 GLN A N 1
ATOM 1177 C CA . GLN A 1 147 ? -20.652 -8.964 18.814 1.00 97.06 147 GLN A CA 1
ATOM 1178 C C . GLN A 1 147 ? -19.503 -9.965 18.672 1.00 97.06 147 GLN A C 1
ATOM 1180 O O . GLN A 1 147 ? -19.052 -10.244 17.563 1.00 97.06 147 GLN A O 1
ATOM 1185 N N . VAL A 1 148 ? -19.090 -10.573 19.788 1.00 98.69 148 VAL A N 1
ATOM 1186 C CA . VAL A 1 148 ? -18.140 -11.699 19.799 1.00 98.69 148 VAL A CA 1
ATOM 1187 C C . VAL A 1 148 ? -18.685 -12.871 18.976 1.00 98.69 148 VAL A C 1
ATOM 1189 O O . VAL A 1 148 ? -19.852 -13.243 19.094 1.00 98.69 148 VAL A O 1
ATOM 1192 N N . GLY A 1 149 ? -17.836 -13.447 18.128 1.00 98.38 149 GLY A N 1
ATOM 1193 C CA . GLY A 1 149 ? -18.177 -14.495 17.166 1.00 98.38 149 GLY A CA 1
ATOM 1194 C C . GLY A 1 149 ? -18.764 -13.973 15.851 1.00 98.38 149 GLY A C 1
ATOM 1195 O O . GLY A 1 149 ? -18.973 -14.763 14.929 1.00 98.38 149 GLY A O 1
ATOM 1196 N N . LYS A 1 150 ? -19.021 -12.661 15.713 1.00 98.50 150 LYS A N 1
ATOM 1197 C CA . LYS A 1 150 ? -19.453 -12.083 14.434 1.00 98.50 150 LYS A CA 1
ATOM 1198 C C . LYS A 1 150 ? -18.331 -12.217 13.409 1.00 98.50 150 LYS A C 1
ATOM 1200 O O . LYS A 1 150 ? -17.202 -11.792 13.659 1.00 98.50 150 LYS A O 1
ATOM 1205 N N . LYS A 1 151 ? -18.670 -12.786 12.250 1.00 98.56 151 LYS A N 1
ATOM 1206 C CA . LYS A 1 151 ? -17.759 -12.996 11.124 1.00 98.56 151 LYS A CA 1
ATOM 1207 C C . LYS A 1 151 ? -18.062 -12.039 9.985 1.00 98.56 151 LYS A C 1
ATOM 1209 O O . LYS A 1 151 ? -19.222 -11.846 9.629 1.00 98.56 151 LYS A O 1
ATOM 1214 N N . THR A 1 152 ? -17.015 -11.466 9.407 1.00 98.69 152 THR A N 1
ATOM 1215 C CA . THR A 1 152 ? -17.108 -10.536 8.278 1.00 98.69 152 THR A CA 1
ATOM 1216 C C . THR A 1 152 ? -16.229 -11.029 7.131 1.00 98.69 152 THR A C 1
ATOM 1218 O O . THR A 1 152 ? -15.015 -11.145 7.327 1.00 98.69 152 THR A O 1
ATOM 1221 N N . PRO A 1 153 ? -16.803 -11.318 5.947 1.00 98.69 153 PRO A N 1
ATOM 1222 C CA . PRO A 1 153 ? -16.030 -11.690 4.768 1.00 98.69 153 PRO A CA 1
ATOM 1223 C C . PRO A 1 153 ? -15.076 -10.573 4.352 1.00 98.69 153 PRO A C 1
ATOM 1225 O O . PRO A 1 153 ? -15.396 -9.386 4.474 1.00 98.69 153 PRO A O 1
ATOM 1228 N N . LEU A 1 154 ? -13.917 -10.947 3.818 1.00 98.75 154 LEU A N 1
ATOM 1229 C CA . LEU A 1 154 ? -12.906 -9.990 3.383 1.00 98.75 154 LEU A CA 1
ATOM 1230 C C . LEU A 1 154 ? -12.083 -10.483 2.196 1.00 98.75 154 LEU A C 1
ATOM 1232 O O . LEU A 1 154 ? -12.012 -11.680 1.917 1.00 98.75 154 LEU A O 1
ATOM 1236 N N . VAL A 1 155 ? -11.416 -9.535 1.540 1.00 98.88 155 VAL A N 1
ATOM 1237 C CA . VAL A 1 155 ? -10.297 -9.789 0.627 1.00 98.88 155 VAL A CA 1
ATOM 1238 C C . VAL A 1 155 ? -9.067 -9.037 1.119 1.00 98.88 155 VAL A C 1
ATOM 1240 O O . VAL A 1 155 ? -9.141 -7.854 1.462 1.00 98.88 155 VAL A O 1
ATOM 1243 N N . THR A 1 156 ? -7.927 -9.720 1.137 1.00 98.94 156 THR A N 1
ATOM 1244 C CA . THR A 1 156 ? -6.635 -9.149 1.523 1.00 98.94 156 THR A CA 1
ATOM 1245 C C . THR A 1 156 ? -5.700 -9.137 0.330 1.00 98.94 156 THR A C 1
ATOM 1247 O O . THR A 1 156 ? -5.621 -10.112 -0.412 1.00 98.94 156 THR A O 1
ATOM 1250 N N . ARG A 1 157 ? -4.943 -8.050 0.174 1.00 98.88 157 ARG A N 1
ATOM 1251 C CA . ARG A 1 157 ? -3.829 -7.945 -0.765 1.00 98.88 157 ARG A CA 1
ATOM 1252 C C . ARG A 1 157 ? -2.562 -7.504 -0.042 1.00 98.88 157 ARG A C 1
ATOM 1254 O O . ARG A 1 157 ? -2.499 -6.417 0.538 1.00 98.88 157 ARG A O 1
ATOM 1261 N N . PHE A 1 158 ? -1.533 -8.325 -0.167 1.00 98.94 158 PHE A N 1
ATOM 1262 C CA . PHE A 1 158 ? -0.166 -8.016 0.211 1.00 98.94 158 PHE A CA 1
ATOM 1263 C C . PHE A 1 158 ? 0.618 -7.470 -0.976 1.00 98.94 158 PHE A C 1
ATOM 1265 O O . PHE A 1 158 ? 0.239 -7.675 -2.128 1.00 98.94 158 PHE A O 1
ATOM 1272 N N . SER A 1 159 ? 1.700 -6.742 -0.715 1.00 98.88 159 SER A N 1
ATOM 1273 C CA . SER A 1 159 ? 2.526 -6.166 -1.786 1.00 98.88 159 SER A CA 1
ATOM 1274 C C . SER A 1 159 ? 3.902 -5.740 -1.299 1.00 98.88 159 SER A C 1
ATOM 1276 O O . SER A 1 159 ? 4.067 -5.502 -0.108 1.00 98.88 159 SER A O 1
ATOM 1278 N N . THR A 1 160 ? 4.870 -5.599 -2.204 1.00 98.75 160 THR A N 1
ATOM 1279 C CA . THR A 1 160 ? 6.034 -4.710 -1.991 1.00 98.75 160 THR A CA 1
ATOM 1280 C C . THR A 1 160 ? 5.599 -3.248 -2.214 1.00 98.75 160 THR A C 1
ATOM 1282 O O . THR A 1 160 ? 4.399 -2.997 -2.283 1.00 98.75 160 THR A O 1
ATOM 1285 N N . VAL A 1 161 ? 6.500 -2.263 -2.288 1.00 98.19 161 VAL A N 1
ATOM 1286 C CA . VAL A 1 161 ? 6.168 -0.834 -2.480 1.00 98.19 161 VAL A CA 1
ATOM 1287 C C . VAL A 1 161 ? 6.759 -0.287 -3.778 1.00 98.19 161 VAL A C 1
ATOM 1289 O O . VAL A 1 161 ? 6.016 0.192 -4.637 1.00 98.19 161 VAL A O 1
ATOM 1292 N N . GLY A 1 162 ? 8.089 -0.300 -3.905 1.00 94.69 162 GLY A N 1
ATOM 1293 C CA . GLY A 1 162 ? 8.815 0.454 -4.931 1.00 94.69 162 GLY A CA 1
ATOM 1294 C C . GLY A 1 162 ? 9.026 -0.293 -6.249 1.00 94.69 162 GLY A C 1
ATOM 1295 O O . GLY A 1 162 ? 9.346 0.333 -7.262 1.00 94.69 162 GLY A O 1
ATOM 1296 N N . GLY A 1 163 ? 8.887 -1.619 -6.239 1.00 95.31 163 GLY A N 1
ATOM 1297 C CA . GLY A 1 163 ? 9.047 -2.468 -7.417 1.00 95.31 163 GLY A CA 1
ATOM 1298 C C . GLY A 1 163 ? 7.836 -2.437 -8.355 1.00 95.31 163 GLY A C 1
ATOM 1299 O O . GLY A 1 163 ? 6.693 -2.312 -7.913 1.00 95.31 163 GLY A O 1
ATOM 1300 N N . GLU A 1 164 ? 8.091 -2.570 -9.658 1.00 97.12 164 GLU A N 1
ATOM 1301 C CA . GLU A 1 164 ? 7.045 -2.750 -10.675 1.00 97.12 164 GLU A CA 1
ATOM 1302 C C . GLU A 1 164 ? 6.421 -4.156 -10.583 1.00 97.12 164 GLU A C 1
ATOM 1304 O O . GLU A 1 164 ? 6.925 -5.023 -9.864 1.00 97.12 164 GLU A O 1
ATOM 1309 N N . LYS A 1 165 ? 5.351 -4.430 -11.338 1.00 96.62 165 LYS A N 1
ATOM 1310 C CA . LYS A 1 165 ? 4.629 -5.717 -11.324 1.00 96.62 165 LYS A CA 1
ATOM 1311 C C . LYS A 1 165 ? 5.518 -6.957 -11.504 1.00 96.62 165 LYS A C 1
ATOM 1313 O O . LYS A 1 165 ? 5.201 -8.007 -10.956 1.00 96.62 165 LYS A O 1
ATOM 1318 N N . GLY A 1 166 ? 6.612 -6.842 -12.258 1.00 96.62 166 GLY A N 1
ATOM 1319 C CA . GLY A 1 166 ? 7.570 -7.928 -12.512 1.00 96.62 166 GLY A CA 1
ATOM 1320 C C . GLY A 1 166 ? 8.742 -8.016 -11.525 1.00 96.62 166 GLY A C 1
ATOM 1321 O O . GLY A 1 166 ? 9.663 -8.789 -11.758 1.00 96.62 166 GLY A O 1
ATOM 1322 N N . SER A 1 167 ? 8.760 -7.201 -10.467 1.00 98.12 167 SER A N 1
ATOM 1323 C CA . SER A 1 167 ? 9.824 -7.226 -9.451 1.00 98.12 167 SER A CA 1
ATOM 1324 C C . SER A 1 167 ? 9.727 -8.455 -8.525 1.00 98.12 167 SER A C 1
ATOM 1326 O O . SER A 1 167 ? 8.644 -9.036 -8.403 1.00 98.12 167 SER A O 1
ATOM 1328 N N . PRO A 1 168 ? 10.835 -8.869 -7.875 1.00 98.38 168 PRO A N 1
ATOM 1329 C CA . PRO A 1 168 ? 10.835 -10.031 -6.990 1.00 98.38 168 PRO A CA 1
ATOM 1330 C C . PRO A 1 168 ? 10.156 -9.752 -5.640 1.00 98.38 168 PRO A C 1
ATOM 1332 O O . PRO A 1 168 ? 10.367 -8.707 -5.021 1.00 98.38 168 PRO A O 1
ATOM 1335 N N . ASP A 1 169 ? 9.407 -10.734 -5.140 1.00 98.38 169 ASP A N 1
ATOM 1336 C CA . ASP A 1 169 ? 8.685 -10.694 -3.862 1.00 98.38 169 ASP A CA 1
ATOM 1337 C C . ASP A 1 169 ? 9.604 -10.499 -2.638 1.00 98.38 169 ASP A C 1
ATOM 1339 O O . ASP A 1 169 ? 9.235 -9.831 -1.660 1.00 98.38 169 ASP A O 1
ATOM 1343 N N . SER A 1 170 ? 10.819 -11.053 -2.694 1.00 98.31 170 SER A N 1
ATOM 1344 C CA . SER A 1 170 ? 11.818 -11.013 -1.619 1.00 98.31 170 SER A CA 1
ATOM 1345 C C . SER A 1 170 ? 12.643 -9.718 -1.572 1.00 98.31 170 SER A C 1
ATOM 1347 O O . SER A 1 170 ? 13.498 -9.583 -0.700 1.00 98.31 170 SER A O 1
ATOM 1349 N N . ALA A 1 171 ? 12.390 -8.736 -2.451 1.00 98.06 171 ALA A N 1
ATOM 1350 C CA . ALA A 1 171 ? 13.109 -7.457 -2.449 1.00 98.06 171 ALA A CA 1
ATOM 1351 C C . ALA A 1 171 ? 13.057 -6.751 -1.078 1.00 98.06 171 ALA A C 1
ATOM 1353 O O . ALA A 1 171 ? 12.034 -6.785 -0.390 1.00 98.06 171 ALA A O 1
ATOM 1354 N N . ARG A 1 172 ? 14.137 -6.072 -0.672 1.00 98.50 172 ARG A N 1
ATOM 1355 C CA . ARG A 1 172 ? 14.137 -5.265 0.560 1.00 98.50 172 ARG A CA 1
ATOM 1356 C C . ARG A 1 172 ? 13.206 -4.063 0.397 1.00 98.50 172 ARG A C 1
ATOM 1358 O O . ARG A 1 172 ? 13.494 -3.177 -0.398 1.00 98.50 172 ARG A O 1
ATOM 1365 N N . ASP A 1 173 ? 12.102 -4.047 1.136 1.00 98.50 173 ASP A N 1
ATOM 1366 C CA . ASP A 1 173 ? 11.021 -3.059 0.984 1.00 98.50 173 ASP A CA 1
ATOM 1367 C C . ASP A 1 173 ? 10.077 -3.130 2.206 1.00 98.50 173 ASP A C 1
ATOM 1369 O O . ASP A 1 173 ? 10.011 -4.173 2.865 1.00 98.50 173 ASP A O 1
ATOM 1373 N N . PRO A 1 174 ? 9.273 -2.111 2.551 1.00 98.44 174 PRO A N 1
ATOM 1374 C CA . PRO A 1 174 ? 8.080 -2.363 3.347 1.00 98.44 174 PRO A CA 1
ATOM 1375 C C . PRO A 1 174 ? 7.135 -3.292 2.579 1.00 98.44 174 PRO A C 1
ATOM 1377 O O . PRO A 1 174 ? 7.215 -3.431 1.356 1.00 98.44 174 PRO A O 1
ATOM 1380 N N . ARG A 1 175 ? 6.213 -3.930 3.292 1.00 98.81 175 ARG A N 1
ATOM 1381 C CA . ARG A 1 175 ? 5.129 -4.689 2.676 1.00 98.81 175 ARG A CA 1
ATOM 1382 C C . ARG A 1 175 ? 3.796 -4.020 2.949 1.00 98.81 175 ARG A C 1
ATOM 1384 O O . ARG A 1 175 ? 3.484 -3.734 4.102 1.00 98.81 175 ARG A O 1
ATOM 1391 N N . GLY A 1 176 ? 3.007 -3.810 1.901 1.00 98.81 176 GLY A N 1
ATOM 1392 C CA . GLY A 1 176 ? 1.602 -3.445 2.047 1.00 98.81 176 GLY A CA 1
ATOM 1393 C C . GLY A 1 176 ? 0.802 -4.630 2.577 1.00 98.81 176 GLY A C 1
ATOM 1394 O O . GLY A 1 176 ? 1.045 -5.766 2.173 1.00 98.81 176 GLY A O 1
ATOM 1395 N N . PHE A 1 177 ? -0.154 -4.356 3.458 1.00 98.88 177 PHE A N 1
ATOM 1396 C CA . PHE A 1 177 ? -1.100 -5.311 4.031 1.00 98.88 177 PHE A CA 1
ATOM 1397 C C . PHE A 1 177 ? -2.488 -4.663 3.977 1.00 98.88 177 PHE A C 1
ATOM 1399 O O . PHE A 1 177 ? -2.955 -4.074 4.944 1.00 98.88 177 PHE A O 1
ATOM 1406 N N . SER A 1 178 ? -3.130 -4.702 2.810 1.00 98.88 178 SER A N 1
ATOM 1407 C CA . SER A 1 178 ? -4.438 -4.070 2.605 1.00 98.88 178 SER A CA 1
ATOM 1408 C C . SER A 1 178 ? -5.569 -5.080 2.738 1.00 98.88 178 SER A C 1
ATOM 1410 O O . S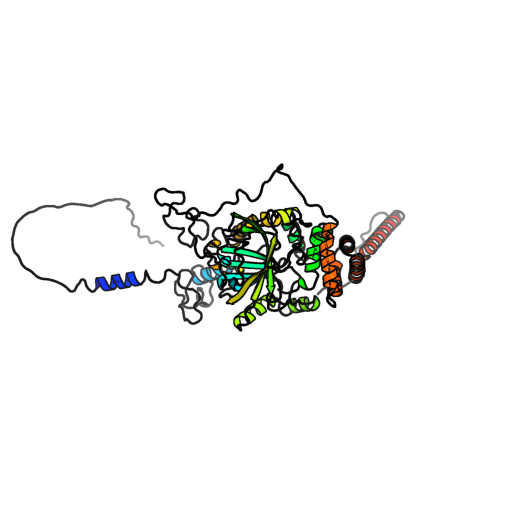ER A 1 178 ? -5.488 -6.150 2.146 1.00 98.88 178 SER A O 1
ATOM 1412 N N . ILE A 1 179 ? -6.622 -4.741 3.476 1.00 98.94 179 ILE A N 1
ATOM 1413 C CA . ILE A 1 179 ? -7.782 -5.601 3.731 1.00 98.94 179 ILE A CA 1
ATOM 1414 C C . ILE A 1 179 ? -9.047 -4.809 3.409 1.00 98.94 179 ILE A C 1
ATOM 1416 O O . ILE A 1 179 ? -9.165 -3.656 3.815 1.00 98.94 179 ILE A O 1
ATOM 1420 N N . LYS A 1 180 ? -9.990 -5.419 2.694 1.00 98.88 180 LYS A N 1
ATOM 1421 C CA . LYS A 1 180 ? -11.331 -4.886 2.434 1.00 98.88 180 LYS A CA 1
ATOM 1422 C C . LYS A 1 180 ? -12.333 -5.792 3.121 1.00 98.88 180 LYS A C 1
ATOM 1424 O O . LYS A 1 180 ? -12.429 -6.963 2.763 1.00 98.88 180 LYS A O 1
ATOM 1429 N N . PHE A 1 181 ? -13.066 -5.248 4.081 1.00 98.88 181 PHE A N 1
ATOM 1430 C CA . PHE A 1 181 ? -14.145 -5.937 4.774 1.00 98.88 181 PHE A CA 1
ATOM 1431 C C . PHE A 1 181 ? -15.468 -5.627 4.091 1.00 98.88 181 PHE A C 1
ATOM 1433 O O . PHE A 1 181 ? -15.825 -4.461 3.919 1.00 98.88 181 PHE A O 1
ATOM 1440 N N . TYR A 1 182 ? -16.210 -6.670 3.740 1.00 98.44 182 TYR A N 1
ATOM 1441 C CA . TYR A 1 182 ? -17.548 -6.553 3.176 1.00 98.44 182 TYR A CA 1
ATOM 1442 C C . TYR A 1 182 ? -18.561 -6.520 4.323 1.00 98.44 182 TYR A C 1
ATOM 1444 O O . TYR A 1 182 ? -19.091 -7.554 4.726 1.00 98.44 182 TYR A O 1
ATOM 1452 N N . THR A 1 183 ? -18.782 -5.338 4.903 1.00 97.56 183 THR A N 1
ATOM 1453 C CA . THR A 1 183 ? -19.698 -5.173 6.044 1.00 97.56 183 THR A CA 1
ATOM 1454 C C . THR A 1 183 ? -21.134 -4.904 5.582 1.00 97.56 183 THR A C 1
ATOM 1456 O O . THR A 1 183 ? -21.386 -4.516 4.437 1.00 97.56 183 THR A O 1
ATOM 1459 N N . GLU A 1 184 ? -22.092 -5.048 6.496 1.00 94.12 184 GLU A N 1
ATOM 1460 C CA . GLU A 1 184 ? -23.502 -4.704 6.262 1.00 94.12 184 GLU A CA 1
ATOM 1461 C C . GLU A 1 184 ? -23.733 -3.192 6.068 1.00 94.12 184 GLU A C 1
ATOM 1463 O O . GLU A 1 184 ? -24.767 -2.787 5.528 1.00 94.12 184 GLU A O 1
ATOM 1468 N N . GLU A 1 185 ? -22.777 -2.355 6.486 1.00 94.56 185 GLU A N 1
ATOM 1469 C CA . GLU A 1 185 ? -22.850 -0.888 6.431 1.00 94.56 185 GLU A CA 1
ATOM 1470 C C . GLU A 1 185 ? -21.879 -0.273 5.411 1.00 94.56 185 GLU A C 1
ATOM 1472 O O . GLU A 1 185 ? -21.622 0.929 5.429 1.00 94.56 185 GLU A O 1
ATOM 1477 N N . GLY A 1 186 ? -21.377 -1.094 4.484 1.00 95.94 186 GLY A N 1
ATOM 1478 C CA . GLY A 1 186 ? -20.471 -0.688 3.412 1.00 95.94 186 GLY A CA 1
ATOM 1479 C C . GLY A 1 186 ? -19.113 -1.376 3.493 1.00 95.94 186 GLY A C 1
ATOM 1480 O O . GLY A 1 186 ? -18.812 -2.115 4.430 1.00 95.94 186 GLY A O 1
ATOM 1481 N N . ASN A 1 187 ? -18.276 -1.145 2.486 1.00 98.44 187 ASN A N 1
ATOM 1482 C CA . ASN A 1 187 ? -16.914 -1.667 2.509 1.00 98.44 187 ASN A CA 1
ATOM 1483 C C . ASN A 1 187 ? -16.049 -0.807 3.437 1.00 98.44 187 ASN A C 1
ATOM 1485 O O . ASN A 1 187 ? -15.993 0.409 3.260 1.00 98.44 187 ASN A O 1
ATOM 1489 N N . TRP A 1 188 ? -15.360 -1.442 4.386 1.00 98.69 188 TRP A N 1
ATOM 1490 C CA . TRP A 1 188 ? -14.338 -0.797 5.213 1.00 98.69 188 TRP A CA 1
ATOM 1491 C C . TRP A 1 188 ? -12.965 -1.293 4.776 1.00 98.69 188 TRP A C 1
ATOM 1493 O O . TRP A 1 188 ? -12.736 -2.500 4.750 1.00 98.69 188 TRP A O 1
ATOM 1503 N N . ASP A 1 189 ? -12.052 -0.385 4.437 1.00 98.88 189 ASP A N 1
ATOM 1504 C CA . ASP A 1 189 ? -10.715 -0.767 3.988 1.00 98.88 189 ASP A CA 1
ATOM 1505 C C . ASP A 1 189 ? -9.645 -0.413 5.029 1.00 98.88 189 ASP A C 1
ATOM 1507 O O . ASP A 1 189 ? -9.430 0.752 5.367 1.00 98.88 189 ASP A O 1
ATOM 1511 N N . TRP A 1 190 ? -8.899 -1.417 5.486 1.00 98.88 190 TRP A N 1
ATOM 1512 C CA . TRP A 1 190 ? -7.659 -1.230 6.237 1.00 98.88 190 TRP A CA 1
ATOM 1513 C C . TRP A 1 190 ? -6.487 -1.242 5.270 1.00 98.88 190 TRP A C 1
ATOM 1515 O O . TRP A 1 190 ? -6.102 -2.289 4.761 1.00 98.88 190 TRP A O 1
ATOM 1525 N N . VAL A 1 191 ? -5.915 -0.072 4.992 1.00 98.81 191 VAL A N 1
ATOM 1526 C CA . VAL A 1 191 ? -4.823 0.079 4.017 1.00 98.81 191 VAL A CA 1
ATOM 1527 C C . VAL A 1 191 ? -3.493 0.252 4.745 1.00 98.81 191 VAL A C 1
ATOM 1529 O O . VAL A 1 191 ? -2.994 1.373 4.906 1.00 98.81 191 VAL A O 1
ATOM 1532 N N . TYR A 1 192 ? -2.981 -0.866 5.255 1.00 98.81 192 TYR A N 1
ATOM 1533 C CA . TYR A 1 192 ? -1.914 -0.934 6.257 1.00 98.81 192 TYR A CA 1
ATOM 1534 C C . TYR A 1 192 ? -0.569 -1.369 5.659 1.00 98.81 192 TYR A C 1
ATOM 1536 O O . TYR A 1 192 ? -0.490 -1.751 4.489 1.00 98.81 192 TYR A O 1
ATOM 1544 N N . ASN A 1 193 ? 0.487 -1.324 6.476 1.00 98.81 193 ASN A N 1
ATOM 1545 C CA . ASN A 1 193 ? 1.824 -1.835 6.153 1.00 98.81 193 ASN A CA 1
ATOM 1546 C C . ASN A 1 193 ? 2.304 -2.841 7.208 1.00 98.81 193 ASN A C 1
ATOM 1548 O O . ASN A 1 193 ? 1.742 -2.940 8.297 1.00 98.81 193 ASN A O 1
ATOM 1552 N N . ASN A 1 194 ? 3.383 -3.565 6.908 1.00 98.56 194 ASN A N 1
ATOM 1553 C CA . ASN A 1 194 ? 4.040 -4.478 7.846 1.00 98.56 194 ASN A CA 1
ATOM 1554 C C . ASN A 1 194 ? 4.963 -3.794 8.869 1.00 98.56 194 ASN A C 1
ATOM 1556 O O . ASN A 1 194 ? 5.546 -4.469 9.721 1.00 98.56 194 ASN A O 1
ATOM 1560 N N . THR A 1 195 ? 5.096 -2.469 8.805 1.00 98.25 195 THR A N 1
ATOM 1561 C CA . THR A 1 195 ? 5.811 -1.640 9.780 1.00 98.25 195 THR A CA 1
ATOM 1562 C C . THR A 1 195 ? 4.840 -0.677 10.465 1.00 98.25 195 THR A C 1
ATOM 1564 O O . THR A 1 195 ? 3.902 -0.210 9.820 1.00 98.25 195 THR A O 1
ATOM 1567 N N . PRO A 1 196 ? 5.044 -0.360 11.757 1.00 98.12 196 PRO A N 1
ATOM 1568 C CA . PRO A 1 196 ? 4.129 0.494 12.515 1.00 98.12 196 PRO A CA 1
ATOM 1569 C C . PRO A 1 196 ? 4.310 1.994 12.246 1.00 98.12 196 PRO A C 1
ATOM 1571 O O . PRO A 1 196 ? 3.548 2.791 12.773 1.00 98.12 196 PRO A O 1
ATOM 1574 N N . VAL A 1 197 ? 5.314 2.375 11.455 1.00 98.69 197 VAL A N 1
ATOM 1575 C CA . VAL A 1 197 ? 5.632 3.760 11.086 1.00 98.69 197 VAL A CA 1
ATOM 1576 C C . VAL A 1 197 ? 5.908 3.859 9.587 1.00 98.69 197 VAL A C 1
ATOM 1578 O O . VAL A 1 197 ? 6.004 2.842 8.888 1.00 98.69 197 VAL A O 1
ATOM 1581 N N . PHE A 1 198 ? 6.041 5.087 9.090 1.00 98.62 198 PHE A N 1
ATOM 1582 C CA . PHE A 1 198 ? 6.393 5.377 7.702 1.00 98.62 198 PHE A CA 1
ATOM 1583 C C . PHE A 1 198 ? 7.564 6.366 7.590 1.00 98.62 198 PHE A C 1
ATOM 1585 O O . PHE A 1 198 ? 8.058 6.880 8.588 1.00 98.62 198 PHE A O 1
ATOM 1592 N N . PHE A 1 199 ? 8.034 6.612 6.364 1.00 98.62 199 PHE A N 1
ATOM 1593 C CA . PHE A 1 199 ? 9.221 7.437 6.094 1.00 98.62 199 PHE A CA 1
ATOM 1594 C C . PHE A 1 199 ? 8.993 8.945 6.248 1.00 98.62 199 PHE A C 1
ATOM 1596 O O . PHE A 1 199 ? 9.952 9.705 6.226 1.00 98.62 199 PHE A O 1
ATOM 1603 N N . LEU A 1 200 ? 7.743 9.398 6.324 1.00 98.31 200 LEU A N 1
ATOM 1604 C CA . LEU A 1 200 ? 7.398 10.817 6.300 1.00 98.31 200 LEU A CA 1
ATOM 1605 C C . LEU A 1 200 ? 6.153 11.094 7.138 1.00 98.31 200 LEU A C 1
ATOM 1607 O O . LEU A 1 200 ? 5.328 10.205 7.352 1.00 98.31 200 LEU A O 1
ATOM 1611 N N . ARG A 1 201 ? 6.026 12.354 7.554 1.00 97.88 201 ARG A N 1
ATOM 1612 C CA . ARG A 1 201 ? 4.858 12.931 8.243 1.00 97.88 201 ARG A CA 1
ATOM 1613 C C . ARG A 1 201 ? 4.260 14.145 7.527 1.00 97.88 201 ARG A C 1
ATOM 1615 O O . ARG A 1 201 ? 3.161 14.566 7.864 1.00 97.88 201 ARG A O 1
ATOM 1622 N N . ASP A 1 202 ? 4.944 14.669 6.506 1.00 98.25 202 ASP A N 1
ATOM 1623 C CA . ASP A 1 202 ? 4.429 15.734 5.640 1.00 98.25 202 ASP A CA 1
ATOM 1624 C C . ASP A 1 202 ? 4.016 15.140 4.277 1.00 98.25 202 ASP A C 1
ATOM 1626 O O . ASP A 1 202 ? 4.871 14.627 3.548 1.00 98.25 202 ASP A O 1
ATOM 1630 N N . PRO A 1 203 ? 2.734 15.202 3.879 1.00 98.12 203 PRO A N 1
ATOM 1631 C CA . PRO A 1 203 ? 2.217 14.455 2.729 1.00 98.12 203 PRO A CA 1
ATOM 1632 C C . PRO A 1 203 ? 2.802 14.888 1.381 1.00 98.12 203 PRO A C 1
ATOM 1634 O O . PRO A 1 203 ? 2.996 14.054 0.497 1.00 98.12 203 PRO A O 1
ATOM 1637 N N . THR A 1 204 ? 3.150 16.169 1.219 1.00 97.50 204 THR A N 1
ATOM 1638 C CA . THR A 1 204 ? 3.756 16.701 -0.018 1.00 97.50 204 THR A CA 1
ATOM 1639 C C . THR A 1 204 ? 5.087 16.022 -0.353 1.00 97.50 204 THR A C 1
ATOM 1641 O O . THR A 1 204 ? 5.488 15.982 -1.515 1.00 97.50 204 THR A O 1
ATOM 1644 N N . LYS A 1 205 ? 5.760 15.429 0.641 1.00 98.44 205 LYS A N 1
ATOM 1645 C CA . LYS A 1 205 ? 6.998 14.672 0.441 1.00 98.44 205 LYS A CA 1
ATOM 1646 C C . LYS A 1 205 ? 6.774 13.315 -0.235 1.00 98.44 205 LYS A C 1
ATOM 1648 O O . LYS A 1 205 ? 7.734 12.744 -0.738 1.00 98.44 205 LYS A O 1
ATOM 1653 N N . PHE A 1 206 ? 5.546 12.788 -0.295 1.00 98.56 206 PHE A N 1
ATOM 1654 C CA . PHE A 1 206 ? 5.298 11.426 -0.782 1.00 98.56 206 PHE A CA 1
ATOM 1655 C C . PHE A 1 206 ? 5.764 11.187 -2.230 1.00 98.56 206 PHE A C 1
ATOM 1657 O O . PHE A 1 206 ? 6.516 10.235 -2.439 1.00 98.56 206 PHE A O 1
ATOM 1664 N N . PRO A 1 207 ? 5.438 12.035 -3.228 1.00 98.31 207 PRO A N 1
ATOM 1665 C CA . PRO A 1 207 ? 5.976 11.859 -4.578 1.00 98.31 207 PRO A CA 1
ATOM 1666 C C . PRO A 1 207 ? 7.500 12.028 -4.632 1.00 98.31 207 PRO A C 1
ATOM 1668 O O . PRO A 1 207 ? 8.171 11.270 -5.329 1.00 98.31 207 PRO A O 1
ATOM 1671 N N . LEU A 1 208 ? 8.055 12.977 -3.863 1.00 98.06 208 LEU A N 1
ATOM 1672 C CA . LEU A 1 208 ? 9.501 13.229 -3.800 1.00 98.06 208 LEU A CA 1
ATOM 1673 C C . LEU A 1 208 ? 10.254 11.994 -3.291 1.00 98.06 208 LEU A C 1
ATOM 1675 O O . LEU A 1 208 ? 11.222 11.558 -3.910 1.00 98.06 208 LEU A O 1
ATOM 1679 N N . PHE A 1 209 ? 9.753 11.398 -2.209 1.00 98.50 209 PHE A N 1
ATOM 1680 C CA . PHE A 1 209 ? 10.253 10.152 -1.647 1.00 98.50 209 PHE A CA 1
ATOM 1681 C C . PHE A 1 209 ? 10.114 8.997 -2.642 1.00 98.50 209 PHE A C 1
ATOM 1683 O O . PHE A 1 209 ? 11.101 8.353 -2.977 1.00 98.50 209 PHE A O 1
ATOM 1690 N N . ILE A 1 210 ? 8.913 8.730 -3.161 1.00 98.38 210 ILE A N 1
ATOM 1691 C CA . ILE A 1 210 ? 8.676 7.557 -4.016 1.00 98.38 210 ILE A CA 1
ATOM 1692 C C . ILE A 1 210 ? 9.521 7.592 -5.294 1.00 98.38 210 ILE A C 1
ATOM 1694 O O . ILE A 1 210 ? 10.002 6.542 -5.723 1.00 98.38 210 ILE A O 1
ATOM 1698 N N . HIS A 1 211 ? 9.771 8.767 -5.881 1.00 98.56 211 HIS A N 1
ATOM 1699 C CA . HIS A 1 211 ? 10.671 8.879 -7.032 1.00 98.56 211 HIS A CA 1
ATOM 1700 C C . HIS A 1 211 ? 12.081 8.348 -6.732 1.00 98.56 211 HIS A C 1
ATOM 1702 O O . HIS A 1 211 ? 12.675 7.695 -7.589 1.00 98.56 211 HIS A O 1
ATOM 1708 N N . THR A 1 212 ? 12.601 8.555 -5.518 1.00 98.12 212 THR A N 1
ATOM 1709 C CA . THR A 1 212 ? 13.959 8.123 -5.139 1.00 98.12 212 THR A CA 1
ATOM 1710 C C . THR A 1 212 ? 14.040 6.623 -4.851 1.00 98.12 212 THR A C 1
ATOM 1712 O O . THR A 1 212 ? 15.109 6.031 -4.966 1.00 98.12 212 THR A O 1
ATOM 1715 N N . GLN A 1 213 ? 12.904 5.988 -4.544 1.00 97.50 213 GLN A N 1
ATOM 1716 C CA . GLN A 1 213 ? 12.786 4.532 -4.376 1.00 97.50 213 GLN A CA 1
ATOM 1717 C C . GLN A 1 213 ? 12.617 3.796 -5.720 1.00 97.50 213 GLN A C 1
ATOM 1719 O O . GLN A 1 213 ? 12.760 2.569 -5.812 1.00 97.50 213 GLN A O 1
ATOM 1724 N N . LYS A 1 214 ? 12.276 4.538 -6.781 1.00 97.69 214 LYS A N 1
ATOM 1725 C CA . LYS A 1 214 ? 12.023 4.020 -8.126 1.00 97.69 214 LYS A CA 1
ATOM 1726 C C . LYS A 1 214 ? 13.269 4.113 -9.010 1.00 97.69 214 LYS A C 1
ATOM 1728 O O . LYS A 1 214 ? 14.358 3.738 -8.585 1.00 97.69 214 LYS A O 1
ATOM 1733 N N . ARG A 1 215 ? 13.086 4.438 -10.287 1.00 97.88 215 ARG A N 1
ATOM 1734 C CA . ARG A 1 215 ? 14.122 4.424 -11.313 1.00 97.88 215 ARG A CA 1
ATOM 1735 C C . ARG A 1 215 ? 14.603 5.845 -11.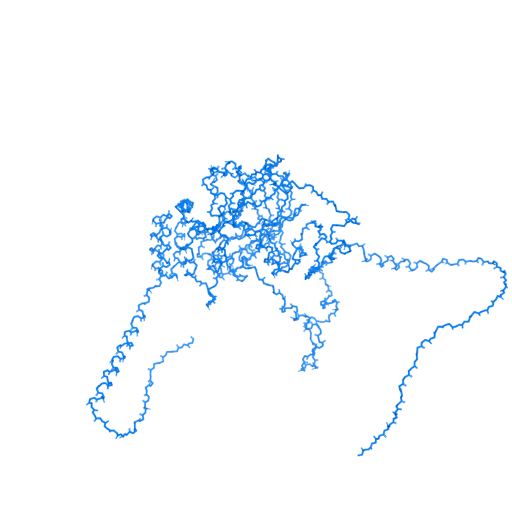553 1.00 97.88 215 ARG A C 1
ATOM 1737 O O . ARG A 1 215 ? 13.798 6.772 -11.608 1.00 97.88 215 ARG A O 1
ATOM 1744 N N . ASN A 1 216 ? 15.909 5.998 -11.722 1.00 98.38 216 ASN A N 1
ATOM 1745 C CA . ASN A 1 216 ? 16.513 7.245 -12.156 1.00 98.38 216 ASN A CA 1
ATOM 1746 C C . ASN A 1 216 ? 15.909 7.655 -13.516 1.00 98.38 216 ASN A C 1
ATOM 1748 O O . ASN A 1 216 ? 15.832 6.817 -14.418 1.00 98.38 216 ASN A O 1
ATOM 1752 N N . PRO A 1 217 ? 15.490 8.919 -13.689 1.00 98.06 217 PRO A N 1
ATOM 1753 C CA . PRO A 1 217 ? 14.757 9.350 -14.880 1.00 98.06 217 PRO A CA 1
ATOM 1754 C C . PRO A 1 217 ? 15.586 9.317 -16.171 1.00 98.06 217 PRO A C 1
ATOM 1756 O O . PRO A 1 217 ? 15.011 9.252 -17.252 1.00 98.06 217 PRO A O 1
ATOM 1759 N N . GLN A 1 218 ? 16.919 9.362 -16.085 1.00 97.94 218 GLN A N 1
ATOM 1760 C CA . GLN A 1 218 ? 17.796 9.299 -17.254 1.00 97.94 218 GLN A CA 1
ATOM 1761 C C . GLN A 1 218 ? 18.152 7.858 -17.623 1.00 97.94 218 GLN A C 1
ATOM 1763 O O . GLN A 1 218 ? 18.139 7.499 -18.797 1.00 97.94 218 GLN A O 1
ATOM 1768 N N . THR A 1 219 ? 18.520 7.040 -16.635 1.00 98.12 219 THR A N 1
ATOM 1769 C CA . THR A 1 219 ? 19.072 5.697 -16.888 1.00 98.12 219 THR A CA 1
ATOM 1770 C C . THR A 1 219 ? 18.029 4.592 -16.801 1.00 98.12 219 THR A C 1
ATOM 1772 O O . THR A 1 219 ? 18.274 3.481 -17.262 1.00 98.12 219 THR A O 1
ATOM 1775 N N . ASN A 1 220 ? 16.873 4.873 -16.197 1.00 97.56 220 ASN A N 1
ATOM 1776 C CA . ASN A 1 220 ? 15.847 3.894 -15.859 1.00 97.56 220 ASN A CA 1
ATOM 1777 C C . ASN A 1 220 ? 16.359 2.748 -14.948 1.00 97.56 220 ASN A C 1
ATOM 1779 O O . ASN A 1 220 ? 15.772 1.662 -14.896 1.00 97.56 220 ASN A O 1
ATOM 1783 N N . LEU A 1 221 ? 17.453 2.978 -14.212 1.00 97.81 221 LEU A N 1
ATOM 1784 C CA . LEU A 1 221 ? 18.045 2.041 -13.248 1.00 97.81 221 LEU A CA 1
ATOM 1785 C C . LEU A 1 221 ? 17.744 2.465 -11.806 1.00 97.81 221 LEU A C 1
ATOM 1787 O O . LEU A 1 221 ? 17.387 3.615 -11.552 1.00 97.81 221 LEU A O 1
ATOM 1791 N N . LYS A 1 222 ? 17.912 1.549 -10.846 1.00 97.25 222 LYS A N 1
ATOM 1792 C CA . LYS A 1 222 ? 17.961 1.916 -9.422 1.00 97.25 222 LYS A CA 1
ATOM 1793 C C . LYS A 1 222 ? 19.226 2.735 -9.151 1.00 97.25 222 LYS A C 1
ATOM 1795 O O . LYS A 1 222 ? 20.275 2.453 -9.725 1.00 97.25 222 LYS A O 1
ATOM 1800 N N . ASP A 1 223 ? 19.120 3.733 -8.280 1.00 98.25 223 ASP A N 1
ATOM 1801 C CA . ASP A 1 223 ? 20.203 4.674 -7.986 1.00 98.25 223 ASP A CA 1
ATOM 1802 C C . ASP A 1 223 ? 20.344 4.864 -6.471 1.00 98.25 223 ASP A C 1
ATOM 1804 O O . ASP A 1 223 ? 19.533 5.533 -5.827 1.00 98.25 223 ASP A O 1
ATOM 1808 N N . ALA A 1 224 ? 21.398 4.269 -5.903 1.00 98.25 224 ALA A N 1
ATOM 1809 C CA . ALA A 1 224 ? 21.695 4.363 -4.477 1.00 98.25 224 ALA A CA 1
ATOM 1810 C C . ALA A 1 224 ? 21.968 5.808 -4.034 1.00 98.25 224 ALA A C 1
ATOM 1812 O O . ALA A 1 224 ? 21.671 6.158 -2.894 1.00 98.25 224 ALA A O 1
ATOM 1813 N N . THR A 1 225 ? 22.491 6.664 -4.920 1.00 98.50 225 THR A N 1
ATOM 1814 C CA . THR A 1 225 ? 22.710 8.076 -4.594 1.00 98.50 225 THR A CA 1
ATOM 1815 C C . THR A 1 225 ? 21.375 8.779 -4.409 1.00 98.50 225 THR A C 1
ATOM 1817 O O . THR A 1 225 ? 21.178 9.388 -3.368 1.00 98.50 225 THR A O 1
ATOM 1820 N N . MET A 1 226 ? 20.434 8.659 -5.353 1.00 98.31 226 MET A N 1
ATOM 1821 C CA . MET A 1 226 ? 19.108 9.286 -5.216 1.00 98.31 226 MET A CA 1
ATOM 1822 C C . MET A 1 226 ? 18.372 8.801 -3.962 1.00 98.31 226 MET A C 1
ATOM 1824 O O . MET A 1 226 ? 17.790 9.604 -3.232 1.00 98.31 226 MET A O 1
ATOM 1828 N N . PHE A 1 227 ? 18.421 7.490 -3.711 1.00 98.62 227 PHE A N 1
ATOM 1829 C CA . PHE A 1 227 ? 17.794 6.862 -2.552 1.00 98.62 227 PHE A CA 1
ATOM 1830 C C . PHE A 1 227 ? 18.326 7.445 -1.235 1.00 98.62 227 PHE A C 1
ATOM 1832 O O . PHE A 1 227 ? 17.551 7.894 -0.388 1.00 98.62 227 PHE A O 1
ATOM 1839 N N . TRP A 1 228 ? 19.651 7.451 -1.058 1.00 98.69 228 TRP A N 1
ATOM 1840 C CA . TRP A 1 228 ? 20.272 7.883 0.193 1.00 98.69 228 TRP A CA 1
ATOM 1841 C C . TRP A 1 228 ? 20.375 9.398 0.333 1.00 98.69 228 TRP A C 1
ATOM 1843 O O . TRP A 1 228 ? 20.341 9.888 1.458 1.00 98.69 228 TRP A O 1
ATOM 1853 N N . ASP A 1 229 ? 20.440 10.151 -0.764 1.00 98.62 229 ASP A N 1
ATOM 1854 C CA . ASP A 1 229 ? 20.452 11.613 -0.723 1.00 98.62 229 ASP A CA 1
ATOM 1855 C C . ASP A 1 229 ? 19.159 12.142 -0.098 1.00 98.62 229 ASP A C 1
ATOM 1857 O O . ASP A 1 229 ? 19.203 12.893 0.880 1.00 98.62 229 ASP A O 1
ATOM 1861 N N . TYR A 1 230 ? 18.008 11.633 -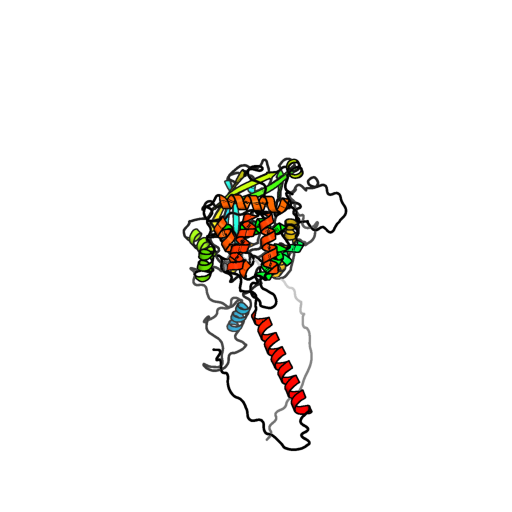0.552 1.00 98.62 230 TYR A N 1
ATOM 1862 C CA . TYR A 1 230 ? 16.719 11.961 0.051 1.00 98.62 230 TYR A CA 1
ATOM 1863 C C . TYR A 1 230 ? 16.675 11.588 1.538 1.00 98.62 230 TYR A C 1
ATOM 1865 O O . TYR A 1 230 ? 16.388 12.440 2.374 1.00 98.62 230 TYR A O 1
ATOM 1873 N N . LEU A 1 231 ? 17.005 10.341 1.893 1.00 98.50 231 LEU A N 1
ATOM 1874 C CA . LEU A 1 231 ? 16.925 9.881 3.287 1.00 98.50 231 LEU A CA 1
ATOM 1875 C C . LEU A 1 231 ? 17.900 10.621 4.215 1.00 98.50 231 LEU A C 1
ATOM 1877 O O . LEU A 1 231 ? 17.565 10.890 5.363 1.00 98.50 231 LEU A O 1
ATOM 1881 N N . SER A 1 232 ? 19.083 10.995 3.719 1.00 98.00 232 SER A N 1
ATOM 1882 C CA . SER A 1 232 ? 20.074 11.758 4.489 1.00 98.00 232 SER A CA 1
ATOM 1883 C C . SER A 1 232 ? 19.679 13.223 4.710 1.00 98.00 232 SER A C 1
ATOM 1885 O O . SER A 1 232 ? 20.198 13.860 5.624 1.00 98.00 232 SER A O 1
ATOM 1887 N N . THR A 1 233 ? 18.758 13.761 3.906 1.00 97.38 233 THR A N 1
ATOM 1888 C CA . THR A 1 233 ? 18.258 15.144 4.013 1.00 97.38 233 THR A CA 1
ATOM 1889 C C . THR A 1 233 ? 16.862 15.235 4.641 1.00 97.38 233 THR A C 1
ATOM 1891 O O . THR A 1 233 ? 16.481 16.303 5.110 1.00 97.38 233 THR A O 1
ATOM 1894 N N . HIS A 1 234 ? 16.133 14.117 4.721 1.00 98.12 234 HIS A N 1
ATOM 1895 C CA . HIS A 1 234 ? 14.789 13.988 5.298 1.00 98.12 234 HIS A CA 1
ATOM 1896 C C . HIS A 1 234 ? 14.816 12.987 6.460 1.00 98.12 234 HIS A C 1
ATOM 1898 O O . HIS A 1 234 ? 14.313 11.862 6.377 1.00 98.12 234 HIS A O 1
ATOM 1904 N N . GLN A 1 235 ? 15.499 13.378 7.537 1.00 98.12 235 GLN A N 1
ATOM 1905 C CA . GLN A 1 235 ? 15.886 12.460 8.610 1.00 98.12 235 GLN A CA 1
ATOM 1906 C C . GLN A 1 235 ? 14.736 12.093 9.566 1.00 98.12 235 GLN A C 1
ATOM 1908 O O . GLN A 1 235 ? 14.921 11.212 10.403 1.00 98.12 235 GLN A O 1
ATOM 1913 N N . GLU A 1 236 ? 13.523 12.642 9.404 1.00 98.19 236 GLU A N 1
ATOM 1914 C CA . GLU A 1 236 ? 12.318 12.091 10.049 1.00 98.19 236 GLU A CA 1
ATOM 1915 C C . GLU A 1 236 ? 12.079 10.618 9.666 1.00 98.19 236 GLU A C 1
ATOM 1917 O O . GLU A 1 236 ? 11.477 9.854 10.420 1.00 98.19 236 GLU A O 1
ATOM 1922 N N . ALA A 1 237 ? 12.613 10.196 8.514 1.00 98.44 237 ALA A N 1
ATOM 1923 C CA . ALA A 1 237 ? 12.527 8.838 8.001 1.00 98.44 237 ALA A CA 1
ATOM 1924 C C . ALA A 1 237 ? 13.354 7.815 8.796 1.00 98.44 237 ALA A C 1
ATOM 1926 O O . ALA A 1 237 ? 13.165 6.611 8.607 1.00 98.44 237 ALA A O 1
ATOM 1927 N N . VAL A 1 238 ? 14.290 8.255 9.650 1.00 98.62 238 VAL A N 1
ATOM 1928 C CA . VAL A 1 238 ? 15.339 7.398 10.231 1.00 98.62 238 VAL A CA 1
ATOM 1929 C C . VAL A 1 238 ? 14.776 6.173 10.956 1.00 98.62 238 VAL A C 1
ATOM 1931 O O . VAL A 1 238 ? 15.302 5.071 10.803 1.00 98.62 238 VAL A O 1
ATOM 1934 N N . HIS A 1 239 ? 13.654 6.319 11.663 1.00 98.69 239 HIS A N 1
ATOM 1935 C CA . HIS A 1 239 ? 13.000 5.212 12.358 1.00 98.69 239 HIS A CA 1
ATOM 1936 C C . HIS A 1 239 ? 12.495 4.133 11.385 1.00 98.69 239 HIS A C 1
ATOM 1938 O O . HIS A 1 239 ? 12.729 2.941 11.592 1.00 98.69 239 HIS A O 1
ATOM 1944 N N . GLN A 1 240 ? 11.878 4.534 10.271 1.00 98.81 240 GLN A N 1
ATOM 1945 C CA . GLN A 1 240 ? 11.434 3.595 9.243 1.00 98.81 240 GLN A CA 1
ATOM 1946 C C . GLN A 1 240 ? 12.605 3.017 8.433 1.00 98.81 240 GLN A C 1
ATOM 1948 O O . GLN A 1 240 ? 12.569 1.846 8.057 1.00 98.81 240 GLN A O 1
ATOM 1953 N N . VAL A 1 241 ? 13.677 3.784 8.207 1.00 98.69 241 VAL A N 1
ATOM 1954 C CA . VAL A 1 241 ? 14.919 3.271 7.597 1.00 98.69 241 VAL A CA 1
ATOM 1955 C C . VAL A 1 241 ? 15.517 2.156 8.453 1.00 98.69 241 VAL A C 1
ATOM 1957 O O . VAL A 1 241 ? 15.945 1.132 7.918 1.00 98.69 241 VAL A O 1
ATOM 1960 N N . MET A 1 242 ? 15.482 2.308 9.780 1.00 98.62 242 MET A N 1
ATOM 1961 C CA . MET A 1 242 ? 15.919 1.266 10.705 1.00 98.62 242 MET A CA 1
ATOM 1962 C C . MET A 1 242 ? 15.106 -0.027 10.564 1.00 98.62 242 MET A C 1
ATOM 1964 O O . MET A 1 242 ? 15.676 -1.118 10.545 1.00 98.62 242 MET A O 1
ATOM 1968 N N . HIS A 1 243 ? 13.787 0.077 10.380 1.00 98.56 243 HIS A N 1
ATOM 1969 C CA . HIS A 1 243 ? 12.953 -1.079 10.052 1.00 98.56 243 HIS A CA 1
ATOM 1970 C C . HIS A 1 243 ? 13.331 -1.706 8.702 1.00 98.56 243 HIS A C 1
ATOM 1972 O O . HIS A 1 243 ? 13.540 -2.919 8.638 1.00 98.56 243 HIS A O 1
ATOM 1978 N N . LEU A 1 244 ? 13.448 -0.895 7.648 1.00 98.75 244 LEU A N 1
ATOM 1979 C CA . LEU A 1 244 ? 13.711 -1.346 6.278 1.00 98.75 244 LEU A CA 1
ATOM 1980 C C . LEU A 1 244 ? 15.049 -2.090 6.133 1.00 98.75 244 LEU A C 1
ATOM 1982 O O . LEU A 1 244 ? 15.127 -3.105 5.439 1.00 98.75 244 LEU A O 1
ATOM 1986 N N . PHE A 1 245 ? 16.110 -1.585 6.762 1.00 98.69 245 PHE A N 1
ATOM 1987 C CA . PHE A 1 245 ? 17.447 -2.177 6.659 1.00 98.69 245 PHE A CA 1
ATOM 1988 C C . PHE A 1 245 ? 17.738 -3.245 7.716 1.00 98.69 245 PHE A C 1
ATOM 1990 O O . PHE A 1 245 ? 18.746 -3.940 7.612 1.00 98.69 245 PHE A O 1
ATOM 1997 N N . SER A 1 246 ? 16.840 -3.453 8.683 1.00 98.38 246 SER A N 1
ATOM 1998 C CA . SER A 1 246 ? 16.824 -4.699 9.461 1.00 98.38 246 SER A CA 1
ATOM 1999 C C . SER A 1 246 ? 16.299 -5.857 8.606 1.00 98.38 246 SER A C 1
ATOM 2001 O O . SER A 1 246 ? 15.714 -5.638 7.542 1.00 98.38 246 SER A O 1
ATOM 2003 N N . ASP A 1 247 ? 16.418 -7.098 9.074 1.00 97.69 247 ASP A N 1
ATOM 2004 C CA . ASP A 1 247 ? 15.870 -8.247 8.336 1.00 97.69 247 ASP A CA 1
ATOM 2005 C C . ASP A 1 247 ? 14.334 -8.189 8.210 1.00 97.69 247 ASP A C 1
ATOM 2007 O O . ASP A 1 247 ? 13.743 -8.818 7.337 1.00 97.69 247 ASP A O 1
ATOM 2011 N N . ARG A 1 248 ? 13.656 -7.327 8.985 1.00 96.19 248 ARG A N 1
ATOM 2012 C CA . ARG A 1 248 ? 12.215 -7.055 8.826 1.00 96.19 248 ARG A CA 1
ATOM 2013 C C . ARG A 1 248 ? 11.848 -6.451 7.463 1.00 96.19 248 ARG A C 1
ATOM 2015 O O . ARG A 1 248 ? 10.682 -6.525 7.082 1.00 96.19 248 ARG A O 1
ATOM 2022 N N . GLY A 1 249 ? 12.804 -5.871 6.729 1.00 98.00 249 GLY A N 1
ATOM 2023 C CA . GLY A 1 249 ? 12.607 -5.414 5.346 1.00 98.00 249 GLY A CA 1
ATOM 2024 C C . GLY A 1 249 ? 12.572 -6.542 4.308 1.00 98.00 249 GLY A C 1
ATOM 2025 O O . GLY A 1 249 ? 12.242 -6.296 3.147 1.00 98.00 249 GLY A O 1
ATOM 2026 N N . THR A 1 250 ? 12.897 -7.769 4.714 1.00 98.56 250 THR A N 1
ATOM 2027 C CA . THR A 1 250 ? 12.927 -8.981 3.887 1.00 98.56 250 THR A CA 1
ATOM 2028 C C . THR A 1 250 ? 12.174 -10.116 4.600 1.00 98.56 250 THR A C 1
ATOM 2030 O O . THR A 1 250 ? 12.782 -11.110 4.991 1.00 98.56 250 THR A O 1
ATOM 2033 N N . PRO A 1 251 ? 10.849 -9.987 4.835 1.00 98.44 251 PRO A N 1
ATOM 2034 C CA . PRO A 1 251 ? 10.058 -11.057 5.448 1.00 98.44 251 PRO A CA 1
ATOM 2035 C C . PRO A 1 251 ? 10.155 -12.352 4.634 1.00 98.44 251 PRO A C 1
ATOM 2037 O O . PRO A 1 251 ? 10.280 -12.297 3.415 1.00 98.44 251 PRO A O 1
ATOM 2040 N N . TYR A 1 252 ? 10.082 -13.501 5.312 1.00 98.50 252 TYR A N 1
ATOM 2041 C CA . TYR A 1 252 ? 10.192 -14.819 4.673 1.00 98.50 252 TYR A CA 1
ATOM 2042 C C . TYR A 1 252 ? 9.031 -15.101 3.713 1.00 98.50 252 TYR A C 1
ATOM 2044 O O . TYR A 1 252 ? 9.221 -15.693 2.657 1.00 98.50 252 TYR A O 1
ATOM 2052 N N . SER A 1 253 ? 7.821 -14.697 4.100 1.00 98.38 253 SER A N 1
ATOM 2053 C CA . SER A 1 253 ? 6.640 -14.659 3.241 1.00 98.38 253 SER A CA 1
ATOM 2054 C C . SER A 1 253 ? 5.590 -13.720 3.829 1.00 98.38 253 SER A C 1
ATOM 2056 O O . SER A 1 253 ? 5.740 -13.239 4.958 1.00 98.38 253 SER A O 1
ATOM 2058 N N . TYR A 1 254 ? 4.504 -13.467 3.094 1.00 98.69 254 TYR A N 1
ATOM 2059 C CA . TYR A 1 254 ? 3.403 -12.634 3.587 1.00 98.69 254 TYR A CA 1
ATOM 2060 C C . TYR A 1 254 ? 2.734 -13.191 4.853 1.00 98.69 254 TYR A C 1
ATOM 2062 O O . TYR A 1 254 ? 2.209 -12.416 5.648 1.00 98.69 254 TYR A O 1
ATOM 2070 N N . ARG A 1 255 ? 2.781 -14.510 5.076 1.00 98.50 255 ARG A N 1
ATOM 2071 C CA . ARG A 1 255 ? 2.190 -15.163 6.257 1.00 98.50 255 ARG A CA 1
ATOM 2072 C C . ARG A 1 255 ? 3.000 -14.882 7.528 1.00 98.50 255 ARG A C 1
ATOM 2074 O O . ARG A 1 255 ? 2.451 -14.775 8.614 1.00 98.50 255 ARG A O 1
ATOM 2081 N N . HIS A 1 256 ? 4.305 -14.652 7.398 1.00 98.62 256 HIS A N 1
ATOM 2082 C CA . HIS A 1 256 ? 5.235 -14.488 8.521 1.00 98.62 256 HIS A CA 1
ATOM 2083 C C . HIS A 1 256 ? 5.527 -13.028 8.901 1.00 98.62 256 HIS A C 1
ATOM 2085 O O . HIS A 1 256 ? 6.560 -12.728 9.507 1.00 98.62 256 HIS A O 1
ATOM 2091 N N . MET A 1 257 ? 4.631 -12.104 8.554 1.00 98.50 257 MET A N 1
ATOM 2092 C CA . MET A 1 257 ? 4.754 -10.690 8.907 1.00 98.50 257 MET A CA 1
ATOM 2093 C C . MET A 1 257 ? 3.510 -10.169 9.628 1.00 98.50 257 MET A C 1
ATOM 2095 O O . MET A 1 257 ? 2.406 -10.693 9.494 1.00 98.50 257 MET A O 1
ATOM 2099 N N . ASN A 1 258 ? 3.708 -9.101 10.393 1.00 98.56 258 ASN A N 1
ATOM 2100 C CA . ASN A 1 258 ? 2.636 -8.373 11.066 1.00 98.56 258 ASN A CA 1
ATOM 2101 C C . ASN A 1 258 ? 2.009 -7.332 10.124 1.00 98.56 258 ASN A C 1
ATOM 2103 O O . ASN A 1 258 ? 2.571 -7.031 9.074 1.00 98.56 258 ASN A O 1
ATOM 2107 N N . GLY A 1 259 ? 0.880 -6.752 10.528 1.00 98.62 259 GLY A N 1
ATOM 2108 C CA . GLY A 1 259 ? 0.250 -5.595 9.889 1.00 98.62 259 GLY A CA 1
ATOM 2109 C C . GLY A 1 259 ? -0.040 -4.495 10.910 1.00 98.62 259 GLY A C 1
ATOM 2110 O O . GLY A 1 259 ? -0.295 -4.785 12.077 1.00 98.62 259 GLY A O 1
ATOM 2111 N N . TYR A 1 260 ? 0.008 -3.234 10.491 1.00 98.88 260 TYR A N 1
ATOM 2112 C CA . TYR A 1 260 ? -0.156 -2.081 11.375 1.00 98.88 260 TYR A CA 1
ATOM 2113 C C . TYR A 1 260 ? -0.900 -0.952 10.680 1.00 98.88 260 TYR A C 1
ATOM 2115 O O . TYR A 1 260 ? -0.576 -0.608 9.541 1.00 98.88 260 TYR A O 1
ATOM 2123 N N . SER A 1 261 ? -1.828 -0.314 11.398 1.00 98.75 261 SER A N 1
ATOM 2124 C CA . SER A 1 261 ? -2.519 0.864 10.872 1.00 98.75 261 SER A CA 1
ATOM 2125 C C . SER A 1 261 ? -1.563 1.992 10.514 1.00 98.75 261 SER A C 1
ATOM 2127 O O . SER A 1 261 ? -1.819 2.726 9.557 1.00 98.75 261 SER A O 1
ATOM 2129 N N . GLY A 1 262 ? -0.465 2.106 11.270 1.00 98.12 262 GLY A N 1
ATOM 2130 C CA . GLY A 1 262 ? 0.491 3.207 11.223 1.00 98.12 262 GLY A CA 1
ATOM 2131 C C . GLY A 1 262 ? -0.152 4.484 11.744 1.00 98.12 262 GLY A C 1
ATOM 2132 O O . GLY A 1 262 ? 0.176 4.973 12.817 1.00 98.12 262 GLY A O 1
ATOM 2133 N N . HIS A 1 263 ? -1.151 4.962 11.014 1.00 98.44 263 HIS A N 1
ATOM 2134 C CA . HIS A 1 263 ? -1.972 6.087 11.407 1.00 98.44 263 HIS A CA 1
ATOM 2135 C C . HIS A 1 263 ? -2.822 5.784 12.635 1.00 98.44 263 HIS A C 1
ATOM 2137 O O . HIS A 1 263 ? -3.354 4.678 12.820 1.00 98.44 263 HIS A O 1
ATOM 2143 N N . THR A 1 264 ? -3.047 6.847 13.388 1.00 98.44 264 THR A N 1
ATOM 2144 C CA . THR A 1 264 ? -4.093 6.938 14.394 1.00 98.44 264 THR A CA 1
ATOM 2145 C C . THR A 1 264 ? -5.451 7.144 13.720 1.00 98.44 264 THR A C 1
ATOM 2147 O O . THR A 1 264 ? -5.569 7.911 12.764 1.00 98.44 264 THR A O 1
ATOM 2150 N N . HIS A 1 265 ? -6.488 6.474 14.213 1.00 97.94 265 HIS A N 1
ATOM 2151 C CA . HIS A 1 265 ? -7.881 6.652 13.786 1.00 97.94 265 HIS A CA 1
ATOM 2152 C C . HIS A 1 265 ? -8.743 7.056 14.983 1.00 97.94 265 HIS A C 1
ATOM 2154 O O . HIS A 1 265 ? -8.316 6.899 16.125 1.00 97.94 265 HIS A O 1
ATOM 2160 N N . LYS A 1 266 ? -9.953 7.557 14.736 1.00 96.12 266 LYS A N 1
ATOM 2161 C CA . LYS A 1 266 ? -10.950 7.831 15.777 1.00 96.12 266 LYS A CA 1
ATOM 2162 C C . LYS A 1 266 ? -12.019 6.747 15.752 1.00 96.12 266 LYS A C 1
ATOM 2164 O O . LYS A 1 266 ? -12.589 6.496 14.693 1.00 96.12 266 LYS A O 1
ATOM 2169 N N . TRP A 1 267 ? -12.290 6.117 16.893 1.00 96.06 267 TRP A N 1
ATOM 2170 C CA . TRP A 1 267 ? -13.413 5.187 17.072 1.00 96.06 267 TRP A CA 1
ATOM 2171 C C . TRP A 1 267 ? -14.436 5.772 18.043 1.00 96.06 267 TRP A C 1
ATOM 2173 O O . TRP A 1 267 ? -14.061 6.281 19.101 1.00 96.06 267 TRP A O 1
ATOM 2183 N N . PHE A 1 268 ? -15.722 5.720 17.688 1.00 93.12 268 PHE A N 1
ATOM 2184 C CA . PHE A 1 268 ? -16.787 6.332 18.489 1.00 93.12 268 PHE A CA 1
ATOM 2185 C C . PHE A 1 268 ? -17.319 5.402 19.555 1.00 93.12 268 PHE A C 1
ATOM 2187 O O . PHE A 1 268 ? -17.811 4.315 19.254 1.00 93.12 268 PHE A O 1
ATOM 2194 N N . LYS A 1 269 ? -17.350 5.906 20.781 1.00 92.38 269 LYS A N 1
ATOM 2195 C CA . LYS A 1 269 ? -17.942 5.228 21.923 1.00 92.38 269 LYS A CA 1
ATOM 2196 C C . LYS A 1 269 ? -19.476 5.289 21.893 1.00 92.38 269 LYS A C 1
ATOM 2198 O O . LYS A 1 269 ? -20.047 6.211 21.300 1.00 92.38 269 LYS A O 1
ATOM 2203 N N . PRO A 1 270 ? -20.162 4.369 22.599 1.00 90.25 270 PRO A N 1
ATOM 2204 C CA . PRO A 1 270 ? -21.623 4.388 22.728 1.00 90.25 270 PRO A CA 1
ATOM 2205 C C . PRO A 1 270 ? -22.196 5.688 23.311 1.00 90.25 270 PRO A C 1
ATOM 2207 O O . PRO A 1 270 ? -23.297 6.097 22.947 1.00 90.25 270 PRO A O 1
ATOM 2210 N N . ASP A 1 271 ? -21.445 6.370 24.182 1.00 89.75 271 ASP A N 1
ATOM 2211 C CA . ASP A 1 271 ? -21.836 7.657 24.780 1.00 89.75 271 ASP A CA 1
ATOM 2212 C C . ASP A 1 271 ? -21.815 8.831 23.776 1.00 89.75 271 ASP A C 1
ATOM 2214 O O . ASP A 1 271 ? -22.371 9.898 24.041 1.00 89.75 271 ASP A O 1
ATOM 2218 N N . GLY A 1 272 ? -21.242 8.636 22.583 1.00 88.00 272 GLY A N 1
ATOM 2219 C CA . GLY A 1 272 ? -21.096 9.666 21.564 1.00 88.00 272 GLY A CA 1
ATOM 2220 C C . GLY A 1 272 ? -19.780 10.411 21.542 1.00 88.00 272 GLY A C 1
ATOM 2221 O O . GLY A 1 272 ? -19.617 11.247 20.662 1.00 88.00 272 GLY A O 1
ATOM 2222 N N . THR A 1 273 ? -18.881 10.152 22.482 1.00 91.31 273 THR A N 1
ATOM 2223 C CA . THR A 1 273 ? -17.499 10.639 22.449 1.00 91.31 273 THR A CA 1
ATOM 2224 C C . THR A 1 273 ? -16.625 9.647 21.667 1.00 91.31 273 THR A C 1
ATOM 2226 O O . THR A 1 273 ? -17.143 8.721 21.037 1.00 91.31 273 THR A O 1
ATOM 2229 N N . PHE A 1 274 ? -15.304 9.817 21.656 1.00 94.00 274 PHE A N 1
ATOM 2230 C CA . PHE A 1 274 ? -14.411 8.983 20.851 1.00 94.00 274 PHE A CA 1
ATOM 2231 C C . PHE A 1 274 ? -13.107 8.659 21.579 1.00 94.00 274 PHE A C 1
ATOM 2233 O O . PHE A 1 274 ? -12.758 9.299 22.568 1.00 94.00 274 PHE A O 1
ATOM 2240 N N . ASN A 1 275 ? -12.392 7.665 21.057 1.00 95.94 275 ASN A N 1
ATOM 2241 C CA . ASN A 1 275 ? -11.004 7.384 21.399 1.00 95.94 275 ASN A CA 1
ATOM 2242 C C . ASN A 1 275 ? -10.130 7.424 20.145 1.00 95.94 275 ASN A C 1
ATOM 2244 O O . ASN A 1 275 ? -10.578 7.072 19.050 1.00 95.94 275 ASN A O 1
ATOM 2248 N N . TYR A 1 276 ? -8.863 7.774 20.329 1.00 98.06 276 TYR A N 1
ATOM 2249 C CA . TYR A 1 276 ? -7.820 7.547 19.342 1.00 98.06 276 TYR A CA 1
ATOM 2250 C C . TYR A 1 276 ? -7.334 6.104 19.416 1.00 98.06 276 TYR A C 1
ATOM 2252 O O . TYR A 1 276 ? -7.095 5.575 20.504 1.00 98.06 276 TYR A O 1
ATOM 2260 N N . VAL A 1 277 ? -7.160 5.468 18.260 1.00 98.56 277 VAL A N 1
ATOM 2261 C CA . VAL A 1 277 ? -6.772 4.060 18.178 1.00 98.56 277 VAL A CA 1
ATOM 2262 C C . VAL A 1 277 ? -5.691 3.785 17.137 1.00 98.56 277 VAL A C 1
ATOM 2264 O O . VAL A 1 277 ? -5.656 4.415 16.077 1.00 98.56 277 VAL A O 1
ATOM 2267 N N . GLN A 1 278 ? -4.856 2.781 17.411 1.00 98.69 278 GLN A N 1
ATOM 2268 C CA . GLN A 1 278 ? -3.965 2.145 16.435 1.00 98.69 278 GLN A CA 1
ATOM 2269 C C . GLN A 1 278 ? -4.224 0.637 16.400 1.00 98.69 278 GLN A C 1
ATOM 2271 O O . GLN A 1 278 ? -4.290 -0.007 17.449 1.00 98.69 278 GLN A O 1
ATOM 2276 N N . VAL A 1 279 ? -4.362 0.069 15.201 1.00 98.81 279 VAL A N 1
ATOM 2277 C CA . VAL A 1 279 ? -4.682 -1.353 14.993 1.00 98.81 279 VAL A CA 1
ATOM 2278 C C . VAL A 1 279 ? -3.413 -2.132 14.656 1.00 98.81 279 VAL A C 1
ATOM 2280 O O . VAL A 1 279 ? -2.596 -1.696 13.844 1.00 98.81 279 VAL A O 1
ATOM 2283 N N . HIS A 1 280 ? -3.262 -3.308 15.264 1.00 98.88 280 HIS A N 1
ATOM 2284 C CA . HIS A 1 280 ? -2.107 -4.193 15.117 1.00 98.88 280 HIS A CA 1
ATOM 2285 C C . HIS A 1 280 ? -2.578 -5.607 14.777 1.00 98.88 280 HIS A C 1
ATOM 2287 O O . HIS A 1 280 ? -3.335 -6.207 15.531 1.00 98.88 280 HIS A O 1
ATOM 2293 N N . LEU A 1 281 ? -2.086 -6.169 13.678 1.00 98.81 281 LEU A N 1
ATOM 2294 C CA . LEU A 1 281 ? -2.290 -7.560 13.283 1.00 98.81 281 LEU A CA 1
ATOM 2295 C C . LEU A 1 281 ? -0.994 -8.326 13.544 1.00 98.81 281 LEU A C 1
ATOM 2297 O O . LEU A 1 281 ? 0.055 -7.985 12.990 1.00 98.81 281 LEU A O 1
ATOM 2301 N N . LYS A 1 282 ? -1.045 -9.347 14.397 1.00 98.75 282 LYS A N 1
ATOM 2302 C CA . LYS A 1 282 ? 0.107 -10.182 14.749 1.00 98.75 282 LYS A CA 1
ATOM 2303 C C . LYS A 1 282 ? -0.032 -11.550 14.104 1.00 98.75 282 LYS A C 1
ATOM 2305 O O . LYS A 1 282 ? -1.053 -12.193 14.303 1.00 98.75 282 LYS A O 1
ATOM 2310 N N . THR A 1 283 ? 0.963 -11.965 13.320 1.00 98.75 283 THR A N 1
ATOM 2311 C CA . THR A 1 283 ? 0.932 -13.283 12.663 1.00 98.75 283 THR A CA 1
ATOM 2312 C C . THR A 1 283 ? 0.915 -14.401 13.700 1.00 98.75 283 THR A C 1
ATOM 2314 O O . THR A 1 283 ? 1.731 -14.407 14.625 1.00 98.75 283 THR A O 1
ATOM 2317 N N . ASP A 1 284 ? 0.013 -15.363 13.518 1.00 98.75 284 ASP A N 1
ATOM 2318 C CA . ASP A 1 284 ? -0.045 -16.568 14.348 1.00 98.75 284 ASP A CA 1
ATOM 2319 C C . ASP A 1 284 ? 0.958 -17.645 13.869 1.00 98.75 284 ASP A C 1
ATOM 2321 O O . ASP A 1 284 ? 1.148 -18.656 14.538 1.00 98.75 284 ASP A O 1
ATOM 2325 N N . GLN A 1 285 ? 1.632 -17.435 12.729 1.00 97.94 285 GLN A N 1
ATOM 2326 C CA . GLN A 1 285 ? 2.624 -18.356 12.145 1.00 97.94 285 GLN A CA 1
ATOM 2327 C C . GLN A 1 285 ? 4.045 -18.104 12.681 1.00 97.94 285 GLN A C 1
ATOM 2329 O O . GLN A 1 285 ? 4.994 -18.801 12.318 1.00 97.94 285 GLN A O 1
ATOM 2334 N N . GLY A 1 286 ? 4.209 -17.079 13.523 1.00 96.44 286 GLY A N 1
ATOM 2335 C CA . GLY A 1 286 ? 5.503 -16.589 13.979 1.00 96.44 286 GLY A CA 1
ATOM 2336 C C . GLY A 1 286 ? 6.170 -15.657 12.964 1.00 96.44 286 GLY A C 1
ATOM 2337 O O . GLY A 1 286 ? 6.150 -15.884 11.753 1.00 96.44 286 GLY A O 1
ATOM 2338 N N . SER A 1 287 ? 6.787 -14.588 13.471 1.00 94.62 287 SER A N 1
ATOM 2339 C CA . SER A 1 287 ? 7.535 -13.640 12.641 1.00 94.62 287 SER A CA 1
ATOM 2340 C C . SER A 1 287 ? 8.812 -14.294 12.116 1.00 94.62 287 SER A C 1
ATOM 2342 O O . SER A 1 287 ? 9.624 -14.766 12.909 1.00 94.62 287 SER A O 1
ATOM 2344 N N . LYS A 1 288 ? 9.022 -14.269 10.797 1.00 97.50 288 LYS A N 1
ATOM 2345 C CA . LYS A 1 288 ? 10.199 -14.863 10.145 1.00 97.50 288 LYS A CA 1
ATOM 2346 C C . LYS A 1 288 ? 10.678 -13.992 8.987 1.00 97.50 288 LYS A C 1
ATOM 2348 O O . LYS A 1 288 ? 9.876 -13.463 8.219 1.00 97.50 288 LYS A O 1
ATOM 2353 N N . THR A 1 289 ? 11.992 -13.863 8.855 1.00 98.06 289 THR A N 1
ATOM 2354 C CA . THR A 1 289 ? 12.658 -13.014 7.862 1.00 98.06 289 THR A CA 1
ATOM 2355 C C . THR A 1 289 ? 13.781 -13.777 7.177 1.00 98.06 289 THR A C 1
ATOM 2357 O O . THR A 1 289 ? 14.382 -14.660 7.784 1.00 98.06 289 THR A O 1
ATOM 2360 N N . PHE A 1 290 ? 14.069 -13.413 5.935 1.00 98.38 290 PHE A N 1
ATOM 2361 C CA . PHE A 1 290 ? 15.344 -13.701 5.296 1.00 98.38 290 PHE A CA 1
ATOM 2362 C C . PHE A 1 290 ? 16.403 -12.714 5.784 1.00 98.38 290 PHE A C 1
ATOM 2364 O O . PHE A 1 290 ? 16.088 -11.545 6.038 1.00 98.38 290 PHE A O 1
ATOM 2371 N N . ASN A 1 291 ? 17.660 -13.147 5.821 1.00 97.50 291 ASN A N 1
ATOM 2372 C CA . ASN A 1 291 ? 18.781 -12.214 5.743 1.00 97.50 291 ASN A CA 1
ATOM 2373 C C . ASN A 1 291 ? 18.954 -11.698 4.293 1.00 97.50 291 ASN A C 1
ATOM 2375 O O . ASN A 1 291 ? 18.237 -12.094 3.371 1.00 97.50 291 ASN A O 1
ATOM 2379 N N . ASN A 1 292 ? 19.900 -10.787 4.063 1.00 97.38 292 ASN A N 1
ATOM 2380 C CA . ASN A 1 292 ? 20.060 -10.151 2.752 1.00 97.38 292 ASN A CA 1
ATOM 2381 C C . ASN A 1 292 ? 20.555 -11.092 1.642 1.00 97.38 292 ASN A C 1
ATOM 2383 O O . ASN A 1 292 ? 20.138 -10.939 0.495 1.00 97.38 292 ASN A O 1
ATOM 2387 N N . GLU A 1 293 ? 21.426 -12.048 1.966 1.00 97.62 293 GLU A N 1
ATOM 2388 C CA . GLU A 1 293 ? 21.927 -13.036 1.005 1.00 97.62 293 GLU A CA 1
ATOM 2389 C C . GLU A 1 293 ? 20.808 -13.994 0.586 1.00 97.62 293 GLU A C 1
ATOM 2391 O O . GLU A 1 293 ? 20.579 -14.198 -0.604 1.00 97.62 293 GLU A O 1
ATOM 2396 N N . GLU A 1 294 ? 20.050 -14.509 1.556 1.00 98.38 294 GLU A N 1
ATOM 2397 C CA . GLU A 1 294 ? 18.894 -15.374 1.318 1.00 98.38 294 GLU A CA 1
ATOM 2398 C C . GLU A 1 294 ? 17.819 -14.667 0.487 1.00 98.38 294 GLU A C 1
ATOM 2400 O O . GLU A 1 294 ? 17.300 -15.242 -0.467 1.00 98.38 294 GLU A O 1
ATOM 2405 N N . ALA A 1 295 ? 17.514 -13.405 0.804 1.00 98.44 295 ALA A N 1
ATOM 2406 C CA . ALA A 1 295 ? 16.550 -12.610 0.051 1.00 98.44 295 ALA A CA 1
ATOM 2407 C C . ALA A 1 295 ? 17.005 -12.380 -1.399 1.00 98.44 295 ALA A C 1
ATOM 2409 O O . ALA A 1 295 ? 16.193 -12.486 -2.323 1.00 98.44 295 ALA A O 1
ATOM 2410 N N . GLY A 1 296 ? 18.299 -12.097 -1.599 1.00 98.00 296 GLY A N 1
ATOM 2411 C CA . GLY A 1 296 ? 18.908 -11.934 -2.919 1.00 98.00 296 GLY A CA 1
ATOM 2412 C C . GLY A 1 296 ? 18.911 -13.227 -3.735 1.00 98.00 296 GLY A C 1
ATOM 2413 O O . GLY A 1 296 ? 18.583 -13.200 -4.919 1.00 98.00 296 GLY A O 1
ATOM 2414 N N . LYS A 1 297 ? 19.203 -14.363 -3.095 1.00 98.38 297 LYS A N 1
ATOM 2415 C CA . LYS A 1 297 ? 19.116 -15.694 -3.705 1.00 98.38 297 LYS A CA 1
ATOM 2416 C C . LYS A 1 297 ? 17.676 -16.048 -4.080 1.00 98.38 297 LYS A C 1
ATOM 2418 O O . LYS A 1 297 ? 17.420 -16.483 -5.195 1.00 98.38 297 LYS A O 1
ATOM 2423 N N . MET A 1 298 ? 16.716 -15.793 -3.193 1.00 98.44 298 MET A N 1
ATOM 2424 C CA . MET A 1 298 ? 15.304 -16.044 -3.485 1.00 98.44 298 MET A CA 1
ATOM 2425 C C . MET A 1 298 ? 14.805 -15.176 -4.646 1.00 98.44 298 MET A C 1
ATOM 2427 O O . MET A 1 298 ? 14.042 -15.647 -5.480 1.00 98.44 298 MET A O 1
ATOM 2431 N N . ALA A 1 299 ? 15.287 -13.934 -4.758 1.00 97.75 299 ALA A N 1
ATOM 2432 C CA . ALA A 1 299 ? 14.910 -13.040 -5.850 1.00 97.75 299 ALA A CA 1
ATOM 2433 C C . ALA A 1 299 ? 15.323 -13.569 -7.235 1.00 97.75 299 ALA A C 1
ATOM 2435 O O . ALA A 1 299 ? 14.671 -13.226 -8.221 1.00 97.75 299 ALA A O 1
ATOM 2436 N N . SER A 1 300 ? 16.393 -14.369 -7.319 1.00 96.50 300 SER A N 1
ATOM 2437 C CA . SER A 1 300 ? 16.845 -14.989 -8.568 1.00 96.50 300 SER A CA 1
ATOM 2438 C C . SER A 1 300 ? 16.266 -16.385 -8.791 1.00 96.50 300 SER A C 1
ATOM 2440 O O . SER A 1 300 ? 15.952 -16.724 -9.929 1.00 96.50 300 SER A O 1
ATOM 2442 N N . GLU A 1 301 ? 16.114 -17.189 -7.737 1.00 98.06 301 GLU A N 1
ATOM 2443 C CA . GLU A 1 301 ? 15.592 -18.558 -7.836 1.00 98.06 301 GLU A CA 1
ATOM 2444 C C . GLU A 1 301 ? 14.072 -18.596 -8.024 1.00 98.06 301 GLU A C 1
ATOM 2446 O O . GLU A 1 301 ? 13.572 -19.381 -8.827 1.00 98.06 301 GLU A O 1
ATOM 2451 N N . ASN A 1 302 ? 13.338 -17.753 -7.293 1.00 98.31 302 ASN A N 1
ATOM 2452 C CA . ASN A 1 302 ? 11.885 -17.662 -7.365 1.00 98.31 302 ASN A CA 1
ATOM 2453 C C . ASN A 1 302 ? 11.399 -16.231 -7.044 1.00 98.31 302 ASN A C 1
ATOM 2455 O O . ASN A 1 302 ? 11.072 -15.920 -5.891 1.00 98.31 302 ASN A O 1
ATOM 2459 N N . PRO A 1 303 ? 11.293 -15.345 -8.053 1.00 98.31 303 PRO A N 1
ATOM 2460 C CA . PRO A 1 303 ? 10.822 -13.973 -7.855 1.00 98.31 303 PRO A CA 1
ATOM 2461 C C . PRO A 1 303 ? 9.353 -13.881 -7.399 1.00 98.31 303 PRO A C 1
ATOM 2463 O O . PRO A 1 303 ? 8.903 -12.796 -7.029 1.00 98.31 303 PRO A O 1
ATOM 2466 N N . ASP A 1 304 ? 8.612 -14.991 -7.397 1.00 98.56 304 ASP A N 1
ATOM 2467 C CA . ASP A 1 304 ? 7.200 -15.096 -7.017 1.00 98.56 304 ASP A CA 1
ATOM 2468 C C . ASP A 1 304 ? 6.998 -15.872 -5.700 1.00 98.56 304 ASP A C 1
ATOM 2470 O O . ASP A 1 304 ? 5.891 -16.320 -5.395 1.00 98.56 304 ASP A O 1
ATOM 2474 N N . TRP A 1 305 ? 8.061 -16.042 -4.901 1.00 98.62 305 TRP A N 1
ATOM 2475 C CA . TRP A 1 305 ? 8.055 -16.885 -3.702 1.00 98.62 305 TRP A CA 1
ATOM 2476 C C . TRP A 1 305 ? 6.935 -16.562 -2.700 1.00 98.62 305 TRP A C 1
ATOM 2478 O O . TRP A 1 305 ? 6.278 -17.476 -2.209 1.00 98.62 305 TRP A O 1
ATOM 2488 N N . HIS A 1 306 ? 6.673 -15.287 -2.385 1.00 98.69 306 HIS A N 1
ATOM 2489 C CA . HIS A 1 306 ? 5.630 -14.948 -1.404 1.00 98.69 306 HIS A CA 1
ATOM 2490 C C . HIS A 1 306 ? 4.228 -15.206 -1.953 1.00 98.69 306 HIS A C 1
ATOM 2492 O O . HIS A 1 306 ? 3.333 -15.602 -1.206 1.00 98.69 306 HIS A O 1
ATOM 2498 N N . THR A 1 307 ? 4.050 -14.964 -3.251 1.00 98.69 307 THR A N 1
ATOM 2499 C CA . THR A 1 307 ? 2.818 -15.259 -3.980 1.00 98.69 307 THR A CA 1
ATOM 2500 C C . THR A 1 307 ? 2.540 -16.760 -3.966 1.00 98.69 307 THR A C 1
ATOM 2502 O O . THR A 1 307 ? 1.440 -17.171 -3.598 1.00 98.69 307 THR A O 1
ATOM 2505 N N . GLN A 1 308 ? 3.549 -17.570 -4.295 1.00 98.75 308 GLN A N 1
ATOM 2506 C CA . GLN A 1 308 ? 3.454 -19.026 -4.291 1.00 98.75 308 GLN A CA 1
ATOM 2507 C C . GLN A 1 308 ? 3.226 -19.592 -2.883 1.00 98.75 308 GLN A C 1
ATOM 2509 O O . GLN A 1 308 ? 2.308 -20.384 -2.707 1.00 98.75 308 GLN A O 1
ATOM 2514 N N . ASP A 1 309 ? 3.991 -19.162 -1.869 1.00 98.81 309 ASP A N 1
ATOM 2515 C CA . ASP A 1 309 ? 3.813 -19.623 -0.480 1.00 98.81 309 ASP A CA 1
ATOM 2516 C C . ASP A 1 309 ? 2.392 -19.352 0.032 1.00 98.81 309 ASP A C 1
ATOM 2518 O O . ASP A 1 309 ? 1.784 -20.230 0.640 1.00 98.81 309 ASP A O 1
ATOM 2522 N N . LEU A 1 310 ? 1.837 -18.163 -0.239 1.00 98.88 310 LEU A N 1
ATOM 2523 C CA . LEU A 1 310 ? 0.468 -17.833 0.161 1.00 98.88 310 LEU A CA 1
ATOM 2524 C C . LEU A 1 310 ? -0.557 -18.740 -0.530 1.00 98.88 310 LEU A C 1
ATOM 2526 O O . LEU A 1 310 ? -1.448 -19.267 0.138 1.00 98.88 310 LEU A O 1
ATOM 2530 N N . PHE A 1 311 ? -0.433 -18.906 -1.849 1.00 98.81 311 PHE A N 1
ATOM 2531 C CA . PHE A 1 311 ? -1.363 -19.709 -2.637 1.00 98.81 311 PHE A CA 1
ATOM 2532 C C . PHE A 1 311 ? -1.327 -21.182 -2.213 1.00 98.81 311 PHE A C 1
ATOM 2534 O O . PHE A 1 311 ? -2.367 -21.750 -1.874 1.00 98.81 311 PHE A O 1
ATOM 2541 N N . ASP A 1 312 ? -0.133 -21.774 -2.165 1.00 98.81 312 ASP A N 1
ATOM 2542 C CA . ASP A 1 312 ? 0.080 -23.185 -1.838 1.00 98.81 312 ASP A CA 1
ATOM 2543 C C . ASP A 1 312 ? -0.358 -23.513 -0.408 1.00 98.81 312 ASP A C 1
ATOM 2545 O O . ASP A 1 312 ? -0.868 -24.604 -0.152 1.00 98.81 312 ASP A O 1
ATOM 2549 N N . ALA A 1 313 ? -0.151 -22.593 0.537 1.00 98.75 313 ALA A N 1
ATOM 2550 C CA . ALA A 1 313 ? -0.590 -22.771 1.914 1.00 98.75 313 ALA A CA 1
ATOM 2551 C C . ALA A 1 313 ? -2.112 -22.896 2.010 1.00 98.75 313 ALA A C 1
ATOM 2553 O O . ALA A 1 313 ? -2.624 -23.831 2.623 1.00 98.75 313 ALA A O 1
ATOM 2554 N N . ILE A 1 314 ? -2.838 -21.984 1.359 1.00 98.81 314 ILE A N 1
ATOM 2555 C CA . ILE A 1 314 ? -4.302 -21.988 1.364 1.00 98.81 314 ILE A CA 1
ATOM 2556 C C . ILE A 1 314 ? -4.846 -23.214 0.623 1.00 98.81 314 ILE A C 1
ATOM 2558 O O . ILE A 1 314 ? -5.780 -23.845 1.113 1.00 98.81 314 ILE A O 1
ATOM 2562 N N . ASP A 1 315 ? -4.241 -23.593 -0.505 1.00 98.56 315 ASP A N 1
ATOM 2563 C CA . ASP A 1 315 ? -4.640 -24.776 -1.280 1.00 98.56 315 ASP A CA 1
ATOM 2564 C C . ASP A 1 315 ? -4.504 -26.076 -0.465 1.00 98.56 315 ASP A C 1
ATOM 2566 O O . ASP A 1 315 ? -5.364 -26.954 -0.512 1.00 98.56 315 ASP A O 1
ATOM 2570 N N . LYS A 1 316 ? -3.469 -26.160 0.381 1.00 98.38 316 LYS A N 1
ATOM 2571 C CA . LYS A 1 316 ? -3.222 -27.297 1.286 1.00 98.38 316 LYS A CA 1
ATOM 2572 C C . LYS A 1 316 ? -4.033 -27.254 2.588 1.00 98.38 316 LYS A C 1
ATOM 2574 O O . LYS A 1 316 ? -3.917 -28.177 3.392 1.00 98.38 316 LYS A O 1
ATOM 2579 N N . GLY A 1 317 ? -4.825 -26.207 2.825 1.00 98.38 317 GLY A N 1
ATOM 2580 C CA . GLY A 1 317 ? -5.574 -26.016 4.072 1.00 98.38 317 GLY A CA 1
ATOM 2581 C C . GLY A 1 317 ? -4.753 -25.473 5.253 1.00 98.38 317 GLY A C 1
ATOM 2582 O O . GLY A 1 317 ? -5.264 -25.424 6.371 1.00 98.38 317 GLY A O 1
ATOM 2583 N N . ASP A 1 318 ? -3.507 -25.042 5.030 1.00 98.31 318 ASP A N 1
ATOM 2584 C CA . ASP A 1 318 ? -2.653 -24.357 6.015 1.00 98.31 318 ASP A CA 1
ATOM 2585 C C . ASP A 1 318 ? -2.967 -22.850 6.038 1.00 98.31 318 ASP A C 1
ATOM 2587 O O . ASP A 1 318 ? -2.185 -21.997 5.605 1.00 98.31 318 ASP A O 1
ATOM 2591 N N . TYR A 1 319 ? -4.186 -22.530 6.473 1.00 98.75 319 TYR A N 1
ATOM 2592 C CA . TYR A 1 319 ? -4.743 -21.181 6.419 1.00 98.75 319 TYR A CA 1
ATOM 2593 C C . TYR A 1 319 ? -3.977 -20.204 7.324 1.00 98.75 319 TYR A C 1
ATOM 2595 O O . TYR A 1 319 ? -4.013 -20.354 8.550 1.00 98.75 319 TYR A O 1
ATOM 2603 N N . PRO A 1 320 ? -3.325 -19.160 6.771 1.00 98.81 320 PRO A N 1
ATOM 2604 C CA . PRO A 1 320 ? -2.682 -18.157 7.602 1.00 98.81 320 PRO A CA 1
ATOM 2605 C C . PRO A 1 320 ? -3.715 -17.322 8.354 1.00 98.81 320 PRO A C 1
ATOM 2607 O O . PRO A 1 320 ? -4.757 -16.929 7.815 1.00 98.81 320 PRO A O 1
ATOM 2610 N N . SER A 1 321 ? -3.380 -17.006 9.600 1.00 98.88 321 SER A N 1
ATOM 2611 C CA . SER A 1 321 ? -4.179 -16.148 10.465 1.00 98.88 321 SER A CA 1
ATOM 2612 C C . SER A 1 321 ? -3.361 -15.118 11.239 1.00 98.88 321 SER A C 1
ATOM 2614 O O . SER A 1 321 ? -2.163 -15.286 11.484 1.00 98.88 321 SER A O 1
ATOM 2616 N N . TRP A 1 322 ? -4.036 -14.041 11.632 1.00 98.88 322 TRP A N 1
ATOM 2617 C CA . TRP A 1 322 ? -3.480 -12.970 12.442 1.00 98.88 322 TRP A CA 1
ATOM 2618 C C . TRP A 1 322 ? -4.413 -12.645 13.602 1.00 98.88 322 TRP A C 1
ATOM 2620 O O . TRP A 1 322 ? -5.582 -12.305 13.393 1.00 98.88 322 TRP A O 1
ATOM 2630 N N . SER A 1 323 ? -3.872 -12.658 14.815 1.00 98.94 323 SER A N 1
ATOM 2631 C CA . SER A 1 323 ? -4.523 -12.103 15.998 1.00 98.94 323 SER A CA 1
ATOM 2632 C C . SER A 1 323 ? -4.519 -10.573 15.930 1.00 98.94 323 SER A C 1
ATOM 2634 O O . SER A 1 323 ? -3.479 -9.953 15.690 1.00 98.94 323 SER A O 1
ATOM 2636 N N . VAL A 1 324 ? -5.679 -9.948 16.128 1.00 98.88 324 VAL A N 1
ATOM 2637 C CA . VAL A 1 324 ? -5.876 -8.505 15.941 1.00 98.88 324 VAL A CA 1
ATOM 2638 C C . VAL A 1 324 ? -6.049 -7.802 17.283 1.00 98.88 324 VAL A C 1
ATOM 2640 O O . VAL A 1 324 ? -6.849 -8.213 18.128 1.00 98.88 324 VAL A O 1
ATOM 2643 N N . PHE A 1 325 ? -5.293 -6.720 17.454 1.00 98.88 325 PHE A N 1
ATOM 2644 C CA . PHE A 1 325 ? -5.202 -5.922 18.666 1.00 98.88 325 PHE A CA 1
ATOM 2645 C C . PHE A 1 325 ? -5.408 -4.437 18.379 1.00 98.88 325 PHE A C 1
ATOM 2647 O O . PHE A 1 325 ? -5.162 -3.962 17.269 1.00 98.88 325 PHE A O 1
ATOM 2654 N N . VAL A 1 326 ? -5.789 -3.693 19.412 1.00 98.81 326 VAL A N 1
ATOM 2655 C CA . VAL A 1 326 ? -5.940 -2.240 19.378 1.00 98.81 326 VAL A CA 1
ATOM 2656 C C . VAL A 1 326 ? -5.211 -1.594 20.558 1.00 98.81 326 VAL A C 1
ATOM 2658 O O . VAL A 1 326 ? -5.268 -2.090 21.682 1.00 98.81 326 VAL A O 1
ATOM 2661 N N . GLN A 1 327 ? -4.508 -0.494 20.299 1.00 98.75 327 GLN A N 1
ATOM 2662 C CA . GLN A 1 327 ? -4.076 0.460 21.324 1.00 98.75 327 GLN A CA 1
ATOM 2663 C C . GLN A 1 327 ? -5.093 1.594 21.386 1.00 98.75 327 GLN A C 1
ATOM 2665 O O . GLN A 1 327 ? -5.597 2.003 20.341 1.00 98.75 327 GLN A O 1
ATOM 2670 N N . VAL A 1 328 ? -5.383 2.106 22.582 1.00 98.44 328 VAL A N 1
ATOM 2671 C CA . VAL A 1 328 ? -6.450 3.093 22.802 1.00 98.44 328 VAL A CA 1
ATOM 2672 C C . VAL A 1 328 ? -5.929 4.235 23.668 1.00 98.44 328 VAL A C 1
ATOM 2674 O O . VAL A 1 328 ? -5.367 3.985 24.732 1.00 98.44 328 VAL A O 1
ATOM 2677 N N . LEU A 1 329 ? -6.151 5.470 23.222 1.00 98.00 329 LEU A N 1
ATOM 2678 C CA . LEU A 1 329 ? -5.927 6.696 23.984 1.00 98.00 329 LEU A CA 1
ATOM 2679 C C . LEU A 1 329 ? -7.212 7.529 23.997 1.00 98.00 329 LEU A C 1
ATOM 2681 O O . LEU A 1 329 ? -7.830 7.734 22.950 1.00 98.00 329 LEU A O 1
ATOM 2685 N N . SER A 1 330 ? -7.599 8.045 25.162 1.00 95.94 330 SER A N 1
ATOM 2686 C CA . SER A 1 330 ? -8.622 9.093 25.231 1.00 95.94 330 SER A CA 1
ATOM 2687 C C . SER A 1 330 ? -8.072 10.414 24.668 1.00 95.94 330 SER A C 1
ATOM 2689 O O . SER A 1 330 ? -6.847 10.590 24.611 1.00 95.94 330 SER A O 1
ATOM 2691 N N . PRO A 1 331 ? -8.930 11.371 24.275 1.00 94.19 331 PRO A N 1
ATOM 2692 C CA . PRO A 1 331 ? -8.480 12.695 23.847 1.00 94.19 331 PRO A CA 1
ATOM 2693 C C . PRO A 1 331 ? -7.566 13.381 24.876 1.00 94.19 331 PRO A C 1
ATOM 2695 O O . PRO A 1 331 ? -6.502 13.881 24.526 1.00 94.19 331 PRO A O 1
ATOM 2698 N N . GLU A 1 332 ? -7.904 13.294 26.164 1.00 94.81 332 GLU A N 1
ATOM 2699 C CA . GLU A 1 332 ? -7.134 13.905 27.255 1.00 94.81 332 GLU A CA 1
ATOM 2700 C C . GLU A 1 332 ? -5.773 13.227 27.467 1.00 94.81 332 GLU A C 1
ATOM 2702 O O . GLU A 1 332 ? -4.813 13.864 27.911 1.00 94.81 332 GLU A O 1
ATOM 2707 N N . GLN A 1 333 ? -5.680 11.922 27.192 1.00 96.88 333 GLN A N 1
ATOM 2708 C CA . GLN A 1 333 ? -4.407 11.204 27.212 1.00 96.88 333 GLN A CA 1
ATOM 2709 C C . GLN A 1 333 ? -3.548 11.595 26.011 1.00 96.88 333 GLN A C 1
ATOM 2711 O O . GLN A 1 333 ? -2.351 11.810 26.180 1.00 96.88 333 GLN A O 1
ATOM 2716 N N . ALA A 1 334 ? -4.152 11.723 24.826 1.00 95.75 334 ALA A N 1
ATOM 2717 C CA . ALA A 1 334 ? -3.462 12.121 23.605 1.00 95.75 334 ALA A CA 1
ATOM 2718 C C . ALA A 1 334 ? -2.849 13.527 23.705 1.00 95.75 334 ALA A C 1
ATOM 2720 O O . ALA A 1 334 ? -1.708 13.710 23.294 1.00 95.75 334 ALA A O 1
ATOM 2721 N N . GLU A 1 335 ? -3.547 14.491 24.315 1.00 93.94 335 GLU A N 1
ATOM 2722 C CA . GLU A 1 335 ? -3.032 15.854 24.548 1.00 93.94 335 GLU A CA 1
ATOM 2723 C C . GLU A 1 335 ? -1.766 15.891 25.413 1.00 93.94 335 GLU A C 1
ATOM 2725 O O . GLU A 1 335 ? -0.914 16.763 25.255 1.00 93.94 335 GLU A O 1
ATOM 2730 N N . LYS A 1 336 ? -1.647 14.947 26.351 1.00 96.12 336 LYS A N 1
ATOM 2731 C CA . LYS A 1 336 ? -0.516 14.845 27.285 1.00 96.12 336 LYS A CA 1
ATOM 2732 C C . LYS A 1 336 ? 0.533 13.843 26.818 1.00 96.12 336 LYS A C 1
ATOM 2734 O O . LYS A 1 336 ? 1.543 13.657 27.499 1.00 96.12 336 LYS A O 1
ATOM 2739 N N . PHE A 1 337 ? 0.281 13.156 25.707 1.00 96.69 337 PHE A N 1
ATOM 2740 C CA . PHE A 1 337 ? 1.159 12.108 25.230 1.00 96.69 337 PHE A CA 1
ATOM 2741 C C . PHE A 1 337 ? 2.453 12.725 24.704 1.00 96.69 337 PHE A C 1
ATOM 2743 O O . PHE A 1 337 ? 2.440 13.723 23.988 1.00 96.69 337 PHE A O 1
ATOM 2750 N N . ARG A 1 338 ? 3.593 12.127 25.066 1.00 94.44 338 ARG A N 1
ATOM 2751 C CA . ARG A 1 338 ? 4.918 12.646 24.688 1.00 94.44 338 ARG A CA 1
ATOM 2752 C C . ARG A 1 338 ? 5.075 12.778 23.172 1.00 94.44 338 ARG A C 1
ATOM 2754 O O . ARG A 1 338 ? 5.768 13.672 22.694 1.00 94.44 338 ARG A O 1
ATOM 2761 N N . TRP A 1 339 ? 4.480 11.850 22.431 1.00 95.19 339 TRP A N 1
ATOM 2762 C CA . TRP A 1 339 ? 4.548 11.808 20.979 1.00 95.19 339 TRP A CA 1
ATOM 2763 C C . TRP A 1 339 ? 3.304 12.453 20.386 1.00 95.19 339 TRP A C 1
ATOM 2765 O O . TRP A 1 339 ? 2.193 12.196 20.843 1.00 95.19 339 TRP A O 1
ATOM 2775 N N . ASN A 1 340 ? 3.476 13.220 19.310 1.00 96.25 340 ASN A N 1
ATOM 2776 C CA . ASN A 1 340 ? 2.334 13.639 18.514 1.00 96.25 340 ASN A CA 1
ATOM 2777 C C . ASN A 1 340 ? 1.655 12.391 17.925 1.00 96.25 340 ASN A C 1
ATOM 2779 O O . ASN A 1 340 ? 2.240 11.692 17.101 1.00 96.25 340 ASN A O 1
ATOM 2783 N N . ILE A 1 341 ? 0.415 12.120 18.333 1.00 97.38 341 ILE A N 1
ATOM 2784 C CA . ILE A 1 341 ? -0.353 10.959 17.864 1.00 97.38 341 ILE A CA 1
ATOM 2785 C C . ILE A 1 341 ? -0.708 11.029 16.369 1.00 97.38 341 ILE A C 1
ATOM 2787 O O . ILE A 1 341 ? -1.137 10.029 15.799 1.00 97.38 341 ILE A O 1
ATOM 2791 N N . PHE A 1 342 ? -0.526 12.186 15.731 1.00 97.69 342 PHE A N 1
ATOM 2792 C CA . PHE A 1 342 ? -0.717 12.414 14.297 1.00 97.69 342 PHE A CA 1
ATOM 2793 C C . PHE A 1 342 ? 0.592 12.331 13.497 1.00 97.69 342 PHE A C 1
ATOM 2795 O O . PHE A 1 342 ? 0.596 12.588 12.295 1.00 97.69 342 PHE A O 1
ATOM 2802 N N . ASP A 1 343 ? 1.710 11.998 14.148 1.00 98.19 343 ASP A N 1
ATOM 2803 C CA . ASP A 1 343 ? 3.002 11.792 13.499 1.00 98.19 343 ASP A CA 1
ATOM 2804 C C . ASP A 1 343 ? 3.201 10.314 13.131 1.00 98.19 343 ASP A C 1
ATOM 2806 O O . ASP A 1 343 ? 3.561 9.483 13.966 1.00 98.19 343 ASP A O 1
ATOM 2810 N N . LEU A 1 344 ? 3.040 10.004 11.843 1.00 98.44 344 LEU A N 1
ATOM 2811 C CA . LEU A 1 344 ? 3.210 8.663 11.274 1.00 98.44 344 LEU A CA 1
ATOM 2812 C C . LEU A 1 344 ? 4.633 8.078 11.413 1.00 98.44 344 LEU A C 1
ATOM 2814 O O . LEU A 1 344 ? 4.858 6.900 11.133 1.00 98.44 344 LEU A O 1
ATOM 2818 N N . THR A 1 345 ? 5.618 8.870 11.838 1.00 98.62 345 THR A N 1
ATOM 2819 C CA . THR A 1 345 ? 6.981 8.388 12.119 1.00 98.62 345 THR A CA 1
ATOM 2820 C C . THR A 1 345 ? 7.143 7.865 13.555 1.00 98.62 345 THR A C 1
ATOM 2822 O O . THR A 1 345 ? 8.228 7.396 13.923 1.00 98.62 345 THR A O 1
ATOM 2825 N N . LYS A 1 346 ? 6.084 7.924 14.379 1.00 98.38 346 LYS A N 1
ATOM 2826 C CA . LYS A 1 346 ? 6.099 7.548 15.800 1.00 98.38 346 LYS A CA 1
ATOM 2827 C C . LYS A 1 346 ? 5.198 6.352 16.101 1.00 98.38 346 LYS A C 1
ATOM 2829 O O . LYS A 1 346 ? 4.093 6.232 15.586 1.00 98.38 346 LYS A O 1
ATOM 2834 N N . VAL A 1 347 ? 5.664 5.489 17.001 1.00 98.25 347 VAL A N 1
ATOM 2835 C CA . VAL A 1 347 ? 4.850 4.441 17.635 1.00 98.25 347 VAL A CA 1
ATOM 2836 C C . VAL A 1 347 ? 4.373 4.876 19.012 1.00 98.25 347 VAL A C 1
ATOM 2838 O O . VAL A 1 347 ? 5.012 5.705 19.664 1.00 98.25 347 VAL A O 1
ATOM 2841 N N . TRP A 1 348 ? 3.304 4.247 19.497 1.00 98.06 348 TRP A N 1
ATOM 2842 C CA . TRP A 1 348 ? 2.923 4.297 20.906 1.00 98.06 348 TRP A CA 1
ATOM 2843 C C . TRP A 1 348 ? 3.598 3.129 21.637 1.00 98.06 348 TRP A C 1
ATOM 2845 O O . TRP A 1 348 ? 3.274 1.969 21.346 1.00 98.06 348 TRP A O 1
ATOM 2855 N N . PRO A 1 349 ? 4.562 3.376 22.548 1.00 96.69 349 PRO A N 1
ATOM 2856 C CA . PRO A 1 349 ? 5.262 2.299 23.237 1.00 96.69 349 PRO A CA 1
ATOM 2857 C C . PRO A 1 349 ? 4.278 1.369 23.953 1.00 96.69 349 PRO A C 1
ATOM 2859 O O . PRO A 1 349 ? 3.449 1.814 24.740 1.00 96.69 349 PRO A O 1
ATOM 2862 N N . GLN A 1 350 ? 4.377 0.061 23.707 1.00 96.06 350 GLN A N 1
ATOM 2863 C CA . GLN A 1 350 ? 3.415 -0.917 24.242 1.00 96.06 350 GLN A CA 1
ATOM 2864 C C . GLN A 1 350 ? 3.436 -1.027 25.775 1.00 96.06 350 GLN A C 1
ATOM 2866 O O . GLN A 1 350 ? 2.460 -1.478 26.363 1.00 96.06 350 GLN A O 1
ATOM 2871 N N . GLY A 1 351 ? 4.532 -0.611 26.422 1.00 95.69 351 GLY A N 1
ATOM 2872 C CA . GLY A 1 351 ? 4.604 -0.508 27.883 1.00 95.69 351 GLY A CA 1
ATOM 2873 C C . GLY A 1 351 ? 3.805 0.667 28.460 1.00 95.69 351 GLY A C 1
ATOM 2874 O O . GLY A 1 351 ? 3.439 0.621 29.628 1.00 95.69 351 GLY A O 1
ATOM 2875 N N . GLU A 1 352 ? 3.520 1.692 27.652 1.00 96.50 352 GLU A N 1
ATOM 2876 C CA . GLU A 1 352 ? 2.718 2.863 28.038 1.00 96.50 352 GLU A CA 1
ATOM 2877 C C . GLU A 1 352 ? 1.266 2.727 27.565 1.00 96.50 352 GLU A C 1
ATOM 2879 O O . GLU A 1 352 ? 0.340 3.064 28.298 1.00 96.50 352 GLU A O 1
ATOM 2884 N N . VAL A 1 353 ? 1.063 2.188 26.357 1.00 98.12 353 VAL A N 1
ATOM 2885 C CA . VAL A 1 353 ? -0.259 1.938 25.769 1.00 98.12 353 VAL A CA 1
ATOM 2886 C C . VAL A 1 353 ? -0.364 0.455 25.383 1.00 98.12 353 VAL A C 1
ATOM 2888 O O . VAL A 1 353 ? 0.041 0.077 24.281 1.00 98.12 353 VAL A O 1
ATOM 2891 N N . PRO A 1 354 ? -0.857 -0.424 26.273 1.00 98.12 354 PRO A N 1
ATOM 2892 C CA . PRO A 1 354 ? -0.906 -1.864 26.024 1.00 98.12 354 PRO A CA 1
ATOM 2893 C C . PRO A 1 354 ? -1.817 -2.268 24.859 1.00 98.12 354 PRO A C 1
ATOM 2895 O O . PRO A 1 354 ? -2.785 -1.583 24.526 1.00 98.12 354 PRO A O 1
ATOM 2898 N N . LEU A 1 355 ? -1.528 -3.427 24.263 1.00 98.50 355 LEU A N 1
ATOM 2899 C CA . LEU A 1 355 ? -2.371 -4.043 23.237 1.00 98.50 355 LEU A CA 1
ATOM 2900 C C . LEU A 1 355 ? -3.600 -4.710 23.870 1.00 98.50 355 LEU A C 1
ATOM 2902 O O . LEU A 1 355 ? -3.459 -5.562 24.746 1.00 98.50 355 LEU A O 1
ATOM 2906 N N . ARG A 1 356 ? -4.798 -4.386 23.373 1.00 98.38 356 ARG A N 1
ATOM 2907 C CA . ARG A 1 356 ? -6.055 -5.074 23.708 1.00 98.38 356 ARG A CA 1
ATOM 2908 C C . ARG A 1 356 ? -6.468 -5.991 22.549 1.00 98.38 356 ARG A C 1
ATOM 2910 O O . ARG A 1 356 ? -6.657 -5.469 21.450 1.00 98.38 356 ARG A O 1
ATOM 2917 N N . PRO A 1 357 ? -6.588 -7.319 22.728 1.00 98.69 357 PRO A N 1
ATOM 2918 C CA . PRO A 1 357 ? -7.059 -8.206 21.663 1.00 98.69 357 PRO A CA 1
ATOM 2919 C C . PRO A 1 357 ? -8.542 -7.955 21.376 1.00 98.69 357 PRO A C 1
ATOM 2921 O O . PRO A 1 357 ? -9.297 -7.642 22.294 1.00 98.69 357 PRO A O 1
ATOM 2924 N N . PHE A 1 358 ? -8.963 -8.095 20.118 1.00 98.69 358 PHE A N 1
ATOM 2925 C CA . PHE A 1 358 ? -10.381 -7.956 19.761 1.00 98.69 358 PHE A CA 1
ATOM 2926 C C . PHE A 1 358 ? -10.854 -8.805 18.585 1.00 98.69 358 PHE A C 1
ATOM 2928 O O . PHE A 1 358 ? -12.058 -9.003 18.428 1.00 98.69 358 PHE A O 1
ATOM 2935 N N . GLY A 1 359 ? -9.950 -9.346 17.771 1.00 98.69 359 GLY A N 1
ATOM 2936 C CA . GLY A 1 359 ? -10.368 -10.176 16.650 1.00 98.69 359 GLY A CA 1
ATOM 2937 C C . GLY A 1 359 ? -9.302 -11.116 16.132 1.00 98.69 359 GLY A C 1
ATOM 2938 O O . GLY A 1 359 ? -8.175 -11.150 16.630 1.00 98.69 359 GLY A O 1
ATOM 2939 N N . LYS A 1 360 ? -9.680 -11.883 15.117 1.00 98.88 360 LYS A N 1
ATOM 2940 C CA . LYS A 1 360 ? -8.809 -12.785 14.372 1.00 98.88 360 LYS A CA 1
ATOM 2941 C C . LYS A 1 360 ? -9.147 -12.699 12.891 1.00 98.88 360 LYS A C 1
ATOM 2943 O O . LYS A 1 360 ? -10.304 -12.845 12.514 1.00 98.88 360 LYS A O 1
ATOM 2948 N N . LEU A 1 361 ? -8.139 -12.483 12.055 1.00 98.88 361 LEU A N 1
ATOM 2949 C CA . LEU A 1 361 ? -8.251 -12.549 10.600 1.00 98.88 361 LEU A CA 1
ATOM 2950 C C . LEU A 1 361 ? -7.716 -13.898 10.127 1.00 98.88 361 LEU A C 1
ATOM 2952 O O . LEU A 1 361 ? -6.615 -14.262 10.522 1.00 98.88 361 LEU A O 1
ATOM 2956 N N . THR A 1 362 ? -8.447 -14.617 9.277 1.00 98.94 362 THR A N 1
ATOM 2957 C CA . THR A 1 362 ? -7.997 -15.886 8.673 1.00 98.94 362 THR A CA 1
ATOM 2958 C C . THR A 1 362 ? -8.223 -15.846 7.165 1.00 98.94 362 THR A C 1
ATOM 2960 O O . THR A 1 362 ? -9.324 -15.509 6.734 1.00 98.94 362 THR A O 1
ATOM 2963 N N . LEU A 1 363 ? -7.211 -16.189 6.362 1.00 98.88 363 LEU A N 1
ATOM 2964 C CA . LEU A 1 363 ? -7.338 -16.309 4.903 1.00 98.88 363 LEU A CA 1
ATOM 2965 C C . LEU A 1 363 ? -7.488 -17.776 4.518 1.00 98.88 363 LEU A C 1
ATOM 2967 O O . LEU A 1 363 ? -6.620 -18.587 4.825 1.00 98.88 363 LEU A O 1
ATOM 2971 N N . ASN A 1 364 ? -8.593 -18.111 3.858 1.00 98.56 364 ASN A N 1
ATOM 2972 C CA . ASN A 1 364 ? -9.011 -19.498 3.653 1.00 98.56 364 ASN A CA 1
ATOM 2973 C C . ASN A 1 364 ? -9.489 -19.822 2.230 1.00 98.56 364 ASN A C 1
ATOM 2975 O O . ASN A 1 364 ? -9.876 -20.959 1.970 1.00 98.56 364 ASN A O 1
ATOM 2979 N N . LYS A 1 365 ? -9.455 -18.858 1.301 1.00 98.50 365 LYS A N 1
ATOM 2980 C CA . LYS A 1 365 ? -9.827 -19.092 -0.098 1.00 98.50 365 LYS A CA 1
ATOM 2981 C C . LYS A 1 365 ? -8.909 -18.328 -1.054 1.00 98.50 365 LYS A C 1
ATOM 2983 O O . LYS A 1 365 ? -8.819 -17.102 -0.999 1.00 98.50 365 LYS A O 1
ATOM 2988 N N . ASN A 1 366 ? -8.272 -19.057 -1.969 1.00 98.56 366 ASN A N 1
ATOM 2989 C CA . ASN A 1 366 ? -7.528 -18.471 -3.082 1.00 98.56 366 ASN A CA 1
ATOM 2990 C C . ASN A 1 366 ? -8.472 -17.788 -4.081 1.00 98.56 366 ASN A C 1
ATOM 2992 O O . ASN A 1 366 ? -9.644 -18.148 -4.204 1.00 98.56 366 ASN A O 1
ATOM 2996 N N . VAL A 1 367 ? -7.948 -16.796 -4.797 1.00 96.62 367 VAL A N 1
ATOM 2997 C CA . VAL A 1 367 ? -8.670 -16.155 -5.902 1.00 96.62 367 VAL A CA 1
ATOM 2998 C C . VAL A 1 367 ? -8.850 -17.123 -7.073 1.00 96.62 367 VAL A C 1
ATOM 3000 O O . VAL A 1 367 ? -7.990 -17.964 -7.325 1.00 96.62 367 VAL A O 1
ATOM 3003 N N . GLU A 1 368 ? -9.954 -16.987 -7.800 1.00 95.00 368 GLU A N 1
ATOM 3004 C CA . GLU A 1 368 ? -10.237 -17.756 -9.016 1.00 95.00 368 GLU A CA 1
ATOM 3005 C C . GLU A 1 368 ? -9.511 -17.145 -10.226 1.00 95.00 368 GLU A C 1
ATOM 3007 O O . GLU A 1 368 ? -9.019 -17.860 -11.097 1.00 95.00 368 GLU A O 1
ATOM 3012 N N . ASN A 1 369 ? -9.384 -15.814 -10.269 1.00 96.81 369 ASN A N 1
ATOM 3013 C CA . ASN A 1 369 ? -8.637 -15.090 -11.290 1.00 96.81 369 ASN A CA 1
ATOM 3014 C C . ASN A 1 369 ? -7.861 -13.903 -10.696 1.00 96.81 369 ASN A C 1
ATOM 3016 O O . ASN A 1 369 ? -8.428 -12.888 -10.285 1.00 96.81 369 ASN A O 1
ATOM 3020 N N . TYR A 1 370 ? -6.528 -13.985 -10.746 1.00 98.38 370 TYR A N 1
ATOM 3021 C CA . TYR A 1 370 ? -5.638 -12.943 -10.228 1.00 98.38 370 TYR A CA 1
ATOM 3022 C C . TYR A 1 370 ? -5.928 -11.551 -10.811 1.00 98.38 370 TYR A C 1
ATOM 3024 O O . TYR A 1 370 ? -5.923 -10.560 -10.082 1.00 98.38 370 TYR A O 1
ATOM 3032 N N . PHE A 1 371 ? -6.192 -11.433 -12.115 1.00 98.62 371 PHE A N 1
ATOM 3033 C CA . PHE A 1 371 ? -6.427 -10.127 -12.730 1.00 98.62 371 PHE A CA 1
ATOM 3034 C C . PHE A 1 371 ? -7.766 -9.520 -12.282 1.00 98.62 371 PHE A C 1
ATOM 3036 O O . PHE A 1 371 ? -7.825 -8.353 -11.892 1.00 98.62 371 PHE A O 1
ATOM 3043 N N . ALA A 1 372 ? -8.841 -10.309 -12.296 1.00 98.06 372 ALA A N 1
ATOM 3044 C CA . ALA A 1 372 ? -10.175 -9.874 -11.891 1.00 98.06 372 ALA A CA 1
ATOM 3045 C C . ALA A 1 372 ? -10.252 -9.482 -10.408 1.00 98.06 372 ALA A C 1
ATOM 3047 O O . ALA A 1 372 ? -10.953 -8.534 -10.060 1.00 98.06 372 ALA A O 1
ATOM 3048 N N . GLU A 1 373 ? -9.509 -10.180 -9.548 1.00 98.50 373 GLU A N 1
ATOM 3049 C CA . GLU A 1 373 ? -9.711 -10.103 -8.100 1.00 98.50 373 GLU A CA 1
ATOM 3050 C C . GLU A 1 373 ? -8.549 -9.430 -7.359 1.00 98.50 373 GLU A C 1
ATOM 3052 O O . GLU A 1 373 ? -8.782 -8.719 -6.390 1.00 98.50 373 GLU A O 1
ATOM 3057 N N . ILE A 1 374 ? -7.300 -9.558 -7.823 1.00 98.69 374 ILE A N 1
ATOM 3058 C CA . ILE A 1 374 ? -6.121 -8.953 -7.169 1.00 98.69 374 ILE A CA 1
ATOM 3059 C C . ILE A 1 374 ? -5.593 -7.739 -7.938 1.00 98.69 374 ILE A C 1
ATOM 3061 O O . ILE A 1 374 ? -5.277 -6.700 -7.346 1.00 98.69 374 ILE A O 1
ATOM 3065 N N . GLU A 1 375 ? -5.517 -7.804 -9.266 1.00 98.69 375 GLU A N 1
ATOM 3066 C CA . GLU A 1 375 ? -5.080 -6.648 -10.051 1.00 98.69 375 GLU A CA 1
ATOM 3067 C C . GLU A 1 375 ? -6.126 -5.522 -10.001 1.00 98.69 375 GLU A C 1
ATOM 3069 O O . GLU A 1 375 ? -5.761 -4.354 -9.835 1.00 98.69 375 GLU A O 1
ATOM 3074 N N . GLN A 1 376 ? -7.419 -5.854 -10.046 1.00 98.81 376 GLN A N 1
ATOM 3075 C CA . GLN A 1 376 ? -8.513 -4.877 -10.091 1.00 98.81 376 GLN A CA 1
ATOM 3076 C C . GLN A 1 376 ? -9.123 -4.494 -8.730 1.00 98.81 376 GLN A C 1
ATOM 3078 O O . GLN A 1 376 ? -9.912 -3.547 -8.675 1.00 98.81 376 GLN A O 1
ATOM 3083 N N . VAL A 1 377 ? -8.734 -5.128 -7.614 1.00 98.81 377 VAL A N 1
ATOM 3084 C CA . VAL A 1 377 ? -9.200 -4.675 -6.289 1.00 98.81 377 VAL A CA 1
ATOM 3085 C C . VAL A 1 377 ? -8.652 -3.287 -5.937 1.00 98.81 377 VAL A C 1
ATOM 3087 O O . VAL A 1 377 ? -7.467 -2.981 -6.104 1.00 98.81 377 VAL A O 1
ATOM 3090 N N . ALA A 1 378 ? -9.526 -2.426 -5.436 1.00 98.81 378 ALA A N 1
ATOM 3091 C CA . ALA A 1 378 ? -9.266 -1.037 -5.101 1.00 98.81 378 ALA A CA 1
ATOM 3092 C C . ALA A 1 378 ? -9.512 -0.808 -3.604 1.00 98.81 378 ALA A C 1
ATOM 3094 O O . ALA A 1 378 ? -10.647 -0.866 -3.125 1.00 98.81 378 ALA A O 1
ATOM 3095 N N . PHE A 1 379 ? -8.438 -0.534 -2.862 1.00 98.88 379 PHE A N 1
ATOM 3096 C CA . PHE A 1 379 ? -8.495 -0.202 -1.437 1.00 98.88 379 PHE A CA 1
ATOM 3097 C C . PHE A 1 379 ? -8.394 1.310 -1.248 1.00 98.88 379 PHE A C 1
ATOM 3099 O O . PHE A 1 379 ? -7.641 1.949 -1.977 1.00 98.88 379 PHE A O 1
ATOM 3106 N N . SER A 1 380 ? -9.111 1.901 -0.296 1.00 98.75 380 SER A N 1
ATOM 3107 C CA . SER A 1 380 ? -8.953 3.319 0.049 1.00 98.75 380 SER A CA 1
ATOM 3108 C C . SER A 1 380 ? -9.139 3.555 1.545 1.00 98.75 380 SER A C 1
ATOM 3110 O O . SER A 1 380 ? -10.183 3.174 2.063 1.00 98.75 380 SER A O 1
ATOM 3112 N N . PRO A 1 381 ? -8.237 4.278 2.237 1.00 98.44 381 PRO A N 1
ATOM 3113 C CA . PRO A 1 381 ? -8.460 4.648 3.637 1.00 98.44 381 PRO A CA 1
ATOM 3114 C C . PRO A 1 381 ? -9.663 5.592 3.831 1.00 98.44 381 PRO A C 1
ATOM 3116 O O . PRO A 1 381 ? -10.089 5.807 4.959 1.00 98.44 381 PRO A O 1
ATOM 3119 N N . SER A 1 382 ? -10.233 6.143 2.749 1.00 98.38 382 SER A N 1
ATOM 3120 C CA . SER A 1 382 ? -11.495 6.896 2.778 1.00 98.38 382 SER A CA 1
ATOM 3121 C C . SER A 1 382 ? -12.750 6.016 2.769 1.00 98.38 382 SER A C 1
ATOM 3123 O O . SER A 1 382 ? -13.853 6.540 2.908 1.00 98.38 382 SER A O 1
ATOM 3125 N N . HIS A 1 383 ? -12.624 4.707 2.533 1.00 98.38 383 HIS A N 1
ATOM 3126 C CA . HIS A 1 383 ? -13.739 3.771 2.641 1.00 98.38 383 HIS A CA 1
ATOM 3127 C C . HIS A 1 383 ? -13.890 3.373 4.108 1.00 98.38 383 HIS A C 1
ATOM 3129 O O . HIS A 1 383 ? -13.241 2.439 4.576 1.00 98.38 383 HIS A O 1
ATOM 3135 N N . LEU A 1 384 ? -14.710 4.133 4.829 1.00 96.94 384 LEU A N 1
ATOM 3136 C CA . LEU A 1 384 ? -14.994 3.965 6.250 1.00 96.94 384 LEU A CA 1
ATOM 3137 C C . LEU A 1 384 ? -16.460 3.574 6.456 1.00 96.94 384 LEU A C 1
ATOM 3139 O O . LEU A 1 384 ? -17.294 3.738 5.566 1.00 96.94 384 LEU A O 1
ATOM 3143 N N . VAL A 1 385 ? -16.760 3.085 7.654 1.00 95.94 385 VAL A N 1
ATOM 3144 C CA . VAL A 1 385 ? -18.109 2.724 8.107 1.00 95.94 385 VAL A CA 1
ATOM 3145 C C . VAL A 1 385 ? -18.479 3.554 9.340 1.00 95.94 385 VAL A C 1
ATOM 3147 O O . VAL A 1 385 ? -17.577 4.092 9.995 1.00 95.94 385 VAL A O 1
ATOM 3150 N N . PRO A 1 386 ? -19.776 3.677 9.681 1.00 94.62 386 PRO A N 1
ATOM 3151 C CA . PRO A 1 386 ? -20.198 4.347 10.906 1.00 94.62 386 PRO A CA 1
ATOM 3152 C C . PRO A 1 386 ? -19.413 3.868 12.136 1.00 94.62 386 PRO A C 1
ATOM 3154 O O . PRO A 1 386 ? -19.176 2.674 12.317 1.00 94.62 386 PRO A O 1
ATOM 3157 N N . GLY A 1 387 ? -18.990 4.818 12.973 1.00 92.94 387 GLY A N 1
ATOM 3158 C CA . GLY A 1 387 ? -18.177 4.550 14.161 1.00 92.94 387 GLY A CA 1
ATOM 3159 C C . GLY A 1 387 ? -16.665 4.706 13.963 1.00 92.94 387 GLY A C 1
ATOM 3160 O O . GLY A 1 387 ? -15.944 4.657 14.958 1.00 92.94 387 GLY A O 1
ATOM 3161 N N . VAL A 1 388 ? -16.182 4.927 12.732 1.00 94.88 388 VAL A N 1
ATOM 3162 C CA . VAL A 1 388 ? -14.767 5.214 12.429 1.00 94.88 388 VAL A CA 1
ATOM 3163 C C . VAL A 1 388 ? -14.622 6.549 11.718 1.00 94.88 388 VAL A C 1
ATOM 3165 O O . VAL A 1 388 ? -15.318 6.817 10.742 1.00 94.88 388 VAL A O 1
ATOM 3168 N N . GLU A 1 389 ? -13.622 7.322 12.124 1.00 94.94 389 GLU A N 1
ATOM 3169 C CA . GLU A 1 389 ? -13.162 8.498 11.395 1.00 94.94 389 GLU A CA 1
ATOM 3170 C C . GLU A 1 389 ? -11.639 8.538 11.232 1.00 94.94 389 GLU A C 1
ATOM 3172 O O . GLU A 1 389 ? -10.900 7.980 12.056 1.00 94.94 389 GLU A O 1
ATOM 3177 N N . PRO A 1 390 ? -11.141 9.218 10.184 1.00 96.38 390 PRO A N 1
ATOM 3178 C CA . PRO A 1 390 ? -9.723 9.509 10.079 1.00 96.38 390 PRO A CA 1
ATOM 3179 C C . PRO A 1 390 ? -9.333 10.530 11.155 1.00 96.38 390 PRO A C 1
ATOM 3181 O O . PRO A 1 390 ? -10.103 11.435 11.473 1.00 96.38 390 PRO A O 1
ATOM 3184 N N . SER A 1 391 ? -8.133 10.397 11.717 1.00 96.88 391 SER A N 1
ATOM 3185 C CA . SER A 1 391 ? -7.561 11.438 12.579 1.00 96.88 391 SER A CA 1
ATOM 3186 C C . SER A 1 391 ? -6.974 12.591 11.760 1.00 96.88 391 SER A C 1
ATOM 3188 O O . SER A 1 391 ? -6.912 12.522 10.531 1.00 96.88 391 SER A O 1
ATOM 3190 N N . ALA A 1 392 ? -6.473 13.623 12.436 1.00 96.38 392 ALA A N 1
ATOM 3191 C CA . ALA A 1 392 ? -5.806 14.759 11.807 1.00 96.38 392 ALA A CA 1
ATOM 3192 C C . ALA A 1 392 ? -4.363 14.481 11.328 1.00 96.38 392 ALA A C 1
ATOM 3194 O O . ALA A 1 392 ? -3.650 15.423 10.989 1.00 96.38 392 ALA A O 1
ATOM 3195 N N . ASP A 1 393 ? -3.922 13.217 11.277 1.00 98.19 393 ASP A N 1
ATOM 3196 C CA . ASP A 1 393 ? -2.656 12.829 10.642 1.00 98.19 393 ASP A CA 1
ATOM 3197 C C . ASP A 1 393 ? -2.584 13.376 9.199 1.00 98.19 393 ASP A C 1
ATOM 3199 O O . ASP A 1 393 ? -3.373 12.954 8.344 1.00 98.19 393 ASP A O 1
ATOM 3203 N N . PRO A 1 394 ? -1.648 14.300 8.890 1.00 98.25 394 PRO A N 1
ATOM 3204 C CA . PRO A 1 394 ? -1.584 14.951 7.582 1.00 98.25 394 PRO A CA 1
ATOM 3205 C C . PRO A 1 394 ? -1.369 13.971 6.425 1.00 98.25 394 PRO A C 1
ATOM 3207 O O . PRO A 1 394 ? -1.876 14.172 5.315 1.00 98.25 394 PRO A O 1
ATOM 3210 N N . VAL A 1 395 ? -0.635 12.884 6.673 1.00 98.62 395 VAL A N 1
ATOM 3211 C CA . VAL A 1 395 ? -0.413 11.838 5.680 1.00 98.62 395 VAL A CA 1
ATOM 3212 C C . VAL A 1 395 ? -1.710 11.073 5.467 1.00 98.62 395 VAL A C 1
ATOM 3214 O O . VAL A 1 395 ? -2.118 10.932 4.314 1.00 98.62 395 VAL A O 1
ATOM 3217 N N . LEU A 1 396 ? -2.406 10.656 6.533 1.00 98.69 396 LEU A N 1
ATOM 3218 C CA . LEU A 1 396 ? -3.714 9.998 6.410 1.00 98.69 396 LEU A CA 1
ATOM 3219 C C . LEU A 1 396 ? -4.696 10.866 5.618 1.00 98.69 396 LEU A C 1
ATOM 3221 O O . LEU A 1 396 ? -5.282 10.376 4.655 1.00 98.69 396 LEU A O 1
ATOM 3225 N N . GLN A 1 397 ? -4.811 12.150 5.966 1.00 98.50 397 GLN A N 1
ATOM 3226 C CA . GLN A 1 397 ? -5.703 13.107 5.308 1.00 98.50 397 GLN A CA 1
ATOM 3227 C C . GLN A 1 397 ? -5.447 13.192 3.797 1.00 98.50 397 GLN A C 1
ATOM 3229 O O . GLN A 1 397 ? -6.380 13.089 3.000 1.00 98.50 397 GLN A O 1
ATOM 3234 N N . SER A 1 398 ? -4.182 13.271 3.372 1.00 98.50 398 SER A N 1
ATOM 3235 C CA . SER A 1 398 ? -3.842 13.275 1.940 1.00 98.50 398 SER A CA 1
ATOM 3236 C C . SER A 1 398 ? -4.217 11.967 1.224 1.00 98.50 398 SER A C 1
ATOM 3238 O O . SER A 1 398 ? -4.650 11.974 0.065 1.00 98.50 398 SER A O 1
ATOM 3240 N N . ARG A 1 399 ? -4.104 10.826 1.920 1.00 98.62 399 ARG A N 1
ATOM 3241 C CA . ARG A 1 399 ? -4.431 9.506 1.367 1.00 98.62 399 ARG A CA 1
ATOM 3242 C C . ARG A 1 399 ? -5.930 9.345 1.119 1.00 98.62 399 ARG A C 1
ATOM 3244 O O . ARG A 1 399 ? -6.292 8.607 0.203 1.00 98.62 399 ARG A O 1
ATOM 3251 N N . LEU A 1 400 ? -6.788 10.044 1.869 1.00 98.56 400 LEU A N 1
ATOM 3252 C CA . LEU A 1 400 ? -8.242 10.006 1.661 1.00 98.56 400 LEU A CA 1
ATOM 3253 C C . LEU A 1 400 ? -8.632 10.473 0.249 1.00 98.56 400 LEU A C 1
ATOM 3255 O O . LEU A 1 400 ? -9.592 9.965 -0.325 1.00 98.56 400 LEU A O 1
ATOM 3259 N N . PHE A 1 401 ? -7.861 11.401 -0.328 1.00 98.62 401 PHE A N 1
ATOM 3260 C CA . PHE A 1 401 ? -8.034 11.866 -1.705 1.00 98.62 401 PHE A CA 1
ATOM 3261 C C . PHE A 1 401 ? -7.298 10.985 -2.725 1.00 98.62 401 PHE A C 1
ATOM 3263 O O . PHE A 1 401 ? -7.879 10.575 -3.732 1.00 98.62 401 PHE A O 1
ATOM 3270 N N . SER A 1 402 ? -6.019 10.693 -2.469 1.00 98.50 402 SER A N 1
ATOM 3271 C CA . SER A 1 402 ? -5.123 10.094 -3.467 1.00 98.50 402 SER A CA 1
ATOM 3272 C C . SER A 1 402 ? -5.593 8.723 -3.969 1.00 98.50 402 SER A C 1
ATOM 3274 O O . SER A 1 402 ? -5.479 8.426 -5.159 1.00 98.50 402 SER A O 1
ATOM 3276 N N . TYR A 1 403 ? -6.140 7.885 -3.083 1.00 98.62 403 TYR A N 1
ATOM 3277 C CA . TYR A 1 403 ? -6.512 6.514 -3.436 1.00 98.62 403 TYR A CA 1
ATOM 3278 C C . TYR A 1 403 ? -7.724 6.474 -4.382 1.00 98.62 403 TYR A C 1
ATOM 3280 O O . TYR A 1 403 ? -7.603 5.896 -5.463 1.00 98.62 403 TYR A O 1
ATOM 3288 N N . PRO A 1 404 ? -8.870 7.117 -4.073 1.00 98.56 404 PRO A N 1
ATOM 3289 C CA . PRO A 1 404 ? -9.981 7.176 -5.015 1.00 98.56 404 PRO A CA 1
ATOM 3290 C C . PRO A 1 404 ? -9.603 7.830 -6.347 1.00 98.56 404 PRO A C 1
ATOM 3292 O O . PRO A 1 404 ? -10.125 7.429 -7.386 1.00 98.56 404 PRO A O 1
ATOM 3295 N N . ASP A 1 405 ? -8.733 8.842 -6.344 1.00 98.69 405 ASP A N 1
ATOM 3296 C CA . ASP A 1 405 ? -8.271 9.493 -7.575 1.00 98.69 405 ASP A CA 1
ATOM 3297 C C . ASP A 1 405 ? -7.508 8.520 -8.491 1.00 98.69 405 ASP A C 1
ATOM 3299 O O . ASP A 1 405 ? -7.901 8.303 -9.640 1.00 98.69 405 ASP A O 1
ATOM 3303 N N . THR A 1 406 ? -6.498 7.817 -7.963 1.00 98.38 406 THR A N 1
ATOM 3304 C CA . THR A 1 406 ? -5.737 6.850 -8.770 1.00 98.38 406 THR A CA 1
ATOM 3305 C C . THR A 1 406 ? -6.590 5.666 -9.240 1.00 98.38 406 THR A C 1
ATOM 3307 O O . THR A 1 406 ? -6.367 5.152 -10.337 1.00 98.38 406 THR A O 1
ATOM 3310 N N . HIS A 1 407 ? -7.624 5.261 -8.487 1.00 98.62 407 HIS A N 1
ATOM 3311 C CA . HIS A 1 407 ? -8.563 4.220 -8.932 1.00 98.62 407 HIS A CA 1
ATOM 3312 C C . HIS A 1 407 ? -9.352 4.650 -10.168 1.00 98.62 407 HIS A C 1
ATOM 3314 O O . HIS A 1 407 ? -9.500 3.855 -11.096 1.00 98.62 407 HIS A O 1
ATOM 3320 N N . ARG A 1 408 ? -9.792 5.915 -10.226 1.00 98.50 408 ARG A N 1
ATOM 3321 C CA . ARG A 1 408 ? -10.496 6.469 -11.397 1.00 98.50 408 ARG A CA 1
ATOM 3322 C C . ARG A 1 408 ? -9.613 6.489 -12.640 1.00 98.50 408 ARG A C 1
ATOM 3324 O O . ARG A 1 408 ? -10.121 6.250 -13.731 1.00 98.50 408 ARG A O 1
ATOM 3331 N N . HIS A 1 409 ? -8.313 6.732 -12.479 1.00 98.50 409 HIS A N 1
ATOM 3332 C CA . HIS A 1 409 ? -7.353 6.658 -13.579 1.00 98.50 409 HIS A CA 1
ATOM 3333 C C . HIS A 1 409 ? -7.078 5.211 -14.014 1.00 98.50 409 HIS A C 1
ATOM 3335 O O . HIS A 1 409 ? -7.153 4.893 -15.198 1.00 98.50 409 HIS A O 1
ATOM 3341 N N . ARG A 1 410 ? -6.765 4.329 -13.060 1.00 98.25 410 ARG A N 1
ATOM 3342 C CA . ARG A 1 410 ? -6.260 2.979 -13.341 1.00 98.25 410 ARG A CA 1
ATOM 3343 C C . ARG A 1 410 ? -7.340 1.993 -13.786 1.00 98.25 410 ARG A C 1
ATOM 3345 O O . ARG A 1 410 ? -7.064 1.114 -14.594 1.00 98.25 410 ARG A O 1
ATOM 3352 N N . LEU A 1 411 ? -8.539 2.110 -13.218 1.00 98.69 411 LEU A N 1
ATOM 3353 C CA . LEU A 1 411 ? -9.651 1.169 -13.406 1.00 98.69 411 LEU A CA 1
ATOM 3354 C C . LEU A 1 411 ? -10.871 1.810 -14.083 1.00 98.69 411 LEU A C 1
ATOM 3356 O O . LEU A 1 411 ? -11.789 1.103 -14.490 1.00 98.69 411 LEU A O 1
ATOM 3360 N N . GLY A 1 412 ? -10.891 3.138 -14.203 1.00 98.38 412 GLY A N 1
ATOM 3361 C CA . GLY A 1 412 ? -12.019 3.895 -14.732 1.00 98.38 412 GLY A CA 1
ATOM 3362 C C . GLY A 1 412 ? -12.976 4.401 -13.651 1.00 98.38 412 GLY A C 1
ATOM 3363 O O . GLY A 1 412 ? -12.943 4.003 -12.486 1.00 98.38 412 GLY A O 1
ATOM 3364 N N . VAL A 1 413 ? -13.863 5.313 -14.050 1.00 97.88 413 VAL A N 1
ATOM 3365 C CA . VAL A 1 413 ? -14.755 6.055 -13.138 1.00 97.88 413 VAL A CA 1
ATOM 3366 C C . VAL A 1 413 ? -15.739 5.169 -12.366 1.00 97.88 413 VAL A C 1
ATOM 3368 O O . VAL A 1 413 ? -16.136 5.526 -11.261 1.00 97.88 413 VAL A O 1
ATOM 3371 N N . ASN A 1 414 ? -16.084 4.003 -12.917 1.00 98.00 414 ASN A N 1
ATOM 3372 C CA . ASN A 1 414 ? -17.036 3.048 -12.351 1.00 98.00 414 ASN A CA 1
ATOM 3373 C C . ASN A 1 414 ? -16.360 1.838 -11.680 1.00 98.00 414 ASN A C 1
ATOM 3375 O O . ASN A 1 414 ? -16.978 0.784 -11.560 1.00 98.00 414 ASN A O 1
ATOM 3379 N N . TYR A 1 415 ? -15.115 1.964 -11.201 1.00 98.38 415 TYR A N 1
ATOM 3380 C CA . TYR A 1 415 ? -14.352 0.853 -10.600 1.00 98.38 415 TYR A CA 1
ATOM 3381 C C . TYR A 1 415 ? -15.064 0.124 -9.441 1.00 98.38 415 TYR A C 1
ATOM 3383 O O . TYR A 1 415 ? -14.753 -1.034 -9.164 1.00 98.38 415 TYR A O 1
ATOM 3391 N N . GLN A 1 416 ? -16.018 0.776 -8.764 1.00 96.88 416 GLN A N 1
ATOM 3392 C CA . GLN A 1 416 ? -16.853 0.166 -7.718 1.00 96.88 416 GLN A CA 1
ATOM 3393 C C . GLN A 1 416 ? -17.830 -0.895 -8.258 1.00 96.88 416 GLN A C 1
ATOM 3395 O O . GLN A 1 416 ? -18.335 -1.695 -7.480 1.00 96.88 416 GLN A O 1
ATOM 3400 N N . GLN A 1 417 ? -18.100 -0.906 -9.568 1.00 96.56 417 GLN A N 1
ATOM 3401 C CA . GLN A 1 417 ? -18.941 -1.911 -10.227 1.00 96.56 417 GLN A CA 1
ATOM 3402 C C . GLN A 1 417 ? -18.165 -3.190 -10.580 1.00 96.56 417 GLN A C 1
ATOM 3404 O O . GLN A 1 417 ? -18.780 -4.201 -10.910 1.00 96.56 417 GLN A O 1
ATOM 3409 N N . ILE A 1 418 ? -16.828 -3.170 -10.505 1.00 97.81 418 ILE A N 1
ATOM 3410 C CA . ILE A 1 418 ? -16.009 -4.379 -10.654 1.00 97.81 418 ILE A CA 1
ATOM 3411 C C . ILE A 1 418 ? -16.334 -5.312 -9.473 1.00 97.81 418 ILE A C 1
ATOM 3413 O O . ILE A 1 418 ? -16.280 -4.842 -8.334 1.00 97.81 418 ILE A O 1
ATOM 3417 N N . PRO A 1 419 ? -16.628 -6.612 -9.693 1.00 96.56 419 PRO A N 1
ATOM 3418 C CA . PRO A 1 419 ? -17.190 -7.493 -8.664 1.00 96.56 419 PRO A CA 1
ATOM 3419 C C . PRO A 1 419 ? -16.461 -7.488 -7.315 1.00 96.56 419 PRO A C 1
ATOM 3421 O O . PRO A 1 419 ? -17.102 -7.349 -6.280 1.00 96.56 419 PRO A O 1
ATOM 3424 N N . VAL A 1 420 ? -15.125 -7.549 -7.310 1.00 97.94 420 VAL A N 1
ATOM 3425 C CA . VAL A 1 420 ? -14.328 -7.554 -6.067 1.00 97.94 420 VAL A CA 1
ATOM 3426 C C . VAL A 1 420 ? -14.436 -6.245 -5.263 1.00 97.94 420 VAL A C 1
ATOM 3428 O O . VAL A 1 420 ? -14.201 -6.225 -4.056 1.00 97.94 420 VAL A O 1
ATOM 3431 N N . ASN A 1 421 ? -14.806 -5.133 -5.903 1.00 98.50 421 ASN A N 1
ATOM 3432 C CA . ASN A 1 421 ? -14.934 -3.819 -5.265 1.00 98.50 421 ASN A CA 1
ATOM 3433 C C . ASN A 1 421 ? -16.361 -3.499 -4.820 1.00 98.50 421 ASN A C 1
ATOM 3435 O O . ASN A 1 421 ? -16.548 -2.552 -4.048 1.00 98.50 421 ASN A O 1
ATOM 3439 N N . ALA A 1 422 ? -17.347 -4.253 -5.306 1.00 96.94 422 ALA A N 1
ATOM 3440 C CA . ALA A 1 422 ? -18.747 -3.999 -5.030 1.00 96.94 422 ALA A CA 1
ATOM 3441 C C . ALA A 1 422 ? -19.045 -4.207 -3.533 1.00 96.94 422 ALA A C 1
ATOM 3443 O O . ALA A 1 422 ? -18.621 -5.207 -2.947 1.00 96.94 422 ALA A O 1
ATOM 3444 N N . PRO A 1 423 ? -19.745 -3.272 -2.870 1.00 95.75 423 PRO A N 1
ATOM 3445 C CA . PRO A 1 423 ? -20.255 -3.512 -1.526 1.00 95.75 423 PRO A CA 1
ATOM 3446 C C . PRO A 1 423 ? -21.418 -4.507 -1.566 1.00 95.75 423 PRO A C 1
ATOM 3448 O O . PRO A 1 423 ? -22.123 -4.605 -2.570 1.00 95.75 423 PRO A O 1
ATOM 3451 N N . LEU A 1 424 ? -21.678 -5.188 -0.444 1.00 92.31 424 LEU A N 1
ATOM 3452 C CA . LEU A 1 424 ? -22.818 -6.112 -0.327 1.00 92.31 424 LEU A CA 1
ATOM 3453 C C . LEU A 1 424 ? -24.154 -5.422 -0.629 1.00 92.31 424 LEU A C 1
ATOM 3455 O O . LEU A 1 424 ? -25.076 -6.033 -1.167 1.00 92.31 424 LEU A O 1
ATOM 3459 N N . ARG A 1 425 ? -24.265 -4.144 -0.250 1.00 88.62 425 ARG A N 1
ATOM 3460 C CA . ARG A 1 425 ? -25.451 -3.311 -0.446 1.00 88.62 425 ARG A CA 1
ATOM 3461 C C . ARG A 1 425 ? -25.020 -1.887 -0.781 1.00 88.62 425 ARG A C 1
ATOM 3463 O O . ARG A 1 425 ? -24.302 -1.260 -0.008 1.00 88.62 425 ARG A O 1
ATOM 3470 N N . ALA A 1 426 ? -25.492 -1.359 -1.906 1.00 91.62 426 ALA A N 1
ATOM 3471 C CA . ALA A 1 426 ? -25.370 0.057 -2.240 1.00 91.62 426 ALA A CA 1
ATOM 3472 C C . ALA A 1 426 ? -26.608 0.546 -2.989 1.00 91.62 426 ALA A C 1
ATOM 3474 O O . ALA A 1 426 ? -27.086 -0.095 -3.924 1.00 91.62 426 ALA A O 1
ATOM 3475 N N . PHE A 1 427 ? -27.113 1.709 -2.583 1.00 94.06 427 PHE A N 1
ATOM 3476 C CA . PHE A 1 427 ? -28.193 2.399 -3.275 1.00 94.06 427 PHE A CA 1
ATOM 3477 C C . PHE A 1 427 ? -27.967 3.912 -3.229 1.00 94.06 427 PHE A C 1
ATOM 3479 O O . PHE A 1 427 ? -28.287 4.587 -2.255 1.00 94.06 427 PHE A O 1
ATOM 3486 N N . ASN A 1 428 ? -27.385 4.439 -4.300 1.00 95.19 428 ASN A N 1
ATOM 3487 C CA . ASN A 1 428 ? -26.914 5.815 -4.423 1.00 95.19 428 ASN A CA 1
ATOM 3488 C C . ASN A 1 428 ? -27.362 6.383 -5.778 1.00 95.19 428 ASN A C 1
ATOM 3490 O O . ASN A 1 428 ? -26.550 6.542 -6.691 1.00 95.19 428 ASN A O 1
ATOM 3494 N N . PRO A 1 429 ? -28.665 6.695 -5.935 1.00 95.31 429 PRO A N 1
ATOM 3495 C CA . PRO A 1 429 ? -29.261 7.019 -7.223 1.00 95.31 429 PRO A CA 1
ATOM 3496 C C . PRO A 1 429 ? -28.794 8.358 -7.818 1.00 95.31 429 PRO A C 1
ATOM 3498 O O . PRO A 1 429 ? -29.285 8.743 -8.868 1.00 95.31 429 PRO A O 1
ATOM 3501 N N . TYR A 1 430 ? -27.880 9.082 -7.182 1.00 96.62 430 TYR A N 1
ATOM 3502 C CA . TYR A 1 430 ? -27.350 10.344 -7.702 1.00 96.62 430 TYR A CA 1
ATOM 3503 C C . TYR A 1 430 ? -26.028 10.157 -8.457 1.00 96.62 430 TYR A C 1
ATOM 3505 O O . TYR A 1 430 ? -25.594 11.062 -9.159 1.00 96.62 430 TYR A O 1
ATOM 3513 N N . HIS A 1 431 ? -25.402 8.978 -8.360 1.00 96.06 431 HIS A N 1
ATOM 3514 C CA . HIS A 1 431 ? -24.246 8.609 -9.178 1.00 96.06 431 HIS A CA 1
ATOM 3515 C C . HIS A 1 431 ? -24.744 7.834 -10.410 1.00 96.06 431 HIS A C 1
ATOM 3517 O O . HIS A 1 431 ? -25.466 6.840 -10.275 1.00 96.06 431 HIS A O 1
ATOM 3523 N N . ARG A 1 432 ? -24.421 8.327 -11.610 1.00 97.06 432 ARG A N 1
ATOM 3524 C CA . ARG A 1 432 ? -24.917 7.819 -12.898 1.00 97.06 432 ARG A CA 1
ATOM 3525 C C . ARG A 1 432 ? -23.830 7.863 -13.967 1.00 97.06 432 ARG A C 1
ATOM 3527 O O . ARG A 1 432 ? -22.883 8.638 -13.858 1.00 97.06 432 ARG A O 1
ATOM 3534 N N . ASP A 1 433 ? -24.062 7.093 -15.022 1.00 97.81 433 ASP A N 1
ATOM 3535 C CA . ASP A 1 433 ? -23.336 7.123 -16.291 1.00 97.81 433 ASP A CA 1
ATOM 3536 C C . ASP A 1 433 ? -21.835 6.831 -16.117 1.00 97.81 433 ASP A C 1
ATOM 3538 O O . ASP A 1 433 ? -21.439 6.014 -15.284 1.00 97.81 433 ASP A O 1
ATOM 3542 N N . GLY A 1 434 ? -20.988 7.454 -16.938 1.00 97.75 434 GLY A N 1
ATOM 3543 C CA . GLY A 1 434 ? -19.549 7.206 -16.962 1.00 97.75 434 GLY A CA 1
ATOM 3544 C C . GLY A 1 434 ? -19.154 5.962 -17.763 1.00 97.75 434 GLY A C 1
ATOM 3545 O O . GLY A 1 434 ? -19.975 5.112 -18.108 1.00 97.75 434 GLY A O 1
ATOM 3546 N N . ALA A 1 435 ? -17.863 5.865 -18.086 1.00 98.19 435 ALA A N 1
ATOM 3547 C CA . ALA A 1 435 ? -17.325 4.738 -18.841 1.00 98.19 435 ALA A CA 1
ATOM 3548 C C . ALA A 1 435 ? -17.583 3.407 -18.111 1.00 98.19 435 ALA A C 1
ATOM 3550 O O . ALA A 1 435 ? -17.412 3.326 -16.893 1.00 98.19 435 ALA A O 1
ATOM 3551 N N . MET A 1 436 ? -17.979 2.376 -18.867 1.00 97.50 436 MET A N 1
ATOM 3552 C CA . MET A 1 436 ? -18.260 1.023 -18.362 1.00 97.50 436 MET A CA 1
ATOM 3553 C C . MET A 1 436 ? -19.308 0.978 -17.231 1.00 97.50 436 MET A C 1
ATOM 3555 O O . MET A 1 436 ? -19.136 0.269 -16.243 1.00 97.50 436 MET A O 1
ATOM 3559 N N . ALA A 1 437 ? -20.408 1.728 -17.361 1.00 97.44 437 ALA A N 1
ATOM 3560 C CA . ALA A 1 437 ? -21.583 1.552 -16.505 1.00 97.44 437 ALA A CA 1
ATOM 3561 C C . ALA A 1 437 ? -22.316 0.244 -16.871 1.00 97.44 437 ALA A C 1
ATOM 3563 O O . ALA A 1 437 ? -23.016 0.179 -17.879 1.00 97.44 437 ALA A O 1
ATOM 3564 N N . VAL A 1 438 ? -22.144 -0.802 -16.059 1.00 95.69 438 VAL A N 1
ATOM 3565 C CA . VAL A 1 438 ? -22.575 -2.185 -16.353 1.00 95.69 438 VAL A CA 1
ATOM 3566 C C . VAL A 1 438 ? -23.609 -2.737 -15.366 1.00 95.69 438 VAL A C 1
ATOM 3568 O O . VAL A 1 438 ? -24.153 -3.814 -15.579 1.00 95.69 438 VAL A O 1
ATOM 3571 N N . ASN A 1 439 ? -23.934 -1.999 -14.304 1.00 92.94 439 ASN A N 1
ATOM 3572 C CA . ASN A 1 439 ? -24.892 -2.407 -13.267 1.00 92.94 439 ASN A CA 1
ATOM 3573 C C . ASN A 1 439 ? -26.346 -1.943 -13.527 1.00 92.94 439 ASN A C 1
ATOM 3575 O O . ASN A 1 439 ? -27.138 -1.804 -12.594 1.00 92.94 439 ASN A O 1
ATOM 3579 N N . GLY A 1 440 ? -26.686 -1.621 -14.779 1.00 95.19 440 GLY A N 1
ATOM 3580 C CA . GLY A 1 440 ? -28.002 -1.097 -15.165 1.00 95.19 440 GLY A CA 1
ATOM 3581 C C . GLY A 1 440 ? -28.237 0.385 -14.839 1.00 95.19 440 GLY A C 1
ATOM 3582 O O . GLY A 1 440 ? -29.326 0.894 -15.106 1.00 95.19 440 GLY A O 1
ATOM 3583 N N . ASN A 1 441 ? -27.246 1.092 -14.275 1.00 96.38 441 ASN A N 1
ATOM 3584 C CA . ASN A 1 441 ? -27.277 2.544 -14.047 1.00 96.38 441 ASN A CA 1
ATOM 3585 C C . ASN A 1 441 ? -28.511 3.021 -13.247 1.00 96.38 441 ASN A C 1
ATOM 3587 O O . ASN A 1 441 ? -29.016 4.125 -13.434 1.00 96.38 441 ASN A O 1
ATOM 3591 N N . TYR A 1 442 ? -29.020 2.157 -12.358 1.00 95.56 442 TYR A N 1
ATOM 3592 C CA . TYR A 1 442 ? -30.249 2.339 -11.571 1.00 95.56 442 TYR A CA 1
ATOM 3593 C C . TYR A 1 442 ? -31.527 2.609 -12.397 1.00 95.56 442 TYR A C 1
ATOM 3595 O O . TYR A 1 442 ? -32.537 3.036 -11.830 1.00 95.56 442 TYR A O 1
ATOM 3603 N N . GLY A 1 443 ? -31.533 2.349 -13.707 1.00 96.06 443 GLY A N 1
ATOM 3604 C CA . GLY A 1 443 ? -32.703 2.527 -14.573 1.00 96.06 443 GLY A CA 1
ATOM 3605 C C . GLY A 1 443 ? -33.346 3.917 -14.458 1.00 96.06 443 GLY A C 1
ATOM 3606 O O . GLY A 1 443 ? -32.668 4.939 -14.424 1.00 96.06 443 GLY A O 1
ATOM 3607 N N . ALA A 1 444 ? -34.677 3.959 -14.349 1.00 95.50 444 ALA A N 1
ATOM 3608 C CA . ALA A 1 444 ? -35.459 5.201 -14.307 1.00 95.50 444 ALA A CA 1
ATOM 3609 C C . ALA A 1 444 ? -35.486 5.912 -12.933 1.00 95.50 444 ALA A C 1
ATOM 3611 O O . ALA A 1 444 ? -36.315 6.792 -12.704 1.00 95.50 444 ALA A O 1
ATOM 3612 N N . ASN A 1 445 ? -34.627 5.527 -11.983 1.00 96.31 445 ASN A N 1
ATOM 3613 C CA . ASN A 1 445 ? -34.546 6.201 -10.685 1.00 96.31 445 ASN A CA 1
ATOM 3614 C C . ASN A 1 445 ? -34.194 7.692 -10.849 1.00 96.31 445 ASN A C 1
ATOM 3616 O O . ASN A 1 445 ? -33.163 7.974 -11.471 1.00 96.31 445 ASN A O 1
ATOM 3620 N N . PRO A 1 446 ? -34.943 8.629 -10.224 1.00 96.75 446 PRO A N 1
ATOM 3621 C CA . PRO A 1 446 ? -34.566 10.039 -10.200 1.00 96.75 446 PRO A CA 1
ATOM 3622 C C . PRO A 1 446 ? -33.136 10.223 -9.682 1.00 96.75 446 PRO A C 1
ATOM 3624 O O . PRO A 1 446 ? -32.761 9.653 -8.657 1.00 96.75 446 PRO A O 1
ATOM 3627 N N . ASN A 1 447 ? -32.345 11.021 -10.394 1.00 96.62 447 ASN A N 1
ATOM 3628 C CA . ASN A 1 447 ? -30.945 11.310 -10.073 1.00 96.62 447 ASN A CA 1
ATOM 3629 C C . ASN A 1 447 ? -30.766 12.592 -9.240 1.00 96.62 447 ASN A C 1
ATOM 3631 O O . ASN A 1 447 ? -29.696 13.191 -9.223 1.00 96.62 447 ASN A O 1
AT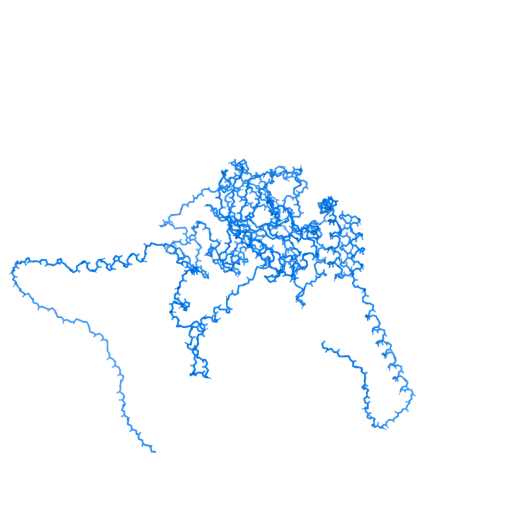OM 3635 N N . TYR A 1 448 ? -31.817 12.983 -8.525 1.00 95.38 448 TYR A N 1
ATOM 3636 C CA . TYR A 1 448 ? -31.877 14.117 -7.609 1.00 95.38 448 TYR A CA 1
ATOM 3637 C C . TYR A 1 448 ? -32.869 13.800 -6.473 1.00 95.38 448 TYR A C 1
ATOM 3639 O O . TYR A 1 448 ? -33.692 12.888 -6.632 1.00 95.38 448 TYR A O 1
ATOM 3647 N N . PRO A 1 449 ? -32.846 14.534 -5.341 1.00 94.81 449 PRO A N 1
ATOM 3648 C CA . PRO A 1 449 ? -33.844 14.391 -4.281 1.00 94.81 449 PRO A CA 1
ATOM 3649 C C . PRO A 1 449 ? -35.259 14.686 -4.797 1.00 94.81 449 PRO A C 1
ATOM 3651 O O . PRO A 1 449 ? -35.666 15.837 -4.939 1.00 94.81 449 PRO A O 1
ATOM 3654 N N . SER A 1 450 ? -36.005 13.629 -5.114 1.00 94.88 450 SER A N 1
ATOM 3655 C CA . SER A 1 450 ? -37.294 13.708 -5.802 1.00 94.88 450 SER A CA 1
ATOM 3656 C C . SER A 1 450 ? -38.452 13.363 -4.869 1.00 94.88 450 SER A C 1
ATOM 3658 O O . SER A 1 450 ? -38.408 12.367 -4.148 1.00 94.88 450 SER A O 1
ATOM 3660 N N . SER A 1 451 ? -39.532 14.145 -4.924 1.00 93.62 451 SER A N 1
ATOM 3661 C CA . SER A 1 451 ? -40.777 13.851 -4.200 1.00 93.62 451 SER A CA 1
ATOM 3662 C C . SER A 1 451 ? -41.507 12.615 -4.738 1.00 93.62 451 SER A C 1
ATOM 3664 O O . SER A 1 451 ? -42.279 12.000 -4.007 1.00 93.62 451 SER A O 1
ATOM 3666 N N . TYR A 1 452 ? -41.240 12.216 -5.986 1.00 93.38 452 TYR A N 1
ATOM 3667 C CA . TYR A 1 452 ? -41.872 11.058 -6.628 1.00 93.38 452 TYR A CA 1
ATOM 3668 C C . TYR A 1 452 ? -41.314 9.715 -6.145 1.00 93.38 452 TYR A C 1
ATOM 3670 O O . TYR A 1 452 ? -41.986 8.692 -6.251 1.00 93.38 452 TYR A O 1
ATOM 3678 N N . ARG A 1 453 ? -40.089 9.699 -5.604 1.00 92.81 453 ARG A N 1
ATOM 3679 C CA . ARG A 1 453 ? -39.474 8.504 -5.017 1.00 92.81 453 ARG A CA 1
ATOM 3680 C C . ARG A 1 453 ? -38.713 8.879 -3.754 1.00 92.81 453 ARG A C 1
ATOM 3682 O O . ARG A 1 453 ? -37.552 9.272 -3.801 1.00 92.81 453 ARG A O 1
ATOM 3689 N N . LYS A 1 454 ? -39.383 8.724 -2.614 1.00 92.50 454 LYS A N 1
ATOM 3690 C CA . LYS A 1 454 ? -38.809 9.024 -1.302 1.00 92.50 454 LYS A CA 1
ATOM 3691 C C . LYS A 1 454 ? -37.671 8.055 -0.965 1.00 92.50 454 LYS A C 1
ATOM 3693 O O . LYS A 1 454 ? -37.832 6.843 -1.091 1.00 92.50 454 LYS A O 1
ATOM 3698 N N . LEU A 1 455 ? -36.553 8.598 -0.486 1.00 93.31 455 LEU A N 1
ATOM 3699 C CA . LEU A 1 455 ? -35.457 7.829 0.105 1.00 93.31 455 LEU A CA 1
ATOM 3700 C C . LEU A 1 455 ? -35.587 7.797 1.631 1.00 93.31 455 LEU A C 1
ATOM 3702 O O . LEU A 1 455 ? -36.009 8.776 2.252 1.00 93.31 455 LEU A O 1
ATOM 3706 N N . THR A 1 456 ? -35.215 6.671 2.233 1.00 92.19 456 THR A N 1
ATOM 3707 C CA . THR A 1 456 ? -35.057 6.526 3.685 1.00 92.19 456 THR A CA 1
ATOM 3708 C C . THR A 1 456 ? -33.587 6.650 4.056 1.00 92.19 456 THR A C 1
ATOM 3710 O O . THR A 1 456 ? -32.733 6.106 3.358 1.00 92.19 456 THR A O 1
ATOM 3713 N N . HIS A 1 457 ? -33.296 7.303 5.178 1.00 89.75 457 HIS A N 1
ATOM 3714 C CA . HIS A 1 457 ? -31.937 7.474 5.686 1.00 89.75 457 HIS A CA 1
ATOM 3715 C C . HIS A 1 457 ? -31.835 6.835 7.068 1.00 89.75 457 HIS A C 1
ATOM 3717 O O . HIS A 1 457 ? -32.736 7.006 7.892 1.00 89.75 457 HIS A O 1
ATOM 3723 N N . LYS A 1 458 ? -30.744 6.109 7.327 1.00 86.81 458 LYS A N 1
ATOM 3724 C CA . LYS A 1 458 ? -30.389 5.715 8.691 1.00 86.81 458 LYS A CA 1
ATOM 3725 C C . LYS A 1 458 ? -29.759 6.924 9.395 1.00 86.81 458 LYS A C 1
ATOM 3727 O O . LYS A 1 458 ? -28.915 7.579 8.780 1.00 86.81 458 LYS A O 1
ATOM 3732 N N . PRO A 1 459 ? -30.137 7.240 10.643 1.00 80.81 459 PRO A N 1
ATOM 3733 C CA . PRO A 1 459 ? -29.441 8.262 11.408 1.00 80.81 459 PRO A CA 1
ATOM 3734 C C . PRO A 1 459 ? -28.025 7.768 11.721 1.00 80.81 459 PRO A C 1
ATOM 3736 O O . PRO A 1 459 ? -27.850 6.804 12.460 1.00 80.81 459 PRO A O 1
ATOM 3739 N N . VAL A 1 460 ? -27.020 8.428 11.151 1.00 80.31 460 VAL A N 1
ATOM 3740 C CA . VAL A 1 460 ? -25.613 8.258 11.528 1.00 80.31 460 VAL A CA 1
ATOM 3741 C C . VAL A 1 460 ? -25.248 9.457 12.392 1.00 80.31 460 VAL A C 1
ATOM 3743 O O . VAL A 1 460 ? -25.494 10.598 11.995 1.00 80.31 460 VAL A O 1
ATOM 3746 N N . LYS A 1 461 ? -24.732 9.216 13.601 1.00 72.88 461 LYS A N 1
ATOM 3747 C CA . LYS A 1 461 ? -24.374 10.293 14.531 1.00 72.88 461 LYS A CA 1
ATOM 3748 C C . LYS A 1 461 ? -23.239 11.124 13.926 1.00 72.88 461 LYS A C 1
ATOM 3750 O O . LYS A 1 461 ? -22.182 10.581 13.623 1.00 72.88 461 LYS A O 1
ATOM 3755 N N . ALA A 1 462 ? -23.484 12.419 13.731 1.00 67.25 462 ALA A N 1
ATOM 3756 C CA . ALA A 1 462 ? -22.482 13.360 13.239 1.00 67.25 462 ALA A CA 1
ATOM 3757 C C . ALA A 1 462 ? -21.447 13.690 14.329 1.00 67.25 462 ALA A C 1
ATOM 3759 O O . ALA A 1 462 ? -21.777 13.706 15.515 1.00 67.25 462 ALA A O 1
ATOM 3760 N N . THR A 1 463 ? -20.219 14.000 13.920 1.00 65.88 463 THR A N 1
ATOM 3761 C CA . THR A 1 463 ? -19.040 14.246 14.774 1.00 65.88 463 THR A CA 1
ATOM 3762 C C . THR A 1 463 ? -18.813 15.696 15.150 1.00 65.88 463 THR A C 1
ATOM 3764 O O . THR A 1 463 ? -17.684 16.151 15.321 1.00 65.88 463 THR A O 1
ATOM 3767 N N . ASN A 1 464 ? -19.901 16.434 15.329 1.00 68.19 464 ASN A N 1
ATOM 3768 C CA . ASN A 1 464 ? -19.842 17.879 15.535 1.00 68.19 464 ASN A CA 1
ATOM 3769 C C . ASN A 1 464 ? -19.052 18.296 16.793 1.00 68.19 464 ASN A C 1
ATOM 3771 O O . ASN A 1 464 ? -18.641 19.447 16.883 1.00 68.19 464 ASN A O 1
ATOM 3775 N N . ASP A 1 465 ? -18.814 17.371 17.728 1.00 71.69 465 ASP A N 1
ATOM 3776 C CA . ASP A 1 465 ? -18.222 17.663 19.036 1.00 71.69 465 ASP A CA 1
ATOM 3777 C C . ASP A 1 465 ? -16.758 17.193 19.183 1.00 71.69 465 ASP A C 1
ATOM 3779 O O . ASP A 1 465 ? -16.181 17.344 20.257 1.00 71.69 465 ASP A O 1
ATOM 3783 N N . HIS A 1 466 ? -16.154 16.562 18.162 1.00 69.88 466 HIS A N 1
ATOM 3784 C CA . HIS A 1 466 ? -14.926 15.761 18.351 1.00 69.88 466 HIS A CA 1
ATOM 3785 C C . HIS A 1 466 ? -13.606 16.507 18.128 1.00 69.88 466 HIS A C 1
ATOM 3787 O O . HIS A 1 466 ? -12.580 16.059 18.631 1.00 69.88 466 HIS A O 1
ATOM 3793 N N . GLU A 1 467 ? -13.608 17.661 17.459 1.00 78.94 467 GLU A N 1
ATOM 3794 C CA . GLU A 1 467 ? -12.416 18.497 17.255 1.00 78.94 467 GLU A CA 1
ATOM 3795 C C . GLU A 1 467 ? -12.807 19.981 17.185 1.00 78.94 467 GLU A C 1
ATOM 3797 O O . GLU A 1 467 ? -13.694 20.365 16.422 1.00 78.94 467 GLU A O 1
ATOM 3802 N N . GLN A 1 468 ? -12.126 20.832 17.957 1.00 86.19 468 GLN A N 1
ATOM 3803 C CA . GLN A 1 468 ? -12.280 22.287 17.889 1.00 86.19 468 GLN A CA 1
ATOM 3804 C C . GLN A 1 468 ? -10.999 22.902 17.332 1.00 86.19 468 GLN A C 1
ATOM 3806 O O . GLN A 1 468 ? -9.971 22.959 18.003 1.00 86.19 468 GLN A O 1
ATOM 3811 N N . TRP A 1 469 ? -11.067 23.364 16.088 1.00 90.00 469 TRP A N 1
ATOM 3812 C CA . TRP A 1 469 ? -9.939 23.989 15.410 1.00 90.00 469 TRP A CA 1
ATOM 3813 C C . TRP A 1 469 ? -9.967 25.506 15.614 1.00 90.00 469 TRP A C 1
ATOM 3815 O O . TRP A 1 469 ? -10.977 26.159 15.360 1.00 90.00 469 TRP A O 1
ATOM 3825 N N . SER A 1 470 ? -8.840 26.077 16.040 1.00 92.69 470 SER A N 1
ATOM 3826 C CA . SER A 1 470 ? -8.633 27.524 16.143 1.00 92.69 470 SER A CA 1
ATOM 3827 C C . SER A 1 470 ? -7.278 27.885 15.545 1.00 92.69 470 SER A C 1
ATOM 3829 O O . SER A 1 470 ? -6.259 27.303 15.914 1.00 92.69 470 SER A O 1
ATOM 3831 N N . GLY A 1 471 ? -7.259 28.837 14.615 1.00 94.25 471 GLY A N 1
ATOM 3832 C CA . GLY A 1 471 ? -6.037 29.289 13.955 1.00 94.25 471 GLY A CA 1
ATOM 3833 C C . GLY A 1 471 ? -6.291 29.879 12.570 1.00 94.25 471 GLY A C 1
ATOM 3834 O O . GLY A 1 471 ? -7.405 29.833 12.049 1.00 94.25 471 GLY A O 1
ATOM 3835 N N . ALA A 1 472 ? -5.243 30.444 11.970 1.00 95.62 472 ALA A N 1
ATOM 3836 C CA . ALA A 1 472 ? -5.257 30.846 10.566 1.00 95.62 472 ALA A CA 1
ATOM 3837 C C . ALA A 1 472 ? -4.951 29.643 9.658 1.00 95.62 472 ALA A C 1
ATOM 3839 O O . ALA A 1 472 ? -4.225 28.732 10.050 1.00 95.62 472 ALA A O 1
ATOM 3840 N N . ALA A 1 473 ? -5.447 29.662 8.420 1.00 97.31 473 ALA A N 1
ATOM 3841 C CA . ALA A 1 473 ? -4.983 28.730 7.396 1.00 97.31 473 ALA A CA 1
ATOM 3842 C C . ALA A 1 473 ? -3.521 29.053 7.041 1.00 97.31 473 ALA A C 1
ATOM 3844 O O . ALA A 1 473 ? -3.210 30.184 6.664 1.00 97.31 473 ALA A O 1
ATOM 3845 N N . LEU A 1 474 ? -2.624 28.074 7.178 1.00 96.06 474 LEU A N 1
ATOM 3846 C CA . LEU A 1 474 ? -1.178 28.275 7.085 1.00 96.06 474 LEU A CA 1
ATOM 3847 C C . LEU A 1 474 ? -0.485 27.167 6.289 1.00 96.06 474 LEU A C 1
ATOM 3849 O O . LEU A 1 474 ? -0.919 26.018 6.277 1.00 96.06 474 LEU A O 1
ATOM 3853 N N . SER A 1 475 ? 0.603 27.539 5.611 1.00 96.38 475 SER A N 1
ATOM 3854 C CA . SER A 1 475 ? 1.545 26.584 5.022 1.00 96.38 475 SER A CA 1
ATOM 3855 C C . SER A 1 475 ? 2.544 26.172 6.094 1.00 96.38 475 SER A C 1
ATOM 3857 O O . SER A 1 475 ? 3.190 27.032 6.690 1.00 96.38 475 SER A O 1
ATOM 3859 N N . PHE A 1 476 ? 2.656 24.871 6.346 1.00 95.06 476 PHE A N 1
ATOM 3860 C CA . PHE A 1 476 ? 3.483 24.321 7.414 1.00 95.06 476 PHE A CA 1
ATOM 3861 C C . PHE A 1 476 ? 4.351 23.178 6.888 1.00 95.06 476 PHE A C 1
ATOM 3863 O O . PHE A 1 476 ? 3.913 22.395 6.045 1.00 95.06 476 PHE A O 1
ATOM 3870 N N . LEU A 1 477 ? 5.574 23.091 7.402 1.00 95.62 477 LEU A N 1
ATOM 3871 C CA . LEU A 1 477 ? 6.515 22.006 7.156 1.00 95.62 477 LEU A CA 1
ATOM 3872 C C . LEU A 1 477 ? 7.083 21.576 8.506 1.00 95.62 477 LEU A C 1
ATOM 3874 O O . LEU A 1 477 ? 7.583 22.421 9.246 1.00 95.62 477 LEU A O 1
ATOM 3878 N N . SER A 1 478 ? 7.005 20.282 8.824 1.00 94.88 478 SER A N 1
ATOM 3879 C CA . SER A 1 478 ? 7.585 19.773 10.066 1.00 94.88 478 SER A CA 1
ATOM 3880 C C . SER A 1 478 ? 9.113 19.899 10.079 1.00 94.88 478 SER A C 1
ATOM 3882 O O . SER A 1 478 ? 9.783 19.699 9.061 1.00 94.88 478 SER A O 1
ATOM 3884 N N . GLU A 1 479 ? 9.670 20.207 11.250 1.00 95.06 479 GLU A N 1
ATOM 3885 C CA . GLU A 1 479 ? 11.114 20.247 11.475 1.00 95.06 479 GLU A CA 1
ATOM 3886 C C . GLU A 1 479 ? 11.613 18.921 12.062 1.00 95.06 479 GLU A C 1
ATOM 3888 O O . GLU A 1 479 ? 10.895 18.228 12.788 1.00 95.06 479 GLU A O 1
ATOM 3893 N N . VAL A 1 480 ? 12.859 18.562 11.747 1.00 96.75 480 VAL A N 1
ATOM 3894 C CA . VAL A 1 480 ? 13.529 17.400 12.341 1.00 96.75 480 VAL A CA 1
ATOM 3895 C C . VAL A 1 480 ? 14.259 17.830 13.608 1.00 96.75 480 VAL A C 1
ATOM 3897 O O . VAL A 1 480 ? 15.100 18.729 13.570 1.00 96.75 480 VAL A O 1
ATOM 3900 N N . GLY A 1 481 ? 13.988 17.148 14.719 1.00 95.81 481 GLY A N 1
ATOM 3901 C CA . GLY A 1 481 ? 14.580 17.432 16.025 1.00 95.81 481 GLY A CA 1
ATOM 3902 C C . GLY A 1 481 ? 15.197 16.200 16.697 1.00 95.81 481 GLY A C 1
ATOM 3903 O O . GLY A 1 481 ? 15.105 15.088 16.178 1.00 95.81 481 GLY A O 1
ATOM 3904 N N . PRO A 1 482 ? 15.820 16.356 17.882 1.00 96.44 482 PRO A N 1
ATOM 3905 C CA . PRO A 1 482 ? 16.413 15.239 18.627 1.00 96.44 482 PRO A CA 1
ATOM 3906 C C . PRO A 1 482 ? 15.430 14.098 18.939 1.00 96.44 482 PRO A C 1
ATOM 3908 O O . PRO A 1 482 ? 15.823 12.933 18.946 1.00 96.44 482 PRO A O 1
ATOM 3911 N N . GLU A 1 483 ? 14.147 14.416 19.140 1.00 95.38 483 GLU A N 1
ATOM 3912 C CA . GLU A 1 483 ? 13.085 13.438 19.421 1.00 95.38 483 GLU A CA 1
ATOM 3913 C C . GLU A 1 483 ? 12.860 12.432 18.276 1.00 95.38 483 GLU A C 1
ATOM 3915 O O . GLU A 1 483 ? 12.398 11.317 18.516 1.00 95.38 483 GLU A O 1
ATOM 3920 N N . ASP A 1 484 ? 13.243 12.766 17.038 1.00 97.81 484 ASP A N 1
ATOM 3921 C CA . ASP A 1 484 ? 13.100 11.865 15.886 1.00 97.81 484 ASP A CA 1
ATOM 3922 C C . ASP A 1 484 ? 14.055 10.667 15.925 1.00 97.81 484 ASP A C 1
ATOM 3924 O O . ASP A 1 484 ? 13.768 9.617 15.350 1.00 97.81 484 ASP A O 1
ATOM 3928 N N . TYR A 1 485 ? 15.160 10.785 16.662 1.00 98.50 485 TYR A N 1
ATOM 3929 C CA . TYR A 1 485 ? 16.168 9.730 16.779 1.00 98.50 485 TYR A CA 1
ATOM 3930 C C . TYR A 1 485 ? 15.922 8.814 17.983 1.00 98.50 485 TYR A C 1
ATOM 3932 O O . TYR A 1 485 ? 16.477 7.718 18.038 1.00 98.50 485 TYR A O 1
ATOM 3940 N N . VAL A 1 486 ? 15.063 9.214 18.930 1.00 98.25 486 VAL A N 1
ATOM 3941 C CA . VAL A 1 486 ? 14.820 8.472 20.180 1.00 98.25 486 VAL A CA 1
ATOM 3942 C C . VAL A 1 486 ? 14.213 7.096 19.902 1.00 98.25 486 VAL A C 1
ATOM 3944 O O . VAL A 1 486 ? 14.713 6.088 20.400 1.00 98.25 486 VAL A O 1
ATOM 3947 N N . GLN A 1 487 ? 13.161 7.022 19.080 1.00 98.12 487 GLN A N 1
ATOM 3948 C CA . GLN A 1 487 ? 12.524 5.736 18.769 1.00 98.12 487 GLN A CA 1
ATOM 3949 C C . GLN A 1 487 ? 13.377 4.873 17.827 1.00 98.12 487 GLN A C 1
ATOM 3951 O O . GLN A 1 487 ? 13.405 3.652 17.981 1.00 98.12 487 GLN A O 1
ATOM 3956 N N . ALA A 1 488 ? 14.153 5.490 16.929 1.00 98.44 488 ALA A N 1
ATOM 3957 C CA . ALA A 1 488 ? 15.144 4.777 16.123 1.00 98.44 488 ALA A CA 1
ATOM 3958 C C . ALA A 1 488 ? 16.219 4.119 17.008 1.00 98.44 488 ALA A C 1
ATOM 3960 O O . ALA A 1 488 ? 16.513 2.936 16.845 1.00 98.44 488 ALA A O 1
ATOM 3961 N N . LYS A 1 489 ? 16.733 4.837 18.015 1.00 98.31 489 LYS A N 1
ATOM 3962 C CA . LYS A 1 489 ? 17.659 4.284 19.012 1.00 98.31 489 LYS A CA 1
ATOM 3963 C C . LYS A 1 489 ? 17.008 3.162 19.822 1.00 98.31 489 LYS A C 1
ATOM 3965 O O . LYS A 1 489 ? 17.605 2.101 19.982 1.00 98.31 489 LYS A O 1
ATOM 3970 N N . GLY A 1 490 ? 15.751 3.332 20.231 1.00 97.81 490 GLY A N 1
ATOM 3971 C CA . GLY A 1 490 ? 14.983 2.261 20.870 1.00 97.81 490 GLY A CA 1
ATOM 3972 C C . GLY A 1 490 ? 14.914 0.987 20.016 1.00 97.81 490 GLY A C 1
ATOM 3973 O O . GLY A 1 490 ? 15.110 -0.115 20.531 1.00 97.81 490 GLY A O 1
ATOM 3974 N N . LEU A 1 491 ? 14.706 1.114 18.701 1.00 97.94 491 LEU A N 1
ATOM 3975 C CA . LEU A 1 491 ? 14.744 -0.025 17.783 1.00 97.94 491 LEU A CA 1
ATOM 3976 C C . LEU A 1 491 ? 16.155 -0.616 17.649 1.00 97.94 491 LEU A C 1
ATOM 3978 O O . LEU A 1 491 ? 16.290 -1.839 17.652 1.00 97.94 491 LEU A O 1
ATOM 3982 N N . TRP A 1 492 ? 17.200 0.210 17.573 1.00 98.38 492 TRP A N 1
ATOM 3983 C CA . TRP A 1 492 ? 18.591 -0.258 17.554 1.00 98.38 492 TRP A CA 1
ATOM 3984 C C . TRP A 1 492 ? 18.930 -1.126 18.773 1.00 98.38 492 TRP A C 1
ATOM 3986 O O . TRP A 1 492 ? 19.533 -2.193 18.627 1.00 98.38 492 TRP A O 1
ATOM 3996 N N . ASP A 1 493 ? 18.470 -0.723 19.957 1.00 97.62 493 ASP A N 1
ATOM 3997 C CA . ASP A 1 493 ? 18.652 -1.478 21.199 1.00 97.62 493 ASP A CA 1
ATOM 3998 C C . ASP A 1 493 ? 17.851 -2.789 21.193 1.00 97.62 493 ASP A C 1
ATOM 4000 O O . ASP A 1 493 ? 18.311 -3.805 21.713 1.00 97.62 493 ASP A O 1
ATOM 4004 N N . VAL A 1 494 ? 16.668 -2.810 20.568 1.00 96.75 494 VAL A N 1
ATOM 4005 C CA . VAL A 1 494 ? 15.887 -4.042 20.359 1.00 96.75 494 VAL A CA 1
ATOM 4006 C C . VAL A 1 494 ? 16.596 -5.006 19.409 1.00 96.75 494 VAL A C 1
ATOM 4008 O O . VAL A 1 494 ? 16.598 -6.208 19.674 1.00 96.75 494 VAL A O 1
ATOM 4011 N N . LEU A 1 495 ? 17.208 -4.510 18.328 1.00 96.75 495 LEU A N 1
ATOM 4012 C CA . LEU A 1 495 ? 18.020 -5.341 17.433 1.00 96.75 495 LEU A CA 1
ATOM 4013 C C . LEU A 1 495 ? 19.240 -5.911 18.170 1.00 96.75 495 LEU A C 1
ATOM 4015 O O . LEU A 1 495 ? 19.606 -7.052 17.931 1.00 96.75 495 LEU A O 1
ATOM 4019 N N . GLY A 1 496 ? 19.824 -5.166 19.114 1.00 96.56 496 GLY A N 1
ATOM 4020 C CA . GLY A 1 496 ? 20.945 -5.633 19.942 1.00 96.56 496 GLY A CA 1
ATOM 4021 C C . GLY A 1 496 ? 20.616 -6.801 20.875 1.00 96.56 496 GLY A C 1
ATOM 4022 O O . GLY A 1 496 ? 21.524 -7.468 21.355 1.00 96.56 496 GLY A O 1
ATOM 4023 N N . LYS A 1 497 ? 19.328 -7.080 21.113 1.00 96.81 497 LYS A N 1
ATOM 4024 C CA . LYS A 1 497 ? 18.863 -8.234 21.904 1.00 96.81 497 LYS A CA 1
ATOM 4025 C C . LYS A 1 497 ? 18.699 -9.510 21.074 1.00 96.81 497 LYS A C 1
ATOM 4027 O O . LYS A 1 497 ? 18.294 -10.530 21.621 1.00 96.81 497 LYS A O 1
ATOM 4032 N N . GLN A 1 498 ? 18.923 -9.436 19.765 1.00 94.69 498 GLN A N 1
ATOM 4033 C CA . GLN A 1 498 ? 18.770 -10.550 18.837 1.00 94.69 498 GLN A CA 1
ATOM 4034 C C . GLN A 1 498 ? 20.105 -10.802 18.145 1.00 94.69 498 GLN A C 1
ATOM 4036 O O . GLN A 1 498 ? 20.642 -9.918 17.472 1.00 94.69 498 GLN A O 1
ATOM 4041 N N . ASP A 1 499 ? 20.630 -12.012 18.306 1.00 94.44 499 ASP A N 1
ATOM 4042 C CA . ASP A 1 499 ? 21.941 -12.380 17.783 1.00 94.44 499 ASP A CA 1
ATOM 4043 C C . ASP A 1 499 ? 22.040 -12.097 16.276 1.00 94.44 499 ASP A C 1
ATOM 4045 O O . ASP A 1 499 ? 21.158 -12.436 15.486 1.00 94.44 499 ASP A O 1
ATOM 4049 N N . GLY A 1 500 ? 23.112 -11.409 15.877 1.00 95.62 500 GLY A N 1
ATOM 4050 C CA . GLY A 1 500 ? 23.402 -11.074 14.481 1.00 95.62 500 GLY A CA 1
ATOM 4051 C C . GLY A 1 500 ? 22.585 -9.924 13.874 1.00 95.62 500 GLY A C 1
ATOM 4052 O O . GLY A 1 500 ? 23.033 -9.347 12.888 1.00 95.62 500 GLY A O 1
ATOM 4053 N N . GLN A 1 501 ? 21.459 -9.497 14.459 1.00 97.31 501 GLN A N 1
ATOM 4054 C CA . GLN A 1 501 ? 20.579 -8.496 13.828 1.00 97.31 501 GLN A CA 1
ATOM 4055 C C . GLN A 1 501 ? 21.233 -7.116 13.660 1.00 97.31 501 GLN A C 1
ATOM 4057 O O . GLN A 1 501 ? 21.045 -6.460 12.634 1.00 97.31 501 GLN A O 1
ATOM 4062 N N . GLN A 1 502 ? 22.047 -6.674 14.625 1.00 97.94 502 GLN A N 1
ATOM 4063 C CA . GLN A 1 502 ? 22.820 -5.432 14.485 1.00 97.94 502 GLN A CA 1
ATOM 4064 C C . GLN A 1 502 ? 23.905 -5.531 13.402 1.00 97.94 502 GLN A C 1
ATOM 4066 O O . GLN A 1 502 ? 24.141 -4.562 12.680 1.00 97.94 502 GLN A O 1
ATOM 4071 N N . ALA A 1 503 ? 24.545 -6.695 13.260 1.00 98.12 503 ALA A N 1
ATOM 4072 C CA . ALA A 1 503 ? 25.546 -6.929 12.222 1.00 98.12 503 ALA A CA 1
ATOM 4073 C C . ALA A 1 503 ? 24.901 -6.973 10.829 1.00 98.12 503 ALA A C 1
ATOM 4075 O O . ALA A 1 503 ? 25.392 -6.314 9.913 1.00 98.12 503 ALA A O 1
ATOM 4076 N N . ASN A 1 504 ? 23.759 -7.658 10.699 1.00 98.31 504 ASN A N 1
ATOM 4077 C CA . ASN A 1 504 ? 22.959 -7.680 9.476 1.00 98.31 504 ASN A CA 1
ATOM 4078 C C . ASN A 1 504 ? 22.548 -6.261 9.086 1.00 98.31 504 ASN A C 1
ATOM 4080 O O . ASN A 1 504 ? 22.781 -5.859 7.953 1.00 98.31 504 ASN A O 1
ATOM 4084 N N . PHE A 1 505 ? 22.030 -5.462 10.025 1.00 98.69 505 PHE A N 1
ATOM 4085 C CA . PHE A 1 505 ? 21.666 -4.068 9.764 1.00 98.69 505 PHE A CA 1
ATOM 4086 C C . PHE A 1 505 ? 22.825 -3.259 9.162 1.00 98.69 505 PHE A C 1
ATOM 4088 O O . PHE A 1 505 ? 22.658 -2.624 8.120 1.00 98.69 505 PHE A O 1
ATOM 4095 N N . ILE A 1 506 ? 24.005 -3.312 9.790 1.00 98.69 506 ILE A N 1
ATOM 4096 C CA . ILE A 1 506 ? 25.202 -2.607 9.311 1.00 98.69 506 ILE A CA 1
ATOM 4097 C C . ILE A 1 506 ? 25.579 -3.097 7.907 1.00 98.69 506 ILE A C 1
ATOM 4099 O O . ILE A 1 506 ? 25.752 -2.279 7.008 1.00 98.69 506 ILE A O 1
ATOM 4103 N N . GLY A 1 507 ? 25.640 -4.416 7.692 1.00 98.50 507 GLY A N 1
ATOM 4104 C CA . GLY A 1 507 ? 25.955 -5.003 6.387 1.00 98.50 507 GLY A CA 1
ATOM 4105 C C . GLY A 1 507 ? 24.958 -4.607 5.294 1.00 98.50 507 GLY A C 1
ATOM 4106 O O . GLY A 1 507 ? 25.363 -4.253 4.188 1.00 98.50 507 GLY A O 1
ATOM 4107 N N . ASN A 1 508 ? 23.664 -4.589 5.615 1.00 98.62 508 ASN A N 1
ATOM 4108 C CA . ASN A 1 508 ? 22.587 -4.223 4.698 1.00 98.62 508 ASN A CA 1
ATOM 4109 C C . ASN A 1 508 ? 22.693 -2.753 4.273 1.00 98.62 508 ASN A C 1
ATOM 4111 O O . ASN A 1 508 ? 22.607 -2.446 3.081 1.00 98.62 508 ASN A O 1
ATOM 4115 N N . VAL A 1 509 ? 22.886 -1.842 5.237 1.00 98.81 509 VAL A N 1
ATOM 4116 C CA . VAL A 1 509 ? 23.063 -0.410 4.952 1.00 98.81 509 VAL A CA 1
ATOM 4117 C C . VAL A 1 509 ? 24.326 -0.199 4.132 1.00 98.81 509 VAL A C 1
ATOM 4119 O O . VAL A 1 509 ? 24.252 0.399 3.062 1.00 98.81 509 VAL A O 1
ATOM 4122 N N . SER A 1 510 ? 25.468 -0.712 4.591 1.00 98.62 510 SER A N 1
ATOM 4123 C CA . SER A 1 510 ? 26.761 -0.505 3.938 1.00 98.62 510 SER A CA 1
ATOM 4124 C C . SER A 1 510 ? 26.818 -1.093 2.534 1.00 98.62 510 SER A C 1
ATOM 4126 O O . SER A 1 510 ? 27.317 -0.434 1.621 1.00 98.62 510 SER A O 1
ATOM 4128 N N . GLY A 1 511 ? 26.242 -2.281 2.328 1.00 98.00 511 GLY A N 1
ATOM 4129 C CA . GLY A 1 511 ? 26.133 -2.904 1.012 1.00 98.00 511 GLY A CA 1
ATOM 4130 C C . GLY A 1 511 ? 25.413 -1.998 0.014 1.00 98.00 511 GLY A C 1
ATOM 4131 O O . GLY A 1 511 ? 25.940 -1.724 -1.061 1.00 98.00 511 GLY A O 1
ATOM 4132 N N . HIS A 1 512 ? 24.256 -1.450 0.395 1.00 98.38 512 HIS A N 1
ATOM 4133 C CA . HIS A 1 512 ? 23.484 -0.563 -0.478 1.00 98.38 512 HIS A CA 1
ATOM 4134 C C . HIS A 1 512 ? 24.112 0.836 -0.624 1.00 98.38 512 HIS A C 1
ATOM 4136 O O . HIS A 1 512 ? 24.160 1.395 -1.717 1.00 98.38 512 HIS A O 1
ATOM 4142 N N . LEU A 1 513 ? 24.598 1.418 0.476 1.00 98.50 513 LEU A N 1
ATOM 4143 C CA . LEU A 1 513 ? 25.144 2.778 0.539 1.00 98.50 513 LEU A CA 1
ATOM 4144 C C . LEU A 1 513 ? 26.491 2.924 -0.174 1.00 98.50 513 LEU A C 1
ATOM 4146 O O . LEU A 1 513 ? 26.800 4.008 -0.662 1.00 98.50 513 LEU A O 1
ATOM 4150 N N . SER A 1 514 ? 27.274 1.851 -0.285 1.00 98.31 514 SER A N 1
ATOM 4151 C CA . SER A 1 514 ? 28.593 1.877 -0.935 1.00 98.31 514 SER A CA 1
ATOM 4152 C C . SER A 1 514 ? 28.555 2.341 -2.397 1.00 98.31 514 SER A C 1
ATOM 4154 O O . SER A 1 514 ? 29.522 2.929 -2.879 1.00 98.31 514 SER A O 1
ATOM 4156 N N . ALA A 1 515 ? 27.421 2.157 -3.082 1.00 97.69 515 ALA A N 1
ATOM 4157 C CA . ALA A 1 515 ? 27.203 2.610 -4.454 1.00 97.69 515 ALA A CA 1
ATOM 4158 C C . ALA A 1 515 ? 26.792 4.095 -4.571 1.00 97.69 515 ALA A C 1
ATOM 4160 O O . ALA A 1 515 ? 26.700 4.618 -5.682 1.00 97.69 515 ALA A O 1
ATOM 4161 N N . ALA A 1 516 ? 26.528 4.787 -3.457 1.00 98.06 516 ALA A N 1
ATOM 4162 C CA . ALA A 1 516 ? 26.180 6.207 -3.454 1.00 98.06 516 ALA A CA 1
ATOM 4163 C C . ALA A 1 516 ? 27.424 7.105 -3.562 1.00 98.06 516 ALA A C 1
ATOM 4165 O O . ALA A 1 516 ? 28.534 6.706 -3.199 1.00 98.06 516 ALA A O 1
ATOM 4166 N N . LYS A 1 517 ? 27.244 8.351 -4.015 1.00 97.62 517 LYS A N 1
ATOM 4167 C CA . LYS A 1 517 ? 28.305 9.377 -4.007 1.00 97.62 517 LYS A CA 1
ATOM 4168 C C . LYS A 1 517 ? 28.836 9.646 -2.596 1.00 97.62 517 LYS A C 1
ATOM 4170 O O . LYS A 1 517 ? 28.092 9.612 -1.622 1.00 97.62 517 LYS A O 1
ATOM 4175 N N . GLU A 1 518 ? 30.127 9.953 -2.502 1.00 97.56 518 GLU A N 1
ATOM 4176 C CA . GLU A 1 518 ? 30.851 10.103 -1.232 1.00 97.56 518 GLU A CA 1
ATOM 4177 C C . GLU A 1 518 ? 30.225 11.131 -0.276 1.00 97.56 518 GLU A C 1
ATOM 4179 O O . GLU A 1 518 ? 30.121 10.881 0.922 1.00 97.56 518 GLU A O 1
ATOM 4184 N N . ASP A 1 519 ? 29.770 12.273 -0.788 1.00 97.25 519 ASP A N 1
ATOM 4185 C CA . ASP A 1 519 ? 29.122 13.314 0.013 1.00 97.25 519 ASP A CA 1
ATOM 4186 C C . ASP A 1 519 ? 27.802 12.824 0.634 1.00 97.25 519 ASP A C 1
ATOM 4188 O O . ASP A 1 519 ? 27.525 13.096 1.802 1.00 97.25 519 ASP A O 1
ATOM 4192 N N . THR A 1 520 ? 27.029 12.045 -0.128 1.00 98.31 520 THR A N 1
ATOM 4193 C CA . THR A 1 520 ? 25.799 11.391 0.335 1.00 98.31 520 THR A CA 1
ATOM 4194 C C . THR A 1 520 ? 26.122 10.387 1.434 1.00 98.31 520 THR A C 1
ATOM 4196 O O . THR A 1 520 ? 25.512 10.430 2.499 1.00 98.31 520 THR A O 1
ATOM 4199 N N . ARG A 1 521 ? 27.145 9.544 1.229 1.00 98.50 521 ARG A N 1
ATOM 4200 C CA . ARG A 1 521 ? 27.593 8.569 2.233 1.00 98.50 521 ARG A CA 1
ATOM 4201 C C . ARG A 1 521 ? 27.969 9.236 3.557 1.00 98.50 521 ARG A C 1
ATOM 4203 O O . ARG A 1 521 ? 27.476 8.823 4.604 1.00 98.50 521 ARG A O 1
ATOM 4210 N N . LYS A 1 522 ? 28.762 10.314 3.511 1.00 98.12 522 LYS A N 1
ATOM 4211 C CA . LYS A 1 522 ? 29.163 11.083 4.703 1.00 98.12 522 LYS A CA 1
ATOM 4212 C C . LYS A 1 522 ? 27.959 11.632 5.473 1.00 98.12 522 LYS A C 1
ATOM 4214 O O . LYS A 1 522 ? 27.877 11.416 6.681 1.00 98.12 522 LYS A O 1
ATOM 4219 N N . ARG A 1 523 ? 26.987 12.250 4.784 1.00 98.31 523 ARG A N 1
ATOM 4220 C CA . ARG A 1 523 ? 25.734 12.713 5.417 1.00 98.31 523 ARG A CA 1
ATOM 4221 C C . ARG A 1 523 ? 24.963 11.565 6.070 1.00 98.31 523 ARG A C 1
ATOM 4223 O O . ARG A 1 523 ? 24.433 11.717 7.169 1.00 98.31 523 ARG A O 1
ATOM 4230 N N . THR A 1 524 ? 24.911 10.400 5.425 1.00 98.62 524 THR A N 1
ATOM 4231 C CA . THR A 1 524 ? 24.246 9.216 5.982 1.00 98.62 524 THR A CA 1
ATOM 4232 C C . THR A 1 524 ? 24.937 8.705 7.253 1.00 98.62 524 THR A C 1
ATOM 4234 O O . THR A 1 524 ? 24.248 8.333 8.203 1.00 98.62 524 THR A O 1
ATOM 4237 N N . TYR A 1 525 ? 26.272 8.735 7.336 1.00 98.50 525 TYR A N 1
ATOM 4238 C CA . TYR A 1 525 ? 26.992 8.369 8.566 1.00 98.50 525 TYR A CA 1
ATOM 4239 C C . TYR A 1 525 ? 26.659 9.316 9.724 1.00 98.50 525 TYR A C 1
ATOM 4241 O O . TYR A 1 525 ? 26.453 8.870 10.856 1.00 98.50 525 TYR A O 1
ATOM 4249 N N . GLU A 1 526 ? 26.561 10.618 9.444 1.00 98.19 526 GLU A N 1
ATOM 4250 C CA . GLU A 1 526 ? 26.175 11.629 10.432 1.00 98.19 526 GLU A CA 1
ATOM 4251 C C . GLU A 1 526 ? 24.743 11.412 10.931 1.00 98.19 526 GLU A C 1
ATOM 4253 O O . GLU A 1 526 ? 24.505 11.472 12.137 1.00 98.19 526 GLU A O 1
ATOM 4258 N N . MET A 1 527 ? 23.804 11.092 10.032 1.00 98.50 527 MET A N 1
ATOM 4259 C CA . MET A 1 527 ? 22.429 10.727 10.395 1.00 98.50 527 MET A CA 1
ATOM 4260 C C . MET A 1 527 ? 22.413 9.543 11.372 1.00 98.50 527 MET A C 1
ATOM 4262 O O . MET A 1 527 ? 21.789 9.622 12.429 1.00 98.50 527 MET A O 1
ATOM 4266 N N . PHE A 1 528 ? 23.134 8.457 11.072 1.00 98.69 528 PHE A N 1
ATOM 4267 C CA . PHE A 1 528 ? 23.191 7.298 11.969 1.00 98.69 528 PHE A CA 1
ATOM 4268 C C . PHE A 1 528 ? 23.946 7.576 13.275 1.00 98.69 528 PHE A C 1
ATOM 4270 O O . PHE A 1 528 ? 23.563 7.043 14.313 1.00 98.69 528 PHE A O 1
ATOM 4277 N N . SER A 1 529 ? 24.936 8.475 13.272 1.00 98.50 529 SER A N 1
ATOM 4278 C CA . SER A 1 529 ? 25.637 8.913 14.492 1.00 98.50 529 SER A CA 1
ATOM 4279 C C . SER A 1 529 ? 24.726 9.658 15.477 1.00 98.50 529 SER A C 1
ATOM 4281 O O . SER A 1 529 ? 25.024 9.701 16.671 1.00 98.50 529 SER A O 1
ATOM 4283 N N . ARG A 1 530 ? 23.613 10.241 14.999 1.00 98.19 530 ARG A N 1
ATOM 4284 C CA . ARG A 1 530 ? 22.572 10.851 15.850 1.00 98.19 530 ARG A CA 1
ATOM 4285 C C . ARG A 1 530 ? 21.682 9.811 16.527 1.00 98.19 530 ARG A C 1
ATOM 4287 O O . ARG A 1 530 ? 21.135 10.097 17.586 1.00 98.19 530 ARG A O 1
ATOM 4294 N N . VAL A 1 531 ? 21.549 8.622 15.935 1.00 98.38 531 VAL A N 1
ATOM 4295 C CA . VAL A 1 531 ? 20.882 7.474 16.566 1.00 98.38 531 VAL A CA 1
ATOM 4296 C C . VAL A 1 531 ? 21.802 6.866 17.620 1.00 98.38 531 VAL A C 1
ATOM 4298 O O . VAL A 1 531 ? 21.419 6.715 18.777 1.00 98.38 531 VAL A O 1
ATOM 4301 N N . ASP A 1 532 ? 23.022 6.522 17.213 1.00 98.31 532 ASP A N 1
ATOM 4302 C CA . ASP A 1 532 ? 24.045 5.928 18.063 1.00 98.31 532 ASP A CA 1
ATOM 4303 C C . ASP A 1 532 ? 25.429 6.186 17.443 1.00 98.31 532 ASP A C 1
ATOM 4305 O O . ASP A 1 532 ? 25.648 5.945 16.253 1.00 98.31 532 ASP A O 1
ATOM 4309 N N . LYS A 1 533 ? 26.376 6.705 18.235 1.00 96.94 533 LYS A N 1
ATOM 4310 C CA . LYS A 1 533 ? 27.703 7.094 17.726 1.00 96.94 533 LYS A CA 1
ATOM 4311 C C . LYS A 1 533 ? 28.477 5.905 17.154 1.00 96.94 533 LYS A C 1
ATOM 4313 O O . LYS A 1 533 ? 29.128 6.049 16.118 1.00 96.94 533 LYS A O 1
ATOM 4318 N N . ASP A 1 534 ? 28.376 4.741 17.790 1.00 97.56 534 ASP A N 1
ATOM 4319 C CA . ASP A 1 534 ? 29.077 3.539 17.344 1.00 97.56 534 ASP A CA 1
ATOM 4320 C C . ASP A 1 534 ? 28.429 2.972 16.080 1.00 97.56 534 ASP A C 1
ATOM 4322 O O . ASP A 1 534 ? 29.130 2.460 15.206 1.00 97.56 534 ASP A O 1
ATOM 4326 N N . LEU A 1 535 ? 27.103 3.096 15.943 1.00 98.38 535 LEU A N 1
ATOM 4327 C CA . LEU A 1 535 ? 26.389 2.719 14.721 1.00 98.38 535 LEU A CA 1
ATOM 4328 C C . LEU A 1 535 ? 26.895 3.513 13.511 1.00 98.38 535 LEU A C 1
ATOM 4330 O O . LEU A 1 535 ? 27.251 2.916 12.494 1.00 98.38 535 LEU A O 1
ATOM 4334 N N . GLY A 1 536 ? 26.962 4.843 13.624 1.00 98.25 536 GLY A N 1
ATOM 4335 C CA . GLY A 1 536 ? 27.459 5.703 12.549 1.00 98.25 536 GLY A CA 1
ATOM 4336 C C . GLY A 1 536 ? 28.900 5.376 12.146 1.00 98.25 536 GLY A C 1
ATOM 4337 O O . GLY A 1 536 ? 29.189 5.239 10.956 1.00 98.25 536 GLY A O 1
ATOM 4338 N N . ALA A 1 537 ? 29.784 5.163 13.127 1.00 98.38 537 ALA A N 1
ATOM 4339 C CA . ALA A 1 537 ? 31.179 4.795 12.884 1.00 98.38 537 ALA A CA 1
ATOM 4340 C C . ALA A 1 537 ? 31.322 3.427 12.192 1.00 98.38 537 ALA A C 1
ATOM 4342 O O . ALA A 1 537 ? 32.067 3.302 11.220 1.00 98.38 537 ALA A O 1
ATOM 4343 N N . LYS A 1 538 ? 30.574 2.411 12.643 1.00 98.44 538 LYS A N 1
ATOM 4344 C CA . LYS A 1 538 ? 30.605 1.063 12.049 1.00 98.44 538 LYS A CA 1
ATOM 4345 C C . LYS A 1 538 ? 30.065 1.046 10.622 1.00 98.44 538 LYS A C 1
ATOM 4347 O O . LYS A 1 538 ? 30.643 0.376 9.768 1.00 98.44 538 LYS A O 1
ATOM 4352 N N . ILE A 1 539 ? 28.992 1.792 10.346 1.00 98.62 539 ILE A N 1
ATOM 4353 C CA . ILE A 1 539 ? 28.475 1.947 8.980 1.00 98.62 539 ILE A CA 1
ATOM 4354 C C . ILE A 1 539 ? 29.513 2.651 8.107 1.00 98.62 539 ILE A C 1
ATOM 4356 O O . ILE A 1 539 ? 29.740 2.202 6.987 1.00 98.62 539 ILE A O 1
ATOM 4360 N N . ALA A 1 540 ? 30.171 3.706 8.594 1.00 98.44 540 ALA A N 1
ATOM 4361 C CA . ALA A 1 540 ? 31.216 4.389 7.834 1.00 98.44 540 ALA A CA 1
ATOM 4362 C C . ALA A 1 540 ? 32.362 3.437 7.461 1.00 98.44 540 ALA A C 1
ATOM 4364 O O . ALA A 1 540 ? 32.701 3.303 6.286 1.00 98.44 540 ALA A O 1
ATOM 4365 N N . GLU A 1 541 ? 32.902 2.710 8.442 1.00 98.31 541 GLU A N 1
ATOM 4366 C CA . GLU A 1 541 ? 33.985 1.750 8.220 1.00 98.31 541 GLU A CA 1
ATOM 4367 C C . GLU A 1 541 ? 33.587 0.653 7.219 1.00 98.31 541 GLU A C 1
ATOM 4369 O O . GLU A 1 541 ? 34.329 0.368 6.277 1.00 98.31 541 GLU A O 1
ATOM 4374 N N . ALA A 1 542 ? 32.418 0.034 7.403 1.00 98.19 542 ALA A N 1
ATOM 4375 C CA . ALA A 1 542 ? 31.956 -1.047 6.538 1.00 98.19 542 ALA A CA 1
ATOM 4376 C C . ALA A 1 542 ? 31.631 -0.563 5.117 1.00 98.19 542 ALA A C 1
ATOM 4378 O O . ALA A 1 542 ? 31.918 -1.263 4.148 1.00 98.19 542 ALA A O 1
ATOM 4379 N N . THR A 1 543 ? 31.077 0.641 4.972 1.00 98.44 543 THR A N 1
ATOM 4380 C CA . THR A 1 543 ? 30.704 1.193 3.665 1.00 98.44 543 THR A CA 1
ATOM 4381 C C . THR A 1 543 ? 31.931 1.586 2.849 1.00 98.44 543 THR A C 1
ATOM 4383 O O . THR A 1 543 ? 32.002 1.246 1.672 1.00 98.44 543 THR A O 1
ATOM 4386 N N . GLU A 1 544 ? 32.926 2.252 3.447 1.00 97.50 544 GLU A N 1
ATOM 4387 C CA . GLU A 1 544 ? 34.125 2.684 2.710 1.00 97.50 544 GLU A CA 1
ATOM 4388 C C . GLU A 1 544 ? 35.038 1.514 2.311 1.00 97.50 544 GLU A C 1
ATOM 4390 O O . GLU A 1 544 ? 35.765 1.617 1.327 1.00 97.50 544 GLU A O 1
ATOM 4395 N N . LYS A 1 545 ? 34.957 0.366 2.999 1.00 96.81 545 LYS A N 1
ATOM 4396 C CA . LYS A 1 545 ? 35.598 -0.883 2.542 1.00 96.81 545 LYS A CA 1
ATOM 4397 C C . LYS A 1 545 ? 34.990 -1.429 1.244 1.00 96.81 545 LYS A C 1
ATOM 4399 O O . LYS A 1 545 ? 35.681 -2.125 0.505 1.00 96.81 545 LYS A O 1
ATOM 4404 N N . LEU A 1 546 ? 33.708 -1.154 0.993 1.00 96.44 546 LEU A N 1
ATOM 4405 C CA . LEU A 1 546 ? 32.959 -1.629 -0.177 1.00 96.44 546 LEU A CA 1
ATOM 4406 C C . LEU A 1 546 ? 32.893 -0.588 -1.301 1.00 96.44 546 LEU A C 1
ATOM 4408 O O . LEU A 1 546 ? 32.702 -0.947 -2.463 1.00 96.44 546 LEU A O 1
ATOM 4412 N N . ALA A 1 547 ? 33.006 0.697 -0.960 1.00 92.50 547 ALA A N 1
ATOM 4413 C CA . ALA A 1 547 ? 32.855 1.785 -1.908 1.00 92.50 547 ALA A CA 1
ATOM 4414 C C . ALA A 1 547 ? 33.935 1.720 -3.005 1.00 92.50 547 ALA A C 1
ATOM 4416 O O . ALA A 1 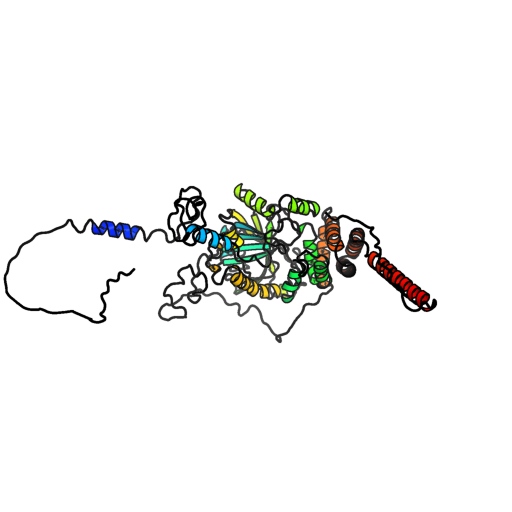547 ? 35.106 1.447 -2.721 1.00 92.50 547 ALA A O 1
ATOM 4417 N N . PRO A 1 548 ? 33.579 2.001 -4.271 1.00 82.50 548 PRO A N 1
ATOM 4418 C CA . PRO A 1 548 ? 34.566 2.086 -5.334 1.00 82.50 548 PRO A CA 1
ATOM 4419 C C . PRO A 1 548 ? 35.574 3.194 -5.012 1.00 82.50 548 PRO A C 1
ATOM 4421 O O . PRO A 1 548 ? 35.188 4.292 -4.597 1.00 82.50 548 PRO A O 1
ATOM 4424 N N . ALA A 1 549 ? 36.864 2.909 -5.219 1.00 72.81 549 ALA A N 1
ATOM 4425 C CA . ALA A 1 549 ? 37.926 3.882 -4.992 1.00 72.81 549 ALA A CA 1
ATOM 4426 C C . ALA A 1 549 ? 37.610 5.192 -5.741 1.00 72.81 549 ALA A C 1
ATOM 4428 O O . ALA A 1 549 ? 37.165 5.135 -6.895 1.00 72.81 549 ALA A O 1
ATOM 4429 N N . PRO A 1 550 ? 37.831 6.368 -5.123 1.00 58.84 550 PRO A N 1
ATOM 4430 C CA . PRO A 1 550 ? 37.588 7.640 -5.786 1.00 58.84 550 PRO A CA 1
ATOM 4431 C C . PRO A 1 550 ? 38.348 7.659 -7.114 1.00 58.84 550 PRO A C 1
ATOM 4433 O O . PRO A 1 550 ? 39.530 7.322 -7.167 1.00 58.84 550 PRO A O 1
ATOM 4436 N N . ASN A 1 551 ? 37.642 7.988 -8.201 1.00 49.62 551 ASN A N 1
ATOM 4437 C CA . ASN A 1 551 ? 38.151 7.961 -9.573 1.00 49.62 551 ASN A CA 1
ATOM 4438 C C . ASN A 1 551 ? 39.407 8.850 -9.727 1.00 49.62 551 ASN A C 1
ATOM 4440 O O . ASN A 1 551 ? 39.327 9.993 -10.170 1.00 49.62 551 ASN A O 1
ATOM 4444 N N . SER A 1 552 ? 40.596 8.311 -9.450 1.00 41.19 552 SER A N 1
ATOM 4445 C CA . SER A 1 552 ? 41.884 8.959 -9.739 1.00 41.19 552 SER A CA 1
ATOM 4446 C C . SER A 1 552 ? 42.209 8.974 -11.242 1.00 41.19 552 SER A C 1
ATOM 4448 O O . SER A 1 552 ? 43.146 9.637 -11.680 1.00 41.19 552 SER A O 1
ATOM 4450 N N . LYS A 1 553 ? 41.401 8.302 -12.077 1.00 42.84 553 LYS A N 1
ATOM 4451 C CA . LYS A 1 553 ? 41.617 8.191 -13.531 1.00 42.84 553 LYS A CA 1
ATOM 4452 C C . LYS A 1 553 ? 41.170 9.408 -14.355 1.00 42.84 553 LYS A C 1
ATOM 4454 O O . LYS A 1 553 ? 41.494 9.466 -15.539 1.00 42.84 553 LYS A O 1
ATOM 4459 N N . ALA A 1 554 ? 40.470 10.381 -13.766 1.00 42.59 554 ALA A N 1
ATOM 4460 C CA . ALA A 1 554 ? 40.131 11.631 -14.459 1.00 42.59 554 ALA A CA 1
ATOM 4461 C C . ALA A 1 554 ? 41.274 12.665 -14.414 1.00 42.59 554 ALA A C 1
ATOM 4463 O O . ALA A 1 554 ? 41.452 13.411 -15.374 1.00 42.59 554 ALA A O 1
ATOM 4464 N N . ALA A 1 555 ? 42.090 12.662 -13.352 1.00 41.19 555 ALA A N 1
ATOM 4465 C CA . ALA A 1 555 ? 43.237 13.563 -13.224 1.00 41.19 555 ALA A CA 1
ATOM 4466 C C . ALA A 1 555 ? 44.378 13.170 -14.179 1.00 41.19 555 ALA A C 1
ATOM 4468 O O . ALA A 1 555 ? 44.872 14.017 -14.918 1.00 41.19 555 ALA A O 1
ATOM 4469 N N . GLY A 1 556 ? 44.701 11.872 -14.265 1.00 41.16 556 GLY A N 1
ATOM 4470 C CA . GLY A 1 556 ? 45.771 11.380 -15.140 1.00 41.16 556 GLY A CA 1
ATOM 4471 C C . GLY A 1 556 ? 45.532 11.669 -16.626 1.00 41.16 556 GLY A C 1
ATOM 4472 O O . GLY A 1 556 ? 46.438 12.130 -17.305 1.00 41.16 556 GLY A O 1
ATOM 4473 N N . LYS A 1 557 ? 44.298 11.503 -17.130 1.00 45.34 557 LYS A N 1
ATOM 4474 C CA . LYS A 1 557 ? 43.975 11.818 -18.537 1.00 45.34 557 LYS A CA 1
ATOM 4475 C C . LYS A 1 557 ? 43.971 13.317 -18.836 1.00 45.34 557 LYS A C 1
ATOM 4477 O O . LYS A 1 557 ? 44.317 13.705 -19.948 1.00 45.34 557 LYS A O 1
ATOM 4482 N N . ALA A 1 558 ? 43.573 14.159 -17.884 1.00 49.41 558 ALA A N 1
ATOM 4483 C CA . ALA A 1 558 ? 43.614 15.609 -18.067 1.00 49.41 558 ALA A CA 1
ATOM 4484 C C . ALA A 1 558 ? 45.063 16.120 -18.112 1.00 49.41 558 ALA A C 1
ATOM 4486 O O . ALA A 1 558 ? 45.384 16.964 -18.945 1.00 49.41 558 ALA A O 1
ATOM 4487 N N . GLU A 1 559 ? 45.939 15.559 -17.279 1.00 50.72 559 GLU A N 1
ATOM 4488 C CA . GLU A 1 559 ? 47.366 15.883 -17.235 1.00 50.72 559 GLU A CA 1
ATOM 4489 C C . GLU A 1 559 ? 48.113 15.359 -18.476 1.00 50.72 559 GLU A C 1
ATOM 4491 O O . GLU A 1 559 ? 48.916 16.078 -19.065 1.00 50.72 559 GLU A O 1
ATOM 4496 N N . GLU A 1 560 ? 47.771 14.163 -18.966 1.00 57.09 560 GLU A N 1
ATOM 4497 C CA . GLU A 1 560 ? 48.319 13.598 -20.208 1.00 57.09 560 GLU A CA 1
ATOM 4498 C C . GLU A 1 560 ? 47.899 14.411 -21.446 1.00 57.09 560 GLU A C 1
ATOM 4500 O O . GLU A 1 560 ? 48.725 14.714 -22.306 1.00 57.09 560 GLU A O 1
ATOM 4505 N N . VAL A 1 561 ? 46.633 14.847 -21.514 1.00 61.81 561 VAL A N 1
ATOM 4506 C CA . VAL A 1 561 ? 46.122 15.711 -22.595 1.00 61.81 561 VAL A CA 1
ATOM 4507 C C . VAL A 1 561 ? 46.704 17.125 -22.511 1.00 61.81 561 VAL A C 1
ATOM 4509 O O . VAL A 1 561 ? 46.976 17.731 -23.550 1.00 61.81 561 VAL A O 1
ATOM 4512 N N . LEU A 1 562 ? 46.932 17.657 -21.306 1.00 65.62 562 LEU A N 1
ATOM 4513 C CA . LEU A 1 562 ? 47.590 18.950 -21.110 1.00 65.62 562 LEU A CA 1
ATOM 4514 C C . LEU A 1 562 ? 49.066 18.888 -21.530 1.00 65.62 562 LEU A C 1
ATOM 4516 O O . LEU A 1 562 ? 49.524 19.775 -22.249 1.00 65.62 562 LEU A O 1
ATOM 4520 N N . ASN A 1 563 ? 49.774 17.811 -21.183 1.00 67.44 563 ASN A N 1
ATOM 4521 C CA . ASN A 1 563 ? 51.159 17.573 -21.594 1.00 67.44 563 ASN A CA 1
ATOM 4522 C C . ASN A 1 563 ? 51.289 17.352 -23.110 1.00 67.44 563 ASN A C 1
ATOM 4524 O O . ASN A 1 563 ? 52.197 17.903 -23.728 1.00 67.44 563 ASN A O 1
ATOM 4528 N N . LEU A 1 564 ? 50.348 16.640 -23.742 1.00 65.38 564 LEU A N 1
ATOM 4529 C CA . LEU A 1 564 ? 50.277 16.498 -25.205 1.00 65.38 564 LEU A CA 1
ATOM 4530 C C . LEU A 1 564 ? 50.005 17.834 -25.912 1.00 65.38 564 LEU A C 1
ATOM 4532 O O . LEU A 1 564 ? 50.603 18.115 -26.952 1.00 65.38 564 LEU A O 1
ATOM 4536 N N . ARG A 1 565 ? 49.141 18.688 -25.346 1.00 66.88 565 ARG A N 1
ATOM 4537 C CA . ARG A 1 565 ? 48.881 20.035 -25.881 1.00 66.88 565 ARG A CA 1
ATOM 4538 C C . ARG A 1 565 ? 50.078 20.967 -25.703 1.00 66.88 565 ARG A C 1
ATOM 4540 O O . ARG A 1 565 ? 50.400 21.696 -26.636 1.00 66.88 565 ARG A O 1
ATOM 4547 N N . LEU A 1 566 ? 50.763 20.917 -24.561 1.00 68.06 566 LEU A N 1
ATOM 4548 C CA . LEU A 1 566 ? 51.997 21.672 -24.322 1.00 68.06 566 LEU A CA 1
ATOM 4549 C C . LEU A 1 566 ? 53.128 21.211 -25.253 1.00 68.06 566 LEU A C 1
ATOM 4551 O O . LEU A 1 566 ? 53.813 22.051 -25.830 1.00 68.06 566 LEU A O 1
ATOM 4555 N N . ALA A 1 567 ? 53.270 19.903 -25.487 1.00 66.31 567 ALA A N 1
ATOM 4556 C CA . ALA A 1 567 ? 54.238 19.360 -26.440 1.00 66.31 567 ALA A CA 1
ATOM 4557 C C . ALA A 1 567 ? 53.944 19.798 -27.886 1.00 66.31 567 ALA A C 1
ATOM 4559 O O . ALA A 1 567 ? 54.864 20.193 -28.599 1.00 66.31 567 ALA A O 1
ATOM 4560 N N . MET A 1 568 ? 52.673 19.810 -28.312 1.00 62.69 568 MET A N 1
ATOM 4561 C CA . MET A 1 568 ? 52.286 20.339 -29.629 1.00 62.69 568 MET A CA 1
ATOM 4562 C C . MET A 1 568 ? 52.539 21.845 -29.760 1.00 62.69 568 MET A C 1
ATOM 4564 O O . MET A 1 568 ? 53.008 22.287 -30.805 1.00 62.69 568 MET A O 1
ATOM 4568 N N . ILE A 1 569 ? 52.272 22.636 -28.717 1.00 69.44 569 ILE A N 1
ATOM 4569 C CA . ILE A 1 569 ? 52.541 24.082 -28.720 1.00 69.44 569 ILE A CA 1
ATOM 4570 C C . ILE A 1 569 ? 54.050 24.354 -28.814 1.00 69.44 569 ILE A C 1
ATOM 4572 O O . ILE A 1 569 ? 54.461 25.198 -29.610 1.00 69.44 569 ILE A O 1
ATOM 4576 N N . SER A 1 570 ? 54.880 23.597 -28.089 1.00 62.12 570 SER A N 1
ATOM 4577 C CA . SER A 1 570 ? 56.343 23.677 -28.195 1.00 62.12 570 SER A CA 1
ATOM 4578 C C . SER A 1 570 ? 56.853 23.264 -29.579 1.00 62.12 570 SER A C 1
ATOM 4580 O O . SER A 1 570 ? 57.766 23.892 -30.108 1.00 62.12 570 SER A O 1
ATOM 4582 N N . MET A 1 571 ? 56.239 22.258 -30.208 1.00 55.75 571 MET A N 1
ATOM 4583 C CA . MET A 1 571 ? 56.604 21.808 -31.556 1.00 55.75 571 MET A CA 1
ATOM 4584 C C . MET A 1 571 ? 56.209 22.831 -32.637 1.00 55.75 571 MET A C 1
ATOM 4586 O O . MET A 1 571 ? 56.960 23.042 -33.585 1.00 55.75 571 MET A O 1
ATOM 4590 N N . ILE A 1 572 ? 55.077 23.525 -32.469 1.00 60.69 572 ILE A N 1
ATOM 4591 C CA . ILE A 1 572 ? 54.651 24.630 -33.345 1.00 60.69 572 ILE A CA 1
ATOM 4592 C C . ILE A 1 572 ? 55.575 25.847 -33.193 1.00 60.69 572 ILE A C 1
ATOM 4594 O O . ILE A 1 572 ? 55.852 26.517 -34.184 1.00 60.69 572 ILE A O 1
ATOM 4598 N N . PHE A 1 573 ? 56.079 26.126 -31.986 1.00 53.53 573 PHE A N 1
ATOM 4599 C CA . PHE A 1 573 ? 57.075 27.182 -31.769 1.00 53.53 573 PHE A CA 1
ATOM 4600 C C . PHE A 1 573 ? 58.429 26.838 -32.411 1.00 53.53 573 PHE A C 1
ATOM 4602 O O . PHE A 1 573 ? 58.994 27.677 -33.106 1.00 53.53 573 PHE A O 1
ATOM 4609 N N . LEU A 1 574 ? 58.890 25.588 -32.284 1.00 52.88 574 LEU A N 1
ATOM 4610 C CA . LEU A 1 574 ? 60.106 25.092 -32.946 1.00 52.88 574 LEU A CA 1
ATOM 4611 C C . LEU A 1 574 ? 60.009 25.137 -34.481 1.00 52.88 574 LEU A C 1
ATOM 4613 O O . LEU A 1 574 ? 60.962 25.531 -35.143 1.00 52.88 574 LEU A O 1
ATOM 4617 N N . MET A 1 575 ? 58.845 24.821 -35.057 1.00 53.41 575 MET A N 1
ATOM 4618 C CA . MET A 1 575 ? 58.619 24.940 -36.507 1.00 53.41 575 MET A CA 1
ATOM 4619 C C . MET A 1 575 ? 58.469 26.389 -36.999 1.00 53.41 575 MET A C 1
ATOM 4621 O O . MET A 1 575 ? 58.450 26.618 -38.207 1.00 53.41 575 MET A O 1
ATOM 4625 N N . ARG A 1 576 ? 58.325 27.368 -36.096 1.00 50.25 576 ARG A N 1
ATOM 4626 C CA . ARG A 1 576 ? 58.216 28.791 -36.449 1.00 50.25 576 ARG A CA 1
ATOM 4627 C C . ARG A 1 576 ? 59.568 29.509 -36.419 1.00 50.25 576 ARG A C 1
ATOM 4629 O O . ARG A 1 576 ? 59.720 30.484 -37.151 1.00 50.25 576 ARG A O 1
ATOM 4636 N N . ASP A 1 577 ? 60.522 29.011 -35.631 1.00 47.72 577 ASP A N 1
ATOM 4637 C CA . ASP A 1 577 ? 61.903 29.514 -35.588 1.00 47.72 577 ASP A CA 1
ATOM 4638 C C . ASP A 1 577 ? 62.798 28.914 -36.686 1.00 47.72 577 ASP A C 1
ATOM 4640 O O . ASP A 1 577 ? 63.749 29.560 -37.127 1.00 47.72 577 ASP A O 1
ATOM 4644 N N . GLU A 1 578 ? 62.464 27.735 -37.218 1.00 48.59 578 GLU A N 1
ATOM 4645 C CA . GLU A 1 578 ? 63.105 27.213 -38.428 1.00 48.59 578 GLU A CA 1
ATOM 4646 C C . GLU A 1 578 ? 62.330 27.655 -39.673 1.00 48.59 578 GLU A C 1
ATOM 4648 O O . GLU A 1 578 ? 61.413 26.990 -40.153 1.00 48.59 578 GLU A O 1
ATOM 4653 N N . GLY A 1 579 ? 62.684 28.833 -40.188 1.00 51.72 579 GLY A N 1
ATOM 4654 C CA . GLY A 1 579 ? 62.098 29.400 -41.397 1.00 51.72 579 GLY A CA 1
ATOM 4655 C C . GLY A 1 579 ? 62.222 28.470 -42.607 1.00 51.72 579 GLY A C 1
ATOM 4656 O O . GLY A 1 579 ? 63.243 28.464 -43.290 1.00 51.72 579 GLY A O 1
ATOM 4657 N N . ILE A 1 580 ? 61.152 27.740 -42.924 1.00 46.16 580 ILE A N 1
ATOM 4658 C CA . ILE A 1 580 ? 61.019 26.991 -44.177 1.00 46.16 580 ILE A CA 1
ATOM 4659 C C . ILE A 1 580 ? 59.865 27.593 -44.974 1.00 46.16 580 ILE A C 1
ATOM 4661 O O . ILE A 1 580 ? 58.681 27.384 -44.707 1.00 46.16 580 ILE A O 1
ATOM 4665 N N . GLY A 1 581 ? 60.254 28.401 -45.957 1.00 38.66 581 GLY A N 1
ATOM 4666 C CA . GLY A 1 581 ? 59.367 29.000 -46.936 1.00 38.66 581 GLY A CA 1
ATOM 4667 C C . GLY A 1 581 ? 58.847 27.987 -47.956 1.00 38.66 581 GLY A C 1
ATOM 4668 O O . GLY A 1 581 ? 59.567 27.112 -48.422 1.00 38.66 581 GLY A O 1
ATOM 4669 N N . ASN A 1 582 ? 57.574 28.179 -48.292 1.00 44.25 582 ASN A N 1
ATOM 4670 C CA . ASN A 1 582 ? 56.870 27.846 -49.527 1.00 44.25 582 ASN A CA 1
ATOM 4671 C C . ASN A 1 582 ? 57.340 26.653 -50.373 1.00 44.25 582 ASN A C 1
ATOM 4673 O O . ASN A 1 582 ? 58.254 26.742 -51.189 1.00 44.25 582 ASN A O 1
ATOM 4677 N N . GLY A 1 583 ? 56.471 25.641 -50.346 1.00 47.38 583 GLY A N 1
ATOM 4678 C CA . GLY A 1 583 ? 56.223 24.736 -51.455 1.00 47.38 583 GLY A CA 1
ATOM 4679 C C . GLY A 1 583 ? 56.938 23.414 -51.285 1.00 47.38 583 GLY A C 1
ATOM 4680 O O . GLY A 1 583 ? 58.123 23.351 -51.547 1.00 47.38 583 GLY A O 1
ATOM 4681 N N . HIS A 1 584 ? 56.198 22.373 -50.897 1.00 37.16 584 HIS A N 1
ATOM 4682 C CA . HIS A 1 584 ? 56.262 20.998 -51.410 1.00 37.16 584 HIS A CA 1
ATOM 4683 C C . HIS A 1 584 ? 55.106 20.202 -50.771 1.00 37.16 584 HIS A C 1
ATOM 4685 O O . HIS A 1 584 ? 54.826 20.325 -49.580 1.00 37.16 584 HIS A O 1
ATOM 4691 N N . ARG A 1 585 ? 54.381 19.419 -51.582 1.00 46.84 585 ARG A N 1
ATOM 4692 C CA . ARG A 1 585 ? 53.327 18.500 -51.119 1.00 46.84 585 ARG A CA 1
ATOM 4693 C C . ARG A 1 585 ? 53.977 17.363 -50.319 1.00 46.84 585 ARG A C 1
ATOM 4695 O O . ARG A 1 585 ? 54.755 16.612 -50.897 1.00 46.84 585 ARG A O 1
ATOM 4702 N N . MET A 1 586 ? 53.613 17.186 -49.048 1.00 34.69 586 MET A N 1
ATOM 4703 C CA . MET A 1 586 ? 53.866 15.942 -48.309 1.00 34.69 586 MET A CA 1
ATOM 4704 C C . MET A 1 586 ? 52.564 15.155 -48.146 1.00 34.69 586 MET A C 1
ATOM 4706 O O . MET A 1 586 ? 51.555 15.685 -47.682 1.00 34.69 586 MET A O 1
ATOM 4710 N N . GLY A 1 587 ? 52.593 13.889 -48.565 1.00 34.66 587 GLY A N 1
ATOM 4711 C CA . GLY A 1 587 ? 51.513 12.931 -48.361 1.00 34.66 587 GLY A CA 1
ATOM 4712 C C . GLY A 1 587 ? 51.473 12.431 -46.918 1.00 34.66 587 GLY A C 1
ATOM 4713 O O . GLY A 1 587 ? 52.508 12.145 -46.321 1.00 34.66 587 GLY A O 1
ATOM 4714 N N . PHE A 1 588 ? 50.265 12.300 -46.374 1.00 30.55 588 PHE A N 1
ATOM 4715 C CA . PHE A 1 588 ? 50.021 11.640 -45.095 1.00 30.55 588 PHE A CA 1
ATOM 4716 C C . PHE A 1 588 ? 50.079 10.117 -45.287 1.00 30.55 588 PHE A C 1
ATOM 4718 O O . PHE A 1 588 ? 49.156 9.523 -45.842 1.00 30.55 588 PHE A O 1
ATOM 4725 N N . PHE A 1 589 ? 51.161 9.486 -44.826 1.00 30.55 589 PHE A N 1
ATOM 4726 C CA . PHE A 1 589 ? 51.209 8.045 -44.567 1.00 30.55 589 PHE A CA 1
ATOM 4727 C C . PHE A 1 589 ? 50.770 7.774 -43.121 1.00 30.55 589 PHE A C 1
ATOM 4729 O O . PHE A 1 589 ? 51.163 8.483 -42.196 1.00 30.55 589 PHE A O 1
ATOM 4736 N N . GLY A 1 590 ? 49.901 6.776 -42.954 1.00 29.08 590 GLY A N 1
ATOM 4737 C CA . GLY A 1 590 ? 49.213 6.468 -41.704 1.00 29.08 590 GLY A CA 1
ATOM 4738 C C . GLY A 1 590 ? 50.075 5.852 -40.600 1.00 29.08 590 GLY A C 1
ATOM 4739 O O . GLY A 1 590 ? 51.146 5.303 -40.839 1.00 29.08 590 GLY A O 1
ATOM 4740 N N . PHE A 1 591 ? 49.514 5.868 -39.390 1.00 30.08 591 PHE A N 1
ATOM 4741 C CA . PHE A 1 591 ? 49.902 4.989 -38.291 1.00 30.08 591 PHE A CA 1
ATOM 4742 C C . PHE A 1 591 ? 48.682 4.185 -37.829 1.00 30.08 591 PHE A C 1
ATOM 4744 O O . PHE A 1 591 ? 47.823 4.656 -37.090 1.00 30.08 591 PHE A O 1
ATOM 4751 N N . THR A 1 592 ? 48.622 2.938 -38.285 1.00 32.03 592 THR A N 1
ATOM 4752 C CA . THR A 1 592 ? 47.882 1.836 -37.665 1.00 32.03 592 THR A CA 1
ATOM 4753 C C . THR A 1 592 ? 48.664 1.299 -36.468 1.00 32.03 592 THR A C 1
ATOM 4755 O O . THR A 1 592 ? 49.751 0.760 -36.672 1.00 32.03 592 THR A O 1
ATOM 4758 N N . LYS A 1 593 ? 48.102 1.370 -35.252 1.00 32.31 593 LYS A N 1
ATOM 4759 C CA . LYS A 1 593 ? 48.170 0.312 -34.215 1.00 32.31 593 LYS A CA 1
ATOM 4760 C C . LYS A 1 593 ? 47.501 0.770 -32.916 1.00 32.31 593 LYS A C 1
ATOM 4762 O O . LYS A 1 593 ? 48.068 1.584 -32.205 1.00 32.31 593 LYS A O 1
ATOM 4767 N N . LEU A 1 594 ? 46.348 0.184 -32.595 1.00 30.58 594 LEU A N 1
ATOM 4768 C CA . LEU A 1 594 ? 45.996 -0.347 -31.268 1.00 30.58 594 LEU A CA 1
ATOM 4769 C C . LEU A 1 594 ? 44.579 -0.920 -31.361 1.00 30.58 594 LEU A C 1
ATOM 4771 O O . LEU A 1 594 ? 43.590 -0.196 -31.353 1.00 30.58 594 LEU A O 1
ATOM 4775 N N . GLY A 1 595 ? 44.511 -2.239 -31.530 1.00 29.98 595 GLY A N 1
ATOM 4776 C CA . GLY A 1 595 ? 43.273 -2.990 -31.406 1.00 29.98 595 GLY A CA 1
ATOM 4777 C C . GLY A 1 595 ? 42.955 -3.232 -29.937 1.00 29.98 595 GLY A C 1
ATOM 4778 O O . GLY A 1 595 ? 43.839 -3.613 -29.176 1.00 29.98 595 GLY A O 1
ATOM 4779 N N . PHE A 1 596 ? 41.690 -3.052 -29.576 1.00 29.98 596 PHE A N 1
ATOM 4780 C CA . PHE A 1 596 ? 41.032 -3.833 -28.538 1.00 29.98 596 PHE A CA 1
ATOM 4781 C C . PHE A 1 596 ? 39.604 -4.111 -28.999 1.00 29.98 596 PHE A C 1
ATOM 4783 O O . PHE A 1 596 ? 38.828 -3.206 -29.295 1.00 29.98 596 PHE A O 1
ATOM 4790 N N . THR A 1 597 ? 39.330 -5.399 -29.130 1.00 30.72 597 THR A N 1
ATOM 4791 C CA . THR A 1 597 ? 38.060 -6.023 -29.472 1.00 30.72 597 THR A CA 1
ATOM 4792 C C . THR A 1 597 ? 37.052 -5.783 -28.347 1.00 30.72 597 THR A C 1
ATOM 4794 O O . THR A 1 597 ? 37.386 -5.972 -27.179 1.00 30.72 597 THR A O 1
ATOM 4797 N N . LEU A 1 598 ? 35.821 -5.415 -28.697 1.00 28.31 598 LEU A N 1
ATOM 4798 C CA . LEU A 1 598 ? 34.646 -5.555 -27.837 1.00 28.31 598 LEU A CA 1
ATOM 4799 C C . LEU A 1 598 ? 33.668 -6.452 -28.592 1.00 28.31 598 LEU A C 1
ATOM 4801 O O . LEU A 1 598 ? 33.149 -6.064 -29.640 1.00 28.31 598 LEU A O 1
ATOM 4805 N N . GLN A 1 599 ? 33.517 -7.668 -28.078 1.00 31.25 599 GLN A N 1
ATOM 4806 C CA . GLN A 1 599 ? 32.353 -8.516 -28.282 1.00 31.25 599 GLN A CA 1
ATOM 4807 C C . GLN A 1 599 ? 31.541 -8.464 -26.992 1.00 31.25 599 GLN A C 1
ATOM 4809 O O . GLN A 1 599 ? 32.194 -8.427 -25.920 1.00 31.25 599 GLN A O 1
#

pLDDT: mean 86.02, std 23.27, range [25.55, 98.94]

Radius of gyration: 36.68 Å; chains: 1; bounding box: 145×60×111 Å

Foldseek 3Di:
DDDDDDDDDDDDDDDDDDDDDDDDDDDDDDDDDDDDDDVPPVVVVVVVVVVVVVDDDPDDPDPDDPPDDDFDDFPVRHGDPDLPDFDADPPDGDGDPPGPSVVRVVVVVVVPDFDADLWQRAKAKFKWKKFWQDQPLQAADFPCQHDGGRIWIKMWMKGFTQDHNQAFPQDLGKMWIKMWTQDPQFIAILGWILDLFAQDQAQVCVVVQSVLSAADPPPRHRALASNLLVCLVSVLRLQVLLCSLFQVSGWPAPLQTKIKSLAWKWFAHPVGATKTKIKIWAKPVHHGGDFPVRSVVCRVVPSCRRNCVQVVCLVVVVKIKTFMWMFIGHPVRCVVPPDNSLHSSDDDPCVRTPTDTTMMIIGRGHDPDCCLAPRLDAGANLRRGFRIGGDPRNNNVVRNPPRLVVNCRRVNPVSCPRVNNDHPDDDQLLDADGPPPPPCRNPPDDNDCDPVDDDDDDDRDDNPPHDDDDDDDDDDDDDDDLVSLASSLVSCVVLVVPPCRLVSSLLSLLVSNLSHDPVSLLSSLVSVCSNPVVSSVSSNVSNPVSHDDDCPVVVVVVVVVVVVVVVVVVVVVVVVVPDDDDDDDDDDDDDDDDDDDDD

Organism: Monilinia laxa (NCBI:txid61186)

Secondary structure (DSSP, 8-state):
-------------------------------------SSSHHHHHHHHHHHHTSSS--SPPPS--TTS-PPPB-TTS-B-S-TT---BSTTTS-B-TT-HHHHHHHHHHTT-PPPPPSS--SEEEEEEEEEE-S--TTT---GGGSSTT-EEEEEEEEE-SSS-TTS-TTSSS--EEEEEEEETTEEEEEEEESSSS-S-SSTTHHHHHHHHHS--TTT-S--HHHHHHHHHH-GGGHHHHHHHHSGGGSBS-GGG--EE--S-EEEE-TTS-EEEEEEEEEETT---B--HHHHHHHHHH-TTHHHHHHHHHHHTT---EEEEEEEEE-HHHHHT-SS-TT-TT----TTTSPPEEEEEEEEEEE-S-HIIIIIS----TT---TTEEE-S-HHHHHHHHHHHHHHHHHT-TTGGGSGGG--SS---TT----TT--SGGGTT--SS--TTSPPP---PPP-TTS----S------PPP-THHHHHHHHHHHHHTTSTTHHHHHHHHHHHHHTTS-HHHHHHHHHHHHHH-HHHHHHHHHHHHHHSPPP-THHHHHHHHHHHHHHHHHHHHHHHHHS---S-----------------

InterPro domains:
  IPR002226 Catalase haem-binding site [PS00437] (399-407)
  IPR010582 Catalase immune-responsive domain [PF06628] (483-542)
  IPR011614 Catalase core domain [PF00199] (73-451)
  IPR011614 Catalase core domain [SM01060] (73-456)
  IPR018028 Catalase, mono-functional, haem-containing [PR00067] (86-109)
  IPR018028 Catalase, mono-functional, haem-containing [PR00067] (149-167)
  IPR018028 Catalase, mono-functional, haem-containing [PR00067] (170-187)
  IPR018028 Catalase, mono-functional, haem-containing [PR00067] (189-207)
  IPR018028 Catalase, mono-functional, haem-containing [PR00067] (354-381)
  IPR018028 Catalase, mono-functional, haem-containing [PR00067] (386-412)
  IPR018028 Catalase, mono-functional, haem-containing [PS51402] (69-549)
  IPR018028 Catalase, mono-functional, haem-containing [PTHR11465] (62-544)
  IPR020835 Catalase superfamily [SSF56634] (41-549)
  IPR024708 Catalase active site [PS00438] (109-125)